Protein AF-0000000084516242 (afdb_homodimer)

Nearest PDB structures (foldseek):
  4nv7-assembly3_B  TM=9.053E-01  e=6.621E-19  Mesorhizobium japonicum MAFF 303099
  4nv7-assembly3_A  TM=8.981E-01  e=3.989E-19  Mesorhizobium japonicum MAFF 303099
  2bsz-assembly2_B  TM=8.989E-01  e=1.639E-17  Mesorhizobium loti
  2bsz-assembly1_A  TM=8.554E-01  e=1.169E-17  Mesorhizobium loti
  2ija-assembly1_A  TM=8.144E-01  e=2.088E-14  Homo sapiens

Structure (mmCIF, N/CA/C/O backbone):
data_AF-0000000084516242-model_v1
#
loop_
_entity.id
_entity.type
_entity.pdbx_description
1 polymer 'N-hydroxyarylamine O-acetyltransferase'
#
loop_
_atom_site.group_PDB
_atom_site.id
_atom_site.type_symbol
_atom_site.label_atom_id
_atom_site.label_alt_id
_atom_site.label_comp_id
_atom_site.label_asym_id
_atom_site.label_entity_id
_atom_site.label_seq_id
_atom_site.pdbx_PDB_ins_code
_atom_site.Cartn_x
_atom_site.Cartn_y
_atom_site.Cartn_z
_atom_site.occupancy
_atom_site.B_iso_or_equiv
_atom_site.auth_seq_id
_atom_site.auth_comp_id
_atom_site.auth_asym_id
_atom_site.auth_atom_id
_atom_site.pdbx_PDB_model_num
ATOM 1 N N . MET A 1 1 ? 7.836 1.099 -20.859 1 37.03 1 MET A N 1
ATOM 2 C CA . MET A 1 1 ? 8.555 -0.159 -20.672 1 37.03 1 MET A CA 1
ATOM 3 C C . MET A 1 1 ? 8.078 -1.208 -21.672 1 37.03 1 MET A C 1
ATOM 5 O O . MET A 1 1 ? 6.871 -1.39 -21.859 1 37.03 1 MET A O 1
ATOM 9 N N . THR A 1 2 ? 8.789 -1.473 -22.578 1 43.53 2 THR A N 1
ATOM 10 C CA . THR A 1 2 ? 8.477 -2.447 -23.625 1 43.53 2 THR A CA 1
ATOM 11 C C . THR A 1 2 ? 7.922 -3.73 -23 1 43.53 2 THR A C 1
ATOM 13 O O . THR A 1 2 ? 8.539 -4.316 -22.125 1 43.53 2 THR A O 1
ATOM 16 N N . SER A 1 3 ? 6.531 -3.898 -23.016 1 64.5 3 SER A N 1
ATOM 17 C CA . SER A 1 3 ? 5.82 -5.051 -22.469 1 64.5 3 SER A CA 1
ATOM 18 C C . SER A 1 3 ? 6.309 -6.352 -23.094 1 64.5 3 SER A C 1
ATOM 20 O O . SER A 1 3 ? 6.379 -6.465 -24.328 1 64.5 3 SER A O 1
ATOM 22 N N . VAL A 1 4 ? 7.297 -7.137 -22.547 1 79.31 4 VAL A N 1
ATOM 23 C CA . VAL A 1 4 ? 7.727 -8.453 -23 1 79.31 4 VAL A CA 1
ATOM 24 C C . VAL A 1 4 ? 6.516 -9.375 -23.141 1 79.31 4 VAL A C 1
ATOM 26 O O . VAL A 1 4 ? 5.676 -9.445 -22.25 1 79.31 4 VAL A O 1
ATOM 29 N N . PRO A 1 5 ? 6.465 -9.867 -24.375 1 89.5 5 PRO A N 1
ATOM 30 C CA . PRO A 1 5 ? 5.332 -10.773 -24.578 1 89.5 5 PRO A CA 1
ATOM 31 C C . PRO A 1 5 ? 5.352 -11.961 -23.609 1 89.5 5 PRO A C 1
ATOM 33 O O . PRO A 1 5 ? 6.426 -12.438 -23.234 1 89.5 5 PRO A O 1
ATOM 36 N N . PHE A 1 6 ? 4.211 -12.43 -23.297 1 94.06 6 PHE A N 1
ATOM 37 C CA . PHE A 1 6 ? 4.09 -13.609 -22.453 1 94.06 6 PHE A CA 1
ATOM 38 C C . PHE A 1 6 ? 4.605 -14.844 -23.172 1 94.06 6 PHE A C 1
ATOM 40 O O . PHE A 1 6 ? 4.215 -15.117 -24.312 1 94.06 6 PHE A O 1
ATOM 47 N N . PRO A 1 7 ? 5.512 -15.57 -22.578 1 97.12 7 PRO A N 1
ATOM 48 C CA . PRO A 1 7 ? 6.035 -16.781 -23.219 1 97.12 7 PRO A CA 1
ATOM 49 C C . PRO A 1 7 ? 5.102 -17.984 -23.062 1 97.12 7 PRO A C 1
ATOM 51 O O . PRO A 1 7 ? 5.426 -18.938 -22.344 1 97.12 7 PRO A O 1
ATOM 54 N N . ARG A 1 8 ? 4.102 -18.062 -23.891 1 97.31 8 ARG A N 1
ATOM 55 C CA . ARG A 1 8 ? 2.979 -18.984 -23.75 1 97.31 8 ARG A CA 1
ATOM 56 C C . ARG A 1 8 ? 3.453 -20.438 -23.766 1 97.31 8 ARG A C 1
ATOM 58 O O . ARG A 1 8 ? 3.201 -21.188 -22.828 1 97.31 8 ARG A O 1
ATOM 65 N N . GLU A 1 9 ? 4.176 -20.844 -24.781 1 97.56 9 GLU A N 1
ATOM 66 C CA . GLU A 1 9 ? 4.602 -22.234 -24.922 1 97.56 9 GLU A CA 1
ATOM 67 C C . GLU A 1 9 ? 5.504 -22.656 -23.766 1 97.56 9 GLU A C 1
ATOM 69 O O . GLU A 1 9 ? 5.336 -23.75 -23.203 1 97.56 9 GLU A O 1
ATOM 74 N N . ALA A 1 10 ? 6.406 -21.844 -23.391 1 97.5 10 ALA A N 1
ATOM 75 C CA . ALA A 1 10 ? 7.344 -22.141 -22.312 1 97.5 10 ALA A CA 1
ATOM 76 C C . ALA A 1 10 ? 6.617 -22.266 -20.969 1 97.5 10 ALA A C 1
ATOM 78 O O . ALA A 1 10 ? 6.977 -23.109 -20.141 1 97.5 10 ALA A O 1
ATOM 79 N N . TYR A 1 11 ? 5.656 -21.438 -20.734 1 97.69 11 TYR A N 1
ATOM 80 C CA . TYR A 1 11 ? 4.906 -21.484 -19.484 1 97.69 11 TYR A CA 1
ATOM 81 C C . TYR A 1 11 ? 4.133 -22.781 -19.359 1 97.69 11 TYR A C 1
ATOM 83 O O . TYR A 1 11 ? 4.188 -23.438 -18.312 1 97.69 11 TYR A O 1
ATOM 91 N N . TYR A 1 12 ? 3.424 -23.109 -20.406 1 91.25 12 TYR A N 1
ATOM 92 C CA . TYR A 1 12 ? 2.602 -24.312 -20.312 1 91.25 12 TYR A CA 1
ATOM 93 C C . TYR A 1 12 ? 3.467 -25.578 -20.297 1 91.25 12 TYR A C 1
ATOM 95 O O . TYR A 1 12 ? 3.082 -26.578 -19.703 1 91.25 12 TYR A O 1
ATOM 103 N N . GLU A 1 13 ? 4.629 -25.484 -20.891 1 93.31 13 GLU A N 1
ATOM 104 C CA . GLU A 1 13 ? 5.605 -26.562 -20.688 1 93.31 13 GLU A CA 1
ATOM 105 C C . GLU A 1 13 ? 6.07 -26.625 -19.234 1 93.31 13 GLU A C 1
ATOM 107 O O . GLU A 1 13 ? 6.152 -27.703 -18.656 1 93.31 13 GLU A O 1
ATOM 112 N N . ARG A 1 14 ? 6.328 -25.484 -18.641 1 94.06 14 ARG A N 1
ATOM 113 C CA . ARG A 1 14 ? 6.793 -25.375 -17.25 1 94.06 14 ARG A CA 1
ATOM 114 C C . ARG A 1 14 ? 5.785 -25.984 -16.281 1 94.06 14 ARG A C 1
ATOM 116 O O . ARG A 1 14 ? 6.168 -26.688 -15.352 1 94.06 14 ARG A O 1
ATOM 123 N N . ILE A 1 15 ? 4.555 -25.797 -16.594 1 88.62 15 ILE A N 1
ATOM 124 C CA . ILE A 1 15 ? 3.561 -26.25 -15.633 1 88.62 15 ILE A CA 1
ATOM 125 C C . ILE A 1 15 ? 2.992 -27.594 -16.062 1 88.62 15 ILE A C 1
ATOM 127 O O . ILE A 1 15 ? 1.979 -28.047 -15.531 1 88.62 15 ILE A O 1
ATOM 131 N N . GLY A 1 16 ? 3.588 -28.172 -17.062 1 81.81 16 GLY A N 1
ATOM 132 C CA . GLY A 1 16 ? 3.213 -29.516 -17.484 1 81.81 16 GLY A CA 1
ATOM 133 C C . GLY A 1 16 ? 1.843 -29.562 -18.141 1 81.81 16 GLY A C 1
ATOM 134 O O . GLY A 1 16 ? 1.117 -30.547 -17.984 1 81.81 16 GLY A O 1
ATOM 135 N N . ALA A 1 17 ? 1.436 -28.516 -18.828 1 83.19 17 ALA A N 1
ATOM 136 C CA . ALA A 1 17 ? 0.078 -28.438 -19.375 1 83.19 17 ALA A CA 1
ATOM 137 C C . ALA A 1 17 ? 0.093 -28.188 -20.875 1 83.19 17 ALA A C 1
ATOM 139 O O . ALA A 1 17 ? -0.842 -27.594 -21.422 1 83.19 17 ALA A O 1
ATOM 140 N N . THR A 1 18 ? 1.091 -28.609 -21.594 1 87.5 18 THR A N 1
ATOM 141 C CA . THR A 1 18 ? 1.248 -28.391 -23.031 1 87.5 18 THR A CA 1
ATOM 142 C C . THR A 1 18 ? 0.144 -29.094 -23.812 1 87.5 18 THR A C 1
ATOM 144 O O . THR A 1 18 ? -0.376 -28.562 -24.797 1 87.5 18 THR A O 1
ATOM 147 N N . THR A 1 19 ? -0.246 -30.234 -23.391 1 80.88 19 THR A N 1
ATOM 148 C CA . THR A 1 19 ? -1.192 -31.031 -24.172 1 80.88 19 THR A CA 1
ATOM 149 C C . THR A 1 19 ? -2.613 -30.828 -23.641 1 80.88 19 THR A C 1
ATOM 151 O O . THR A 1 19 ? -3.58 -31.203 -24.312 1 80.88 19 THR A O 1
ATOM 154 N N . THR A 1 20 ? -2.789 -30.297 -22.469 1 80.19 20 THR A N 1
ATOM 155 C CA . THR A 1 20 ? -4.105 -30.234 -21.859 1 80.19 20 THR A CA 1
ATOM 156 C C . THR A 1 20 ? -4.684 -28.828 -21.938 1 80.19 20 THR A C 1
ATOM 158 O O . THR A 1 20 ? -5.762 -28.625 -22.5 1 80.19 20 THR A O 1
ATOM 161 N N . LEU A 1 21 ? -3.896 -27.875 -21.422 1 86.31 21 LEU A N 1
ATOM 162 C CA . LEU A 1 21 ? -4.449 -26.516 -21.312 1 86.31 21 LEU A CA 1
ATOM 163 C C . LEU A 1 21 ? -4.035 -25.656 -22.5 1 86.31 21 LEU A C 1
ATOM 165 O O . LEU A 1 21 ? -4.832 -24.875 -23 1 86.31 21 LEU A O 1
ATOM 169 N N . LEU A 1 22 ? -2.834 -25.828 -23.031 1 89.94 22 LEU A N 1
ATOM 170 C CA . LEU A 1 22 ? -2.316 -24.984 -24.094 1 89.94 22 LEU A CA 1
ATOM 171 C C . LEU A 1 22 ? -3.217 -25.031 -25.328 1 89.94 22 LEU A C 1
ATOM 173 O O . LEU A 1 22 ? -3.521 -24 -25.922 1 89.94 22 LEU A O 1
ATOM 177 N N . PRO A 1 23 ? -3.689 -26.172 -25.75 1 87.5 23 PRO A N 1
ATOM 178 C CA . PRO A 1 23 ? -4.559 -26.219 -26.922 1 87.5 23 PRO A CA 1
ATOM 179 C C . PRO A 1 23 ? -5.844 -25.406 -26.734 1 87.5 23 PRO A C 1
ATOM 181 O O . PRO A 1 23 ? -6.359 -24.828 -27.703 1 87.5 23 PRO A O 1
ATOM 184 N N . LEU A 1 24 ? -6.391 -25.438 -25.5 1 88.31 24 LEU A N 1
ATOM 185 C CA . LEU A 1 24 ? -7.598 -24.672 -25.219 1 88.31 24 LEU A CA 1
ATOM 186 C C . LEU A 1 24 ? -7.332 -23.172 -25.359 1 88.31 24 LEU A C 1
ATOM 188 O O . LEU A 1 24 ? -8.156 -22.453 -25.938 1 88.31 24 LEU A O 1
ATOM 192 N N . VAL A 1 25 ? -6.203 -22.734 -24.906 1 92.19 25 VAL A N 1
ATOM 193 C CA . VAL A 1 25 ? -5.824 -21.312 -24.969 1 92.19 25 VAL A CA 1
ATOM 194 C C . VAL A 1 25 ? -5.609 -20.922 -26.438 1 92.19 25 VAL A C 1
ATOM 196 O O . VAL A 1 25 ? -6.078 -19.859 -26.875 1 92.19 25 VAL A O 1
ATOM 199 N N . THR A 1 26 ? -4.914 -21.719 -27.188 1 94.25 26 THR A N 1
ATOM 200 C CA . THR A 1 26 ? -4.594 -21.438 -28.578 1 94.25 26 THR A CA 1
ATOM 201 C C . THR A 1 26 ? -5.863 -21.375 -29.422 1 94.25 26 THR A C 1
ATOM 203 O O . THR A 1 26 ? -5.957 -20.578 -30.359 1 94.25 26 THR A O 1
ATOM 206 N N . ALA A 1 27 ? -6.789 -22.141 -29.062 1 92.12 27 ALA A N 1
ATOM 207 C CA . ALA A 1 27 ? -8.023 -22.234 -29.844 1 92.12 27 ALA A CA 1
ATOM 208 C C . ALA A 1 27 ? -9.008 -21.141 -29.453 1 92.12 27 ALA A C 1
ATOM 210 O O . ALA A 1 27 ? -9.984 -20.891 -30.156 1 92.12 27 ALA A O 1
ATOM 211 N N . ASN A 1 28 ? -8.805 -20.594 -28.297 1 92.19 28 ASN A N 1
ATOM 212 C CA . ASN A 1 28 ? -9.758 -19.625 -27.781 1 92.19 28 ASN A CA 1
ATOM 213 C C . ASN A 1 28 ? -9.75 -18.328 -28.594 1 92.19 28 ASN A C 1
ATOM 215 O O . ASN A 1 28 ? -8.742 -17.625 -28.625 1 92.19 28 ASN A O 1
ATOM 219 N N . THR A 1 29 ? -10.82 -17.953 -29.188 1 90.56 29 THR A N 1
ATOM 220 C CA . THR A 1 29 ? -10.953 -16.719 -29.969 1 90.56 29 THR A CA 1
ATOM 221 C C . THR A 1 29 ? -12.07 -15.844 -29.406 1 90.56 29 THR A C 1
ATOM 223 O O . THR A 1 29 ? -12.43 -14.828 -30.016 1 90.56 29 THR A O 1
ATOM 226 N N . SER A 1 30 ? -12.633 -16.312 -28.344 1 86.62 30 SER A N 1
ATOM 227 C CA . SER A 1 30 ? -13.773 -15.586 -27.797 1 86.62 30 SER A CA 1
ATOM 228 C C . SER A 1 30 ? -13.359 -14.234 -27.234 1 86.62 30 SER A C 1
ATOM 230 O O . SER A 1 30 ? -12.281 -14.102 -26.641 1 86.62 30 SER A O 1
ATOM 232 N N . THR A 1 31 ? -14.195 -13.32 -27.328 1 80.75 31 THR A N 1
ATOM 233 C CA . THR A 1 31 ? -13.992 -12 -26.734 1 80.75 31 THR A CA 1
ATOM 234 C C . THR A 1 31 ? -14.727 -11.883 -25.406 1 80.75 31 THR A C 1
ATOM 236 O O . THR A 1 31 ? -14.609 -10.867 -24.719 1 80.75 31 THR A O 1
ATOM 239 N N . THR A 1 32 ? -15.492 -12.93 -25.094 1 79.38 32 THR A N 1
ATOM 240 C CA . THR A 1 32 ? -16.172 -12.977 -23.797 1 79.38 32 THR A CA 1
ATOM 241 C C . THR A 1 32 ? -15.172 -13.125 -22.656 1 79.38 32 THR A C 1
ATOM 243 O O . THR A 1 32 ? -14.32 -14.016 -22.688 1 79.38 32 THR A O 1
ATOM 246 N N . PRO A 1 33 ? -15.266 -12.188 -21.656 1 77.5 33 PRO A N 1
ATOM 247 C CA . PRO A 1 33 ? -14.336 -12.305 -20.531 1 77.5 33 PRO A CA 1
ATOM 248 C C . PRO A 1 33 ? -14.438 -13.648 -19.812 1 77.5 33 PRO A C 1
ATOM 250 O O . PRO A 1 33 ? -15.508 -14.008 -19.312 1 77.5 33 PRO A O 1
ATOM 253 N N . GLY A 1 34 ? -13.344 -14.328 -19.766 1 81.19 34 GLY A N 1
ATOM 254 C CA . GLY A 1 34 ? -13.305 -15.602 -19.078 1 81.19 34 GLY A CA 1
ATOM 255 C C . GLY A 1 34 ? -14.016 -16.719 -19.844 1 81.19 34 GLY A C 1
ATOM 256 O O . GLY A 1 34 ? -14.641 -17.578 -19.234 1 81.19 34 GLY A O 1
ATOM 257 N N . ALA A 1 35 ? -13.938 -16.656 -21.078 1 82.06 35 ALA A N 1
ATOM 258 C CA . ALA A 1 35 ? -14.672 -17.594 -21.906 1 82.06 35 ALA A CA 1
ATOM 259 C C . ALA A 1 35 ? -14.219 -19.031 -21.641 1 82.06 35 ALA A C 1
ATOM 261 O O . ALA A 1 35 ? -15.008 -19.969 -21.766 1 82.06 35 ALA A O 1
ATOM 262 N N . LEU A 1 36 ? -12.977 -19.234 -21.297 1 87.75 36 LEU A N 1
ATOM 263 C CA . LEU A 1 36 ? -12.469 -20.578 -21.016 1 87.75 36 LEU A CA 1
ATOM 264 C C . LEU A 1 36 ? -13.109 -21.141 -19.75 1 87.75 36 LEU A C 1
ATOM 266 O O . LEU A 1 36 ? -13.062 -22.359 -19.516 1 87.75 36 LEU A O 1
ATOM 270 N N . GLY A 1 37 ? -13.656 -20.203 -18.891 1 84.31 37 GLY A N 1
ATOM 271 C CA . GLY A 1 37 ? -14.523 -20.625 -17.797 1 84.31 37 GLY A CA 1
ATOM 272 C C . GLY A 1 37 ? -13.75 -20.984 -16.547 1 84.31 37 GLY A C 1
ATOM 273 O O . GLY A 1 37 ? -12.523 -20.953 -16.531 1 84.31 37 GLY A O 1
ATOM 274 N N . VAL A 1 38 ? -14.5 -21.391 -15.531 1 85.81 38 VAL A N 1
ATOM 275 C CA . VAL A 1 38 ? -13.945 -21.609 -14.195 1 85.81 38 VAL A CA 1
ATOM 276 C C . VAL A 1 38 ? -13.195 -22.953 -14.172 1 85.81 38 VAL A C 1
ATOM 278 O O . VAL A 1 38 ? -12.203 -23.094 -13.453 1 85.81 38 VAL A O 1
ATOM 281 N N . ASN A 1 39 ? -13.656 -23.875 -14.984 1 80.25 39 ASN A N 1
ATOM 282 C CA . ASN A 1 39 ? -12.969 -25.172 -15.023 1 80.25 39 ASN A CA 1
ATOM 283 C C . ASN A 1 39 ? -11.547 -25.031 -15.562 1 80.25 39 ASN A C 1
ATOM 285 O O . ASN A 1 39 ? -10.617 -25.656 -15.062 1 80.25 39 ASN A O 1
ATOM 289 N N . PHE A 1 40 ? -11.383 -24.266 -16.594 1 82.88 40 PHE A N 1
ATOM 290 C CA . PHE A 1 40 ? -10.039 -23.969 -17.078 1 82.88 40 PHE A CA 1
ATOM 291 C C . PHE A 1 40 ? -9.195 -23.328 -15.992 1 82.88 40 PHE A C 1
ATOM 293 O O . PHE A 1 40 ? -8.047 -23.703 -15.781 1 82.88 40 PHE A O 1
ATOM 300 N N . LEU A 1 41 ? -9.797 -22.391 -15.281 1 87.81 41 LEU A N 1
ATOM 301 C CA . LEU A 1 41 ? -9.094 -21.672 -14.227 1 87.81 41 LEU A CA 1
ATOM 302 C C . LEU A 1 41 ? -8.68 -22.625 -13.102 1 87.81 41 LEU A C 1
ATOM 304 O O . LEU A 1 41 ? -7.566 -22.516 -12.586 1 87.81 41 LEU A O 1
ATOM 308 N N . ARG A 1 42 ? -9.523 -23.484 -12.742 1 83 42 ARG A N 1
ATOM 309 C CA . ARG A 1 42 ? -9.219 -24.484 -11.719 1 83 42 ARG A CA 1
ATOM 310 C C . ARG A 1 42 ? -8.008 -25.312 -12.109 1 83 42 ARG A C 1
ATOM 312 O O . ARG A 1 42 ? -7.09 -25.5 -11.312 1 83 42 ARG A O 1
ATOM 319 N N . ASN A 1 43 ? -8 -25.766 -13.289 1 80.38 43 ASN A N 1
ATOM 320 C CA . ASN A 1 43 ? -6.91 -26.609 -13.773 1 80.38 43 ASN A CA 1
ATOM 321 C C . ASN A 1 43 ? -5.613 -25.812 -13.906 1 80.38 43 ASN A C 1
ATOM 323 O O . ASN A 1 43 ? -4.527 -26.328 -13.641 1 80.38 43 ASN A O 1
ATOM 327 N N . LEU A 1 44 ? -5.75 -24.625 -14.352 1 87.38 44 LEU A N 1
ATOM 328 C CA . LEU A 1 44 ? -4.578 -23.75 -14.469 1 87.38 44 LEU A CA 1
ATOM 329 C C . LEU A 1 44 ? -3.928 -23.531 -13.109 1 87.38 44 LEU A C 1
ATOM 331 O O . LEU A 1 44 ? -2.707 -23.641 -12.977 1 87.38 44 LEU A O 1
ATOM 335 N N . VAL A 1 45 ? -4.77 -23.281 -12.109 1 88 45 VAL A N 1
ATOM 336 C CA . VAL A 1 45 ? -4.293 -23.047 -10.75 1 88 45 VAL A CA 1
ATOM 337 C C . VAL A 1 45 ? -3.578 -24.297 -10.234 1 88 45 VAL A C 1
ATOM 339 O O . VAL A 1 45 ? -2.471 -24.203 -9.703 1 88 45 VAL A O 1
ATOM 342 N N . LEU A 1 46 ? -4.117 -25.391 -10.445 1 79.69 46 LEU A N 1
ATOM 343 C CA . LEU A 1 46 ? -3.541 -26.641 -9.953 1 79.69 46 LEU A CA 1
ATOM 344 C C . LEU A 1 46 ? -2.225 -26.938 -10.656 1 79.69 46 LEU A C 1
ATOM 346 O O . LEU A 1 46 ? -1.248 -27.344 -10.016 1 79.69 46 LEU A O 1
ATOM 350 N N . ALA A 1 47 ? -2.207 -26.812 -11.945 1 81.44 47 ALA A N 1
ATOM 351 C CA . ALA A 1 47 ? -0.981 -27.047 -12.703 1 81.44 47 ALA A CA 1
ATOM 352 C C . ALA A 1 47 ? 0.136 -26.109 -12.258 1 81.44 47 ALA A C 1
ATOM 354 O O . ALA A 1 47 ? 1.282 -26.547 -12.094 1 81.44 47 ALA A O 1
ATOM 355 N N . HIS A 1 48 ? -0.227 -24.859 -12.039 1 90.06 48 HIS A N 1
ATOM 356 C CA . HIS A 1 48 ? 0.728 -23.859 -11.594 1 90.06 48 HIS A CA 1
ATOM 357 C C . HIS A 1 48 ? 1.311 -24.219 -10.234 1 90.06 48 HIS A C 1
ATOM 359 O O . HIS A 1 48 ? 2.531 -24.281 -10.07 1 90.06 48 HIS A O 1
ATOM 365 N N . LEU A 1 49 ? 0.474 -24.547 -9.312 1 85.62 49 LEU A N 1
ATOM 366 C CA . LEU A 1 49 ? 0.867 -24.828 -7.93 1 85.62 49 LEU A CA 1
ATOM 367 C C . LEU A 1 49 ? 1.651 -26.125 -7.836 1 85.62 49 LEU A C 1
ATOM 369 O O . LEU A 1 49 ? 2.492 -26.281 -6.945 1 85.62 49 LEU A O 1
ATOM 373 N N . SER A 1 50 ? 1.438 -26.969 -8.75 1 77.5 50 SER A N 1
ATOM 374 C CA . SER A 1 50 ? 2.059 -28.281 -8.688 1 77.5 50 SER A CA 1
ATOM 375 C C . SER A 1 50 ? 3.492 -28.25 -9.211 1 77.5 50 SER A C 1
ATOM 377 O O . SER A 1 50 ? 4.262 -29.188 -9 1 77.5 50 SER A O 1
ATOM 379 N N . THR A 1 51 ? 3.848 -27.203 -9.805 1 84.38 51 THR A N 1
ATOM 380 C CA . THR A 1 51 ? 5.156 -27.219 -10.453 1 84.38 51 THR A CA 1
ATOM 381 C C . THR A 1 51 ? 6 -26.031 -9.992 1 84.38 51 THR A C 1
ATOM 383 O O . THR A 1 51 ? 7.223 -26.141 -9.875 1 84.38 51 THR A O 1
ATOM 386 N N . ILE A 1 52 ? 5.398 -24.906 -9.852 1 91.69 52 ILE A N 1
ATOM 387 C CA . ILE A 1 52 ? 6.148 -23.719 -9.461 1 91.69 52 ILE A CA 1
ATOM 388 C C . ILE A 1 52 ? 6.043 -23.516 -7.945 1 91.69 52 ILE A C 1
ATOM 390 O O . ILE A 1 52 ? 5 -23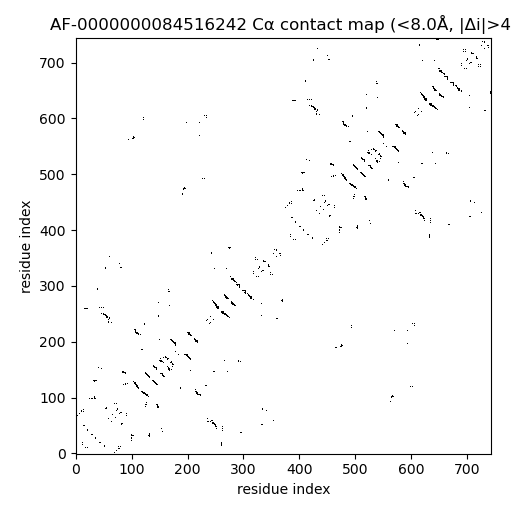.109 -7.438 1 91.69 52 ILE A O 1
ATOM 394 N N . PRO A 1 53 ? 7.086 -23.719 -7.234 1 88.06 53 PRO A N 1
ATOM 395 C CA . PRO A 1 53 ? 7.004 -23.703 -5.77 1 88.06 53 PRO A CA 1
ATOM 396 C C . PRO A 1 53 ? 6.988 -22.281 -5.199 1 88.06 53 PRO A C 1
ATOM 398 O O . PRO A 1 53 ? 7.562 -21.375 -5.797 1 88.06 53 PRO A O 1
ATOM 401 N N . PHE A 1 54 ? 6.277 -22.188 -4.102 1 88.12 54 PHE A N 1
ATOM 402 C CA . PHE A 1 54 ? 6.488 -21.016 -3.244 1 88.12 54 PHE A CA 1
ATOM 403 C C . PHE A 1 54 ? 7.859 -21.078 -2.58 1 88.12 54 PHE A C 1
ATOM 405 O O . PHE A 1 54 ? 8.211 -22.094 -1.968 1 88.12 54 PHE A O 1
ATOM 412 N N . GLU A 1 55 ? 8.664 -20.047 -2.719 1 86.38 55 GLU A N 1
ATOM 413 C CA . GLU A 1 55 ? 9.945 -19.984 -2.033 1 86.38 55 GLU A CA 1
ATOM 414 C C . GLU A 1 55 ? 10.445 -18.547 -1.936 1 86.38 55 GLU A C 1
ATOM 416 O O . GLU A 1 55 ? 10.031 -17.688 -2.719 1 86.38 55 GLU A O 1
ATOM 421 N N . ASN A 1 56 ? 11.266 -18.281 -0.932 1 84 56 ASN A N 1
ATOM 422 C CA . ASN A 1 56 ? 11.797 -16.938 -0.738 1 84 56 ASN A CA 1
ATOM 423 C C . ASN A 1 56 ? 13.312 -16.969 -0.568 1 84 56 ASN A C 1
ATOM 425 O O . ASN A 1 56 ? 13.867 -16.172 0.187 1 84 56 ASN A O 1
ATOM 429 N N . VAL A 1 57 ? 13.977 -17.859 -1.224 1 85.75 57 VAL A N 1
ATOM 430 C CA . VAL A 1 57 ? 15.414 -18.062 -1.054 1 85.75 57 VAL A CA 1
ATOM 431 C C . VAL A 1 57 ? 16.172 -16.797 -1.444 1 85.75 57 VAL A C 1
ATOM 433 O O . VAL A 1 57 ? 17.109 -16.391 -0.75 1 85.75 57 VAL A O 1
ATOM 436 N N . ASP A 1 58 ? 15.805 -16.172 -2.535 1 89.31 58 ASP A N 1
ATOM 437 C CA . ASP A 1 58 ? 16.5 -14.953 -2.967 1 89.31 58 ASP A CA 1
ATOM 438 C C . ASP A 1 58 ? 16.391 -13.859 -1.905 1 89.31 58 ASP A C 1
ATOM 440 O O . ASP A 1 58 ? 17.328 -13.055 -1.744 1 89.31 58 ASP A O 1
ATOM 444 N N . VAL A 1 59 ? 15.312 -13.789 -1.229 1 83.75 59 VAL A N 1
ATOM 445 C CA . VAL A 1 59 ? 15.156 -12.82 -0.151 1 83.75 59 VAL A CA 1
ATOM 446 C C . VAL A 1 59 ? 16.188 -13.086 0.939 1 83.75 59 VAL A C 1
ATOM 448 O O . VAL A 1 59 ? 16.828 -12.156 1.434 1 83.75 59 VAL A O 1
ATOM 451 N N . LEU A 1 60 ? 16.359 -14.336 1.253 1 76.69 60 LEU A N 1
ATOM 452 C CA . LEU A 1 60 ? 17.312 -14.719 2.285 1 76.69 60 LEU A CA 1
ATOM 453 C C . LEU A 1 60 ? 18.734 -14.398 1.849 1 76.69 60 LEU A C 1
ATOM 455 O O . LEU A 1 60 ? 19.594 -14.078 2.682 1 76.69 60 LEU A O 1
ATOM 459 N N . LEU A 1 61 ? 18.969 -14.484 0.572 1 84.56 61 LEU A N 1
ATOM 460 C CA . LEU A 1 61 ? 20.281 -14.211 0.022 1 84.56 61 LEU A CA 1
ATOM 461 C C . LEU A 1 61 ? 20.516 -12.711 -0.114 1 84.56 61 LEU A C 1
ATOM 463 O O . LEU A 1 61 ? 21.609 -12.281 -0.501 1 84.56 61 LEU A O 1
ATOM 467 N N . GLY A 1 62 ? 19.5 -11.898 0.138 1 80.38 62 GLY A N 1
ATOM 468 C CA . GLY A 1 62 ? 19.609 -10.453 0.027 1 80.38 62 GLY A CA 1
ATOM 469 C C . GLY A 1 62 ? 19.5 -9.953 -1.401 1 80.38 62 GLY A C 1
ATOM 470 O O . GLY A 1 62 ? 19.953 -8.852 -1.716 1 80.38 62 GLY A O 1
ATOM 471 N N . ARG A 1 63 ? 18.984 -10.781 -2.23 1 86.69 63 ARG A N 1
ATOM 472 C CA . ARG A 1 63 ? 18.766 -10.383 -3.617 1 86.69 63 ARG A CA 1
ATOM 473 C C . ARG A 1 63 ? 17.438 -9.648 -3.77 1 86.69 63 ARG A C 1
ATOM 475 O O . ARG A 1 63 ? 16.438 -10.016 -3.139 1 86.69 63 ARG A O 1
ATOM 482 N N . PRO A 1 64 ? 17.422 -8.586 -4.551 1 87.25 64 PRO A N 1
ATOM 483 C CA . PRO A 1 64 ? 16.125 -7.918 -4.777 1 87.25 64 PRO A CA 1
ATOM 484 C C . PRO A 1 64 ? 15.141 -8.789 -5.543 1 87.25 64 PRO A C 1
ATOM 486 O O . PRO A 1 64 ? 15.547 -9.617 -6.363 1 87.25 64 PRO A O 1
ATOM 489 N N . ILE A 1 65 ? 13.969 -8.609 -5.258 1 91.62 65 ILE A N 1
ATOM 490 C CA . ILE A 1 65 ? 12.906 -9.305 -5.969 1 91.62 65 ILE A CA 1
ATOM 491 C C . ILE A 1 65 ? 12.219 -8.352 -6.941 1 91.62 65 ILE A C 1
ATOM 493 O O . ILE A 1 65 ? 11.688 -7.316 -6.535 1 91.62 65 ILE A O 1
ATOM 497 N N . SER A 1 66 ? 12.203 -8.711 -8.18 1 90.56 66 SER A N 1
ATOM 498 C CA . SER A 1 66 ? 11.648 -7.859 -9.227 1 90.56 66 SER A CA 1
ATOM 499 C C . SER A 1 66 ? 10.188 -8.211 -9.508 1 90.56 66 SER A C 1
ATOM 501 O O . SER A 1 66 ? 9.812 -9.383 -9.492 1 90.56 66 SER A O 1
ATOM 503 N N . THR A 1 67 ? 9.352 -7.184 -9.828 1 88.19 67 THR A N 1
ATOM 504 C CA . THR A 1 67 ? 7.977 -7.41 -10.25 1 88.19 67 THR A CA 1
ATOM 505 C C . THR A 1 67 ? 7.828 -7.203 -11.758 1 88.19 67 THR A C 1
ATOM 507 O O . THR A 1 67 ? 6.723 -7.27 -12.297 1 88.19 67 THR A O 1
ATOM 510 N N . ASN A 1 68 ? 8.93 -6.871 -12.406 1 87.44 68 ASN A N 1
ATOM 511 C CA . ASN A 1 68 ? 8.906 -6.797 -13.859 1 87.44 68 ASN A CA 1
ATOM 512 C C . ASN A 1 68 ? 8.594 -8.156 -14.484 1 87.44 68 ASN A C 1
ATOM 514 O O . ASN A 1 68 ? 9.211 -9.164 -14.133 1 87.44 68 ASN A O 1
ATOM 518 N N . LEU A 1 69 ? 7.711 -8.117 -15.453 1 90.56 69 LEU A N 1
ATOM 519 C CA . LEU A 1 69 ? 7.238 -9.375 -16.016 1 90.56 69 LEU A CA 1
ATOM 520 C C . LEU A 1 69 ? 8.375 -10.133 -16.672 1 90.56 69 LEU A C 1
ATOM 522 O O . LEU A 1 69 ? 8.445 -11.359 -16.594 1 90.56 69 LEU A O 1
ATOM 526 N N . ALA A 1 70 ? 9.242 -9.445 -17.344 1 91.19 70 ALA A N 1
ATOM 527 C CA . ALA A 1 70 ? 10.375 -10.117 -17.984 1 91.19 70 ALA A CA 1
ATOM 528 C C . ALA A 1 70 ? 11.211 -10.875 -16.969 1 91.19 70 ALA A C 1
ATOM 530 O O . ALA A 1 70 ? 11.656 -12 -17.234 1 91.19 70 ALA A O 1
ATOM 531 N N . ASP A 1 71 ? 11.453 -10.266 -15.859 1 93.31 71 ASP A N 1
ATOM 532 C CA . ASP A 1 71 ? 12.227 -10.898 -14.797 1 93.31 71 ASP A CA 1
ATOM 533 C C . ASP A 1 71 ? 11.477 -12.086 -14.195 1 93.31 71 ASP A C 1
ATOM 535 O O . ASP A 1 71 ? 12.078 -13.109 -13.867 1 93.31 71 ASP A O 1
ATOM 539 N N . LEU A 1 72 ? 10.188 -11.906 -14.07 1 95.38 72 LEU A N 1
ATOM 540 C CA . LEU A 1 72 ? 9.367 -12.992 -13.539 1 95.38 72 LEU A CA 1
ATOM 541 C C . LEU A 1 72 ? 9.398 -14.203 -14.469 1 95.38 72 LEU A C 1
ATOM 543 O O . LEU A 1 72 ? 9.516 -15.336 -14.008 1 95.38 72 LEU A O 1
ATOM 547 N N . TYR A 1 73 ? 9.266 -13.938 -15.766 1 96.38 73 TYR A N 1
ATOM 548 C CA . TYR A 1 73 ? 9.336 -15.023 -16.734 1 96.38 73 TYR A CA 1
ATOM 549 C C . TYR A 1 73 ? 10.688 -15.734 -16.656 1 96.38 73 TYR A C 1
ATOM 551 O O . TYR A 1 73 ? 10.742 -16.969 -16.656 1 96.38 73 TYR A O 1
ATOM 559 N N . ASN A 1 74 ? 11.68 -14.953 -16.578 1 96.19 74 ASN A N 1
ATOM 560 C CA . ASN A 1 74 ? 13.023 -15.523 -16.484 1 96.19 74 ASN A CA 1
ATOM 561 C C . ASN A 1 74 ? 13.188 -16.391 -15.25 1 96.19 74 ASN A C 1
ATOM 563 O O . ASN A 1 74 ? 13.648 -17.531 -15.344 1 96.19 74 ASN A O 1
ATOM 567 N N . LYS A 1 75 ? 12.797 -15.914 -14.148 1 96.5 75 LYS A N 1
ATOM 568 C CA . LYS A 1 75 ? 13.023 -16.609 -12.891 1 96.5 75 LYS A CA 1
ATOM 569 C C . LYS A 1 75 ? 12.117 -17.844 -12.766 1 96.5 75 LYS A C 1
ATOM 571 O O . LYS A 1 75 ? 12.602 -18.953 -12.531 1 96.5 75 LYS A O 1
ATOM 576 N N . LEU A 1 76 ? 10.867 -17.703 -12.977 1 96.69 76 LEU A N 1
ATOM 577 C CA . LEU A 1 76 ? 9.898 -18.719 -12.617 1 96.69 76 LEU A CA 1
ATOM 578 C C . LEU A 1 76 ? 9.703 -19.719 -13.758 1 96.69 76 LEU A C 1
ATOM 580 O O . LEU A 1 76 ? 9.398 -20.891 -13.516 1 96.69 76 LEU A O 1
ATOM 584 N N . ILE A 1 77 ? 9.82 -19.25 -14.984 1 96.5 77 ILE A N 1
ATOM 585 C CA . ILE A 1 77 ? 9.57 -20.125 -16.125 1 96.5 77 ILE A CA 1
ATOM 586 C C . ILE A 1 77 ? 10.891 -20.703 -16.625 1 96.5 77 ILE A C 1
ATOM 588 O O . ILE A 1 77 ? 11.102 -21.922 -16.594 1 96.5 77 ILE A O 1
ATOM 592 N N . HIS A 1 78 ? 11.812 -19.859 -16.953 1 96 78 HIS A N 1
ATOM 593 C CA . HIS A 1 78 ? 13 -20.297 -17.688 1 96 78 HIS A CA 1
ATOM 594 C C . HIS A 1 78 ? 14.047 -20.859 -16.734 1 96 78 HIS A C 1
ATOM 596 O O . HIS A 1 78 ? 14.688 -21.875 -17.031 1 96 78 HIS A O 1
ATOM 602 N N . ALA A 1 79 ? 14.234 -20.203 -15.609 1 95.75 79 ALA A N 1
ATOM 603 C CA . ALA A 1 79 ? 15.227 -20.688 -14.648 1 95.75 79 ALA A CA 1
ATOM 604 C C . ALA A 1 79 ? 14.641 -21.766 -13.75 1 95.75 79 ALA A C 1
ATOM 606 O O . ALA A 1 79 ? 15.359 -22.391 -12.961 1 95.75 79 ALA A O 1
ATOM 607 N N . ARG A 1 80 ? 13.32 -21.938 -13.789 1 94.12 80 ARG A N 1
ATOM 608 C CA . ARG A 1 80 ? 12.602 -22.984 -13.07 1 94.12 80 ARG A CA 1
ATOM 609 C C . ARG A 1 80 ? 12.766 -22.828 -11.562 1 94.12 80 ARG A C 1
ATOM 611 O O . ARG A 1 80 ? 12.969 -23.812 -10.852 1 94.12 80 ARG A O 1
ATOM 618 N N . ARG A 1 81 ? 12.906 -21.609 -11.156 1 95.19 81 ARG A N 1
ATOM 619 C CA . ARG A 1 81 ? 12.82 -21.25 -9.742 1 95.19 81 ARG A CA 1
ATOM 620 C C . ARG A 1 81 ? 11.375 -21.047 -9.312 1 95.19 81 ARG A C 1
ATOM 622 O O . ARG A 1 81 ? 10.453 -21.203 -10.125 1 95.19 81 ARG A O 1
ATOM 629 N N . GLY A 1 82 ? 11.18 -20.859 -8.07 1 94.12 82 GLY A N 1
ATOM 630 C CA . GLY A 1 82 ? 9.891 -20.438 -7.539 1 94.12 82 GLY A CA 1
ATOM 631 C C . GLY A 1 82 ? 9.859 -18.969 -7.152 1 94.12 82 GLY A C 1
ATOM 632 O O . GLY A 1 82 ? 10.625 -18.156 -7.691 1 94.12 82 GLY A O 1
ATOM 633 N N . GLY A 1 83 ? 8.93 -18.672 -6.359 1 93.31 83 GLY A N 1
ATOM 634 C CA . GLY A 1 83 ? 8.75 -17.312 -5.844 1 93.31 83 GLY A CA 1
ATOM 635 C C . GLY A 1 83 ? 7.684 -17.234 -4.766 1 93.31 83 GLY A C 1
ATOM 636 O O . GLY A 1 83 ? 7.027 -18.219 -4.457 1 93.31 83 GLY A O 1
ATOM 637 N N . TYR A 1 84 ? 7.633 -16.062 -4.164 1 90.19 84 TYR A N 1
ATOM 638 C CA . TYR A 1 84 ? 6.625 -15.906 -3.121 1 90.19 84 TYR A CA 1
ATOM 639 C C . TYR A 1 84 ? 5.367 -15.242 -3.672 1 90.19 84 TYR A C 1
ATOM 641 O O . TYR A 1 84 ? 5.176 -15.18 -4.891 1 90.19 84 TYR A O 1
ATOM 649 N N . CYS A 1 85 ? 4.402 -14.797 -2.889 1 93 85 CYS A N 1
ATOM 650 C CA . CYS A 1 85 ? 3.018 -14.5 -3.24 1 93 85 CYS A CA 1
ATOM 651 C C . CYS A 1 85 ? 2.951 -13.492 -4.387 1 93 85 CYS A C 1
ATOM 653 O O . CYS A 1 85 ? 2.164 -13.664 -5.32 1 93 85 CYS A O 1
ATOM 655 N N . ILE A 1 86 ? 3.803 -12.5 -4.359 1 94.19 86 ILE A N 1
ATOM 656 C CA . ILE A 1 86 ? 3.73 -11.438 -5.359 1 94.19 86 ILE A CA 1
ATOM 657 C C . ILE A 1 86 ? 4.191 -11.969 -6.715 1 94.19 86 ILE A C 1
ATOM 659 O O . ILE A 1 86 ? 3.547 -11.727 -7.738 1 94.19 86 ILE A O 1
ATOM 663 N N . GLU A 1 87 ? 5.258 -12.727 -6.727 1 95.75 87 GLU A N 1
ATOM 664 C CA . GLU A 1 87 ? 5.777 -13.297 -7.965 1 95.75 87 GLU A CA 1
ATOM 665 C C . GLU A 1 87 ? 4.797 -14.305 -8.555 1 95.75 87 GLU A C 1
ATOM 667 O O . GLU A 1 87 ? 4.48 -14.25 -9.75 1 95.75 87 GLU A O 1
ATOM 672 N N . GLN A 1 88 ? 4.297 -15.133 -7.699 1 95.69 88 GLN A N 1
ATOM 673 C CA . GLN A 1 88 ? 3.4 -16.203 -8.125 1 95.69 88 GLN A CA 1
ATOM 674 C C . GLN A 1 88 ? 2.119 -15.641 -8.734 1 95.69 88 GLN A C 1
ATOM 676 O O . GLN A 1 88 ? 1.731 -16.016 -9.844 1 95.69 88 GLN A O 1
ATOM 681 N N . ASN A 1 89 ? 1.498 -14.789 -8.031 1 96 89 ASN A N 1
ATOM 682 C CA . ASN A 1 89 ? 0.204 -14.273 -8.469 1 96 89 ASN A CA 1
ATOM 683 C C . ASN A 1 89 ? 0.35 -13.328 -9.656 1 96 89 ASN A C 1
ATOM 685 O O . ASN A 1 89 ? -0.55 -13.227 -10.492 1 96 89 ASN A O 1
ATOM 689 N N . SER A 1 90 ? 1.479 -12.625 -9.758 1 93.69 90 SER A N 1
ATOM 690 C CA . SER A 1 90 ? 1.729 -11.805 -10.938 1 93.69 90 SER A CA 1
ATOM 691 C C . SER A 1 90 ? 1.916 -12.664 -12.18 1 93.69 90 SER A C 1
ATOM 693 O O . SER A 1 90 ? 1.415 -12.32 -13.258 1 93.69 90 SER A O 1
ATOM 695 N N . LEU A 1 91 ? 2.654 -13.719 -12.039 1 96 91 LEU A N 1
ATOM 696 C CA . LEU A 1 91 ? 2.828 -14.625 -13.172 1 96 91 LEU A CA 1
ATOM 697 C C . LEU A 1 91 ? 1.496 -15.25 -13.586 1 96 91 LEU A C 1
ATOM 699 O O . LEU A 1 91 ? 1.184 -15.32 -14.773 1 96 91 LEU A O 1
ATOM 703 N N . LEU A 1 92 ? 0.732 -15.68 -12.625 1 95.94 92 LEU A N 1
ATOM 704 C CA . LEU A 1 92 ? -0.566 -16.266 -12.945 1 95.94 92 LEU A CA 1
ATOM 705 C C . LEU A 1 92 ? -1.455 -15.258 -13.664 1 95.94 92 LEU A C 1
ATOM 707 O O . LEU A 1 92 ? -2.195 -15.625 -14.578 1 95.94 92 LEU A O 1
ATOM 711 N N . ARG A 1 93 ? -1.46 -14.039 -13.18 1 93.31 93 ARG A N 1
ATOM 712 C CA . ARG A 1 93 ? -2.229 -13 -13.859 1 93.31 93 ARG A CA 1
ATOM 713 C C . ARG A 1 93 ? -1.832 -12.891 -15.328 1 93.31 93 ARG A C 1
ATOM 715 O O . ARG A 1 93 ? -2.695 -12.812 -16.203 1 93.31 93 ARG A O 1
ATOM 722 N N . ALA A 1 94 ? -0.571 -12.859 -15.594 1 92.31 94 ALA A N 1
ATOM 723 C CA . ALA A 1 94 ? -0.093 -12.781 -16.969 1 92.31 94 ALA A CA 1
ATOM 724 C C . ALA A 1 94 ? -0.591 -13.961 -17.797 1 92.31 94 ALA A C 1
ATOM 726 O O . ALA A 1 94 ? -0.981 -13.797 -18.953 1 92.31 94 ALA A O 1
ATOM 727 N N . ALA A 1 95 ? -0.554 -15.109 -17.203 1 94.69 95 ALA A N 1
ATOM 728 C CA . ALA A 1 95 ? -1.042 -16.312 -17.875 1 94.69 95 ALA A CA 1
ATOM 729 C C . ALA A 1 95 ? -2.533 -16.188 -18.188 1 94.69 95 ALA A C 1
ATOM 731 O O . ALA A 1 95 ? -2.977 -16.547 -19.281 1 94.69 95 ALA A O 1
ATOM 732 N N . MET A 1 96 ? -3.291 -15.719 -17.219 1 92.94 96 MET A N 1
ATOM 733 C CA . MET A 1 96 ? -4.73 -15.562 -17.406 1 92.94 96 MET A CA 1
ATOM 734 C C . MET A 1 96 ? -5.027 -14.555 -18.516 1 92.94 96 MET A C 1
ATOM 736 O O . MET A 1 96 ? -5.914 -14.773 -19.344 1 92.94 96 MET A O 1
ATOM 740 N N . VAL A 1 97 ? -4.293 -13.484 -18.516 1 89.5 97 VAL A N 1
ATOM 741 C CA . VAL A 1 97 ? -4.465 -12.477 -19.547 1 89.5 97 VAL A CA 1
ATOM 742 C C . VAL A 1 97 ? -4.18 -13.078 -20.922 1 89.5 97 VAL A C 1
ATOM 744 O O . VAL A 1 97 ? -4.949 -12.883 -21.875 1 89.5 97 VAL A O 1
ATOM 747 N N . ASP A 1 98 ? -3.127 -13.781 -21.016 1 91.25 98 ASP A N 1
ATOM 748 C CA . ASP A 1 98 ? -2.768 -14.422 -22.281 1 91.25 98 ASP A CA 1
ATOM 749 C C . ASP A 1 98 ? -3.846 -15.414 -22.719 1 91.25 98 ASP A C 1
ATOM 751 O O . ASP A 1 98 ? -4.09 -15.578 -23.922 1 91.25 98 ASP A O 1
ATOM 755 N N . ALA A 1 99 ? -4.488 -16.031 -21.766 1 92.31 99 ALA A N 1
ATOM 756 C CA . ALA A 1 99 ? -5.52 -17.031 -22.047 1 92.31 99 ALA A CA 1
ATOM 757 C C . ALA A 1 99 ? -6.836 -16.359 -22.438 1 92.31 99 ALA A C 1
ATOM 759 O O . ALA A 1 99 ? -7.801 -17.047 -22.797 1 92.31 99 ALA A O 1
ATOM 760 N N . GLY A 1 100 ? -6.918 -15.055 -22.297 1 88.12 100 GLY A N 1
ATOM 761 C CA . GLY A 1 100 ? -8.078 -14.336 -22.781 1 88.12 100 GLY A CA 1
ATOM 762 C C . GLY A 1 100 ? -8.969 -13.812 -21.672 1 88.12 100 GLY A C 1
ATOM 763 O O . GLY A 1 100 ? -10.055 -13.281 -21.922 1 88.12 100 GLY A O 1
ATOM 764 N N . PHE A 1 101 ? -8.617 -13.992 -20.438 1 88.56 101 PHE A N 1
ATOM 765 C CA . PHE A 1 101 ? -9.352 -13.359 -19.344 1 88.56 101 PHE A CA 1
ATOM 766 C C . PHE A 1 101 ? -9.133 -11.852 -19.359 1 88.56 101 PHE A C 1
ATOM 768 O O . PHE A 1 101 ? -7.992 -11.383 -19.328 1 88.56 101 PHE A O 1
ATOM 775 N N . THR A 1 102 ? -10.203 -11.062 -19.297 1 82.88 102 THR A N 1
ATOM 776 C CA . THR A 1 102 ? -10.047 -9.633 -19.5 1 82.88 102 THR A CA 1
ATOM 777 C C . THR A 1 102 ? -10.508 -8.859 -18.266 1 82.88 102 THR A C 1
ATOM 779 O O . THR A 1 102 ? -10.258 -7.656 -18.156 1 82.88 102 THR A O 1
ATOM 782 N N . HIS A 1 103 ? -11.203 -9.445 -17.375 1 85.5 103 HIS A N 1
ATOM 783 C CA . HIS A 1 103 ? -11.664 -8.805 -16.156 1 85.5 103 HIS A CA 1
ATOM 784 C C . HIS A 1 103 ? -10.961 -9.391 -14.93 1 85.5 103 HIS A C 1
ATOM 786 O O . HIS A 1 103 ? -11.547 -10.188 -14.195 1 85.5 103 HIS A O 1
ATOM 792 N N . ILE A 1 104 ? -9.711 -8.945 -14.844 1 89.25 104 ILE A N 1
ATOM 793 C CA . ILE A 1 104 ? -8.883 -9.375 -13.719 1 89.25 104 ILE A CA 1
ATOM 794 C C . ILE A 1 104 ? -8.492 -8.172 -12.867 1 89.25 104 ILE A C 1
ATOM 796 O O . ILE A 1 104 ? -7.961 -7.184 -13.391 1 89.25 104 ILE A O 1
ATOM 800 N N . ARG A 1 105 ? -8.828 -8.227 -11.609 1 89.31 105 ARG A N 1
ATOM 801 C CA . ARG A 1 105 ? -8.43 -7.203 -10.648 1 89.31 105 ARG A CA 1
ATOM 802 C C . ARG A 1 105 ? -7.41 -7.75 -9.656 1 89.31 105 ARG A C 1
ATOM 804 O O . ARG A 1 105 ? -7.652 -8.766 -9.008 1 89.31 105 ARG A O 1
ATOM 811 N N . THR A 1 106 ? -6.246 -7.113 -9.641 1 90.69 106 THR A N 1
ATOM 812 C CA . THR A 1 106 ? -5.297 -7.465 -8.594 1 90.69 106 THR A CA 1
ATOM 813 C C . THR A 1 106 ? -5.723 -6.871 -7.258 1 90.69 106 THR A C 1
ATOM 815 O O . THR A 1 106 ? -6.039 -5.684 -7.172 1 90.69 106 THR A O 1
ATOM 818 N N . LEU A 1 107 ? -5.805 -7.707 -6.301 1 92.12 107 LEU A N 1
ATOM 819 C CA . LEU A 1 107 ? -6.195 -7.289 -4.957 1 92.12 107 LEU A CA 1
ATOM 820 C C . LEU A 1 107 ? -5.008 -7.355 -4 1 92.12 107 LEU A C 1
ATOM 822 O O . LEU A 1 107 ? -4.078 -8.141 -4.215 1 92.12 107 LEU A O 1
ATOM 826 N N . GLY A 1 108 ? -5.047 -6.465 -3.039 1 92 108 GLY A N 1
ATOM 827 C CA . GLY A 1 108 ? -4.137 -6.559 -1.91 1 92 108 GLY A CA 1
ATOM 828 C C . GLY A 1 108 ? -4.754 -7.238 -0.701 1 92 108 GLY A C 1
ATOM 829 O O . GLY A 1 108 ? -5.93 -7.027 -0.396 1 92 108 GLY A O 1
ATOM 830 N N . GLY A 1 109 ? -3.928 -8.141 -0.065 1 90.62 109 GLY A N 1
ATOM 831 C CA . GLY A 1 109 ? -4.41 -8.852 1.112 1 90.62 109 GLY A CA 1
ATOM 832 C C . GLY A 1 109 ? -3.502 -8.688 2.316 1 90.62 109 GLY A C 1
ATOM 833 O O . GLY A 1 109 ? -2.299 -8.461 2.168 1 90.62 109 GLY A O 1
ATOM 834 N N . ARG A 1 110 ? -4.141 -8.773 3.484 1 85.94 110 ARG A N 1
ATOM 835 C CA . ARG A 1 110 ? -3.441 -8.828 4.766 1 85.94 110 ARG A CA 1
ATOM 836 C C . ARG A 1 110 ? -3.42 -10.25 5.316 1 85.94 110 ARG A C 1
ATOM 838 O O . ARG A 1 110 ? -4.473 -10.844 5.555 1 85.94 110 ARG A O 1
ATOM 845 N N . SER A 1 111 ? -2.238 -10.734 5.426 1 78.25 111 SER A N 1
ATOM 846 C CA . SER A 1 111 ? -2.121 -12.078 5.992 1 78.25 111 SER A CA 1
ATOM 847 C C . SER A 1 111 ? -2.439 -12.078 7.484 1 78.25 111 SER A C 1
ATOM 849 O O . SER A 1 111 ? -1.825 -11.336 8.258 1 78.25 111 SER A O 1
ATOM 851 N N . VAL A 1 112 ? -3.387 -12.82 7.902 1 68.38 112 VAL A N 1
ATOM 852 C CA . VAL A 1 112 ? -3.775 -12.859 9.312 1 68.38 112 VAL A CA 1
ATOM 853 C C . VAL A 1 112 ? -3.643 -14.281 9.844 1 68.38 112 VAL A C 1
ATOM 855 O O . VAL A 1 112 ? -4.09 -14.578 10.961 1 68.38 112 VAL A O 1
ATOM 858 N N . ILE A 1 113 ? -2.996 -15.062 9.102 1 59.56 113 ILE A N 1
ATOM 859 C CA . ILE A 1 113 ? -2.859 -16.484 9.422 1 59.56 113 ILE A CA 1
ATOM 860 C C . ILE A 1 113 ? -2.096 -16.641 10.734 1 59.56 113 ILE A C 1
ATOM 862 O O . ILE A 1 113 ? -2.479 -17.438 11.586 1 59.56 113 ILE A O 1
ATOM 866 N N . PRO A 1 114 ? -1.066 -15.852 10.953 1 51.31 114 PRO A N 1
ATOM 867 C CA . PRO A 1 114 ? -0.331 -16.078 12.195 1 51.31 114 PRO A CA 1
ATOM 868 C C . PRO A 1 114 ? -1.095 -15.578 13.43 1 51.31 114 PRO A C 1
ATOM 870 O O . PRO A 1 114 ? -1.08 -16.234 14.469 1 51.31 114 PRO A O 1
ATOM 873 N N . ASP A 1 115 ? -1.625 -14.484 13.312 1 56.53 115 ASP A N 1
ATOM 874 C CA . ASP A 1 115 ? -2.363 -13.844 14.398 1 56.53 115 ASP A CA 1
ATOM 875 C C . ASP A 1 115 ? -3.455 -12.93 13.852 1 56.53 115 ASP A C 1
ATOM 877 O O . ASP A 1 115 ? -3.16 -11.852 13.328 1 56.53 115 ASP A O 1
ATOM 881 N N . GLU A 1 116 ? -4.609 -13.484 14.008 1 59.34 116 GLU A N 1
ATOM 882 C CA . GLU A 1 116 ? -5.754 -12.773 13.453 1 59.34 116 GLU A CA 1
ATOM 883 C C . GLU A 1 116 ? -5.93 -11.414 14.125 1 59.34 116 GLU A C 1
ATOM 885 O O . GLU A 1 116 ? -6.598 -10.531 13.578 1 59.34 116 GLU A O 1
ATOM 890 N N . ALA A 1 117 ? -5.262 -11.328 15.234 1 57.12 117 ALA A N 1
ATOM 891 C CA . ALA A 1 117 ? -5.426 -10.102 16.016 1 57.12 117 ALA A CA 1
ATOM 892 C C . ALA A 1 117 ? -4.414 -9.047 15.594 1 57.12 117 ALA A C 1
ATOM 894 O O . ALA A 1 117 ? -4.547 -7.871 15.953 1 57.12 117 ALA A O 1
ATOM 895 N N . VAL A 1 118 ? -3.412 -9.555 14.852 1 56.34 118 VAL A N 1
ATOM 896 C CA . VAL A 1 118 ? -2.355 -8.617 14.492 1 56.34 118 VAL A CA 1
ATOM 897 C C . VAL A 1 118 ? -2.717 -7.91 13.188 1 56.34 118 VAL A C 1
ATOM 899 O O . VAL A 1 118 ? -3.119 -8.555 12.211 1 56.34 118 VAL A O 1
ATOM 902 N N . ALA A 1 119 ? -2.754 -6.609 13.297 1 59.38 119 ALA A N 1
ATOM 903 C CA . ALA A 1 119 ? -2.967 -5.82 12.086 1 59.38 119 ALA A CA 1
ATOM 904 C C . ALA A 1 119 ? -1.739 -5.863 11.18 1 59.38 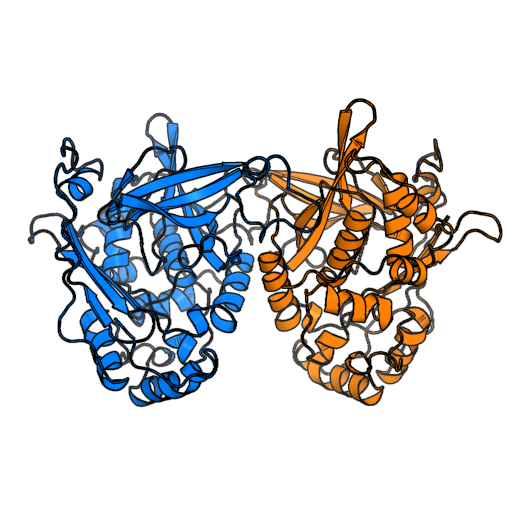119 ALA A C 1
ATOM 906 O O . ALA A 1 119 ? -0.764 -5.145 11.414 1 59.38 119 ALA A O 1
ATOM 907 N N . THR A 1 120 ? -1.787 -6.797 10.234 1 67.06 120 THR A N 1
ATOM 908 C CA . THR A 1 120 ? -0.695 -6.875 9.266 1 67.06 120 THR A CA 1
ATOM 909 C C . THR A 1 120 ? -0.933 -5.914 8.102 1 67.06 120 THR A C 1
ATOM 911 O O . THR A 1 120 ? -2.043 -5.41 7.926 1 67.06 120 THR A O 1
ATOM 914 N N . GLY A 1 121 ? 0.076 -5.488 7.516 1 76.62 121 GLY A N 1
ATOM 915 C CA . GLY A 1 121 ? -0.052 -4.645 6.336 1 76.62 121 GLY A CA 1
ATOM 916 C C . GLY A 1 121 ? -0.454 -5.41 5.094 1 76.62 121 GLY A C 1
ATOM 917 O O . GLY A 1 121 ? -0.47 -6.645 5.094 1 76.62 121 GLY A O 1
ATOM 918 N N . ARG A 1 122 ? -0.987 -4.676 4.168 1 88.19 122 ARG A N 1
ATOM 919 C CA . ARG A 1 122 ? -1.335 -5.242 2.869 1 88.19 122 ARG A CA 1
ATOM 920 C C . ARG A 1 122 ? -0.084 -5.648 2.096 1 88.19 122 ARG A C 1
ATOM 922 O O . ARG A 1 122 ? 0.447 -4.863 1.307 1 88.19 122 ARG A O 1
ATOM 929 N N . LEU A 1 123 ? 0.367 -6.887 2.34 1 88 123 LEU A N 1
ATOM 930 C CA . LEU A 1 123 ? 1.642 -7.316 1.775 1 88 123 LEU A CA 1
ATOM 931 C C . LEU A 1 123 ? 1.473 -8.594 0.961 1 88 123 LEU A C 1
ATOM 933 O O . LEU A 1 123 ? 2.457 -9.266 0.638 1 88 123 LEU A O 1
ATOM 937 N N . HIS A 1 124 ? 0.269 -9.016 0.696 1 91.38 124 HIS A N 1
ATOM 938 C CA . HIS A 1 124 ? -0.091 -10.141 -0.157 1 91.38 124 HIS A CA 1
ATOM 939 C C . HIS A 1 124 ? -0.895 -9.68 -1.368 1 91.38 124 HIS A C 1
ATOM 941 O O . HIS A 1 124 ? -1.629 -8.695 -1.292 1 91.38 124 HIS A O 1
ATOM 947 N N . VAL A 1 125 ? -0.687 -10.359 -2.48 1 93.19 125 VAL A N 1
ATOM 948 C CA . VAL A 1 125 ? -1.482 -10.047 -3.664 1 93.19 125 VAL A CA 1
ATOM 949 C C . VAL A 1 125 ? -2.244 -11.281 -4.121 1 93.19 125 VAL A C 1
ATOM 951 O O . VAL A 1 125 ? -1.768 -12.414 -3.955 1 93.19 125 VAL A O 1
ATOM 954 N N . MET A 1 126 ? -3.438 -11.062 -4.594 1 94.38 126 MET A N 1
ATOM 955 C CA . MET A 1 126 ? -4.277 -12.07 -5.234 1 94.38 126 MET A CA 1
ATOM 956 C C . MET A 1 126 ? -5.027 -11.477 -6.422 1 94.38 126 MET A C 1
ATOM 958 O O . MET A 1 126 ? -4.914 -10.289 -6.703 1 94.38 126 MET A O 1
ATOM 962 N N . ASN A 1 127 ? -5.719 -12.32 -7.145 1 93.06 127 ASN A N 1
ATOM 963 C CA . ASN A 1 127 ? -6.461 -11.852 -8.312 1 93.06 127 ASN A CA 1
ATOM 964 C C . ASN A 1 127 ? -7.957 -12.117 -8.172 1 93.06 127 ASN A C 1
ATOM 966 O O . ASN A 1 127 ? -8.359 -13.172 -7.688 1 93.06 127 ASN A O 1
ATOM 970 N N . LEU A 1 128 ? -8.75 -11.125 -8.477 1 93.5 128 LEU A N 1
ATOM 971 C CA . LEU A 1 128 ? -10.188 -11.273 -8.656 1 93.5 128 LEU A CA 1
ATOM 972 C C . LEU A 1 128 ? -10.547 -11.352 -10.133 1 93.5 128 LEU A C 1
ATOM 974 O O . LEU A 1 128 ? -10.273 -10.414 -10.891 1 93.5 128 LEU A O 1
ATOM 978 N N . VAL A 1 129 ? -11.141 -12.484 -10.523 1 91.56 129 VAL A N 1
ATOM 979 C CA . VAL A 1 129 ? -11.461 -12.734 -11.922 1 91.56 129 VAL A CA 1
ATOM 980 C C . VAL A 1 129 ? -12.977 -12.781 -12.117 1 91.56 129 VAL A C 1
ATOM 982 O O . VAL A 1 129 ? -13.68 -13.477 -11.375 1 91.56 129 VAL A O 1
ATOM 985 N N . THR A 1 130 ? -13.445 -12.039 -13.047 1 89.25 130 THR A N 1
ATOM 986 C CA . THR A 1 130 ? -14.859 -12.109 -13.414 1 89.25 130 THR A CA 1
ATOM 987 C C . THR A 1 130 ? -15.055 -13 -14.633 1 89.25 130 THR A C 1
ATOM 989 O O . THR A 1 130 ? -14.438 -12.781 -15.68 1 89.25 130 THR A O 1
ATOM 992 N N . ILE A 1 131 ? -15.867 -14.008 -14.484 1 88.81 131 ILE A N 1
ATOM 993 C CA . ILE A 1 131 ? -16.219 -14.906 -15.578 1 88.81 131 ILE A CA 1
ATOM 994 C C . ILE A 1 131 ? -17.672 -14.68 -16 1 88.81 131 ILE A C 1
ATOM 996 O O . ILE A 1 131 ? -18.578 -14.711 -15.164 1 88.81 131 ILE A O 1
ATOM 1000 N N . HIS A 1 132 ? -17.797 -14.438 -17.219 1 85.06 132 HIS A N 1
ATOM 1001 C CA . HIS A 1 132 ? -19.141 -14.195 -17.766 1 85.06 132 HIS A CA 1
ATOM 1002 C C . HIS A 1 132 ? -19.719 -15.469 -18.359 1 85.06 132 HIS A C 1
ATOM 1004 O O . HIS A 1 132 ? -19.031 -16.234 -19.031 1 85.06 132 HIS A O 1
ATOM 1010 N N . GLY A 1 133 ? -20.938 -15.828 -17.891 1 74.81 133 GLY A N 1
ATOM 1011 C CA . GLY A 1 133 ? -21.641 -16.969 -18.469 1 74.81 133 GLY A CA 1
ATOM 1012 C C . GLY A 1 133 ? -22.312 -16.641 -19.797 1 74.81 133 GLY A C 1
ATOM 1013 O O . GLY A 1 133 ? -22.25 -15.5 -20.266 1 74.81 133 GLY A O 1
ATOM 1014 N N . GLU A 1 134 ? -22.812 -17.719 -20.406 1 66 134 GLU A N 1
ATOM 1015 C CA . GLU A 1 134 ? -23.484 -17.609 -21.703 1 66 134 GLU A CA 1
ATOM 1016 C C . GLU A 1 134 ? -24.688 -16.688 -21.609 1 66 134 GLU A C 1
ATOM 1018 O O . GLU A 1 134 ? -25 -15.953 -22.562 1 66 134 GLU A O 1
ATOM 1023 N N . GLU A 1 135 ? -25.375 -16.656 -20.562 1 69.94 135 GLU A N 1
ATOM 1024 C CA . GLU A 1 135 ? -26.578 -15.836 -20.438 1 69.94 135 GLU A CA 1
ATOM 1025 C C . GLU A 1 135 ? -26.25 -14.492 -19.797 1 69.94 135 GLU A C 1
ATOM 1027 O O . GLU A 1 135 ? -27.156 -13.781 -19.344 1 69.94 135 GLU A O 1
ATOM 1032 N N . GLY A 1 136 ? -25.047 -14.188 -19.703 1 71.12 136 GLY A N 1
ATOM 1033 C CA . GLY A 1 136 ? -24.656 -12.875 -19.219 1 71.12 136 GLY A CA 1
ATOM 1034 C C . GLY A 1 136 ? -24.422 -12.844 -17.719 1 71.12 136 GLY A C 1
ATOM 1035 O O . GLY A 1 136 ? -24.203 -11.773 -17.141 1 71.12 136 GLY A O 1
ATOM 1036 N N . GLU A 1 137 ? -24.672 -13.977 -17.141 1 81.06 137 GLU A N 1
ATOM 1037 C CA . GLU A 1 137 ? -24.391 -14.016 -15.703 1 81.06 137 GLU A CA 1
ATOM 1038 C C . GLU A 1 137 ? -22.906 -13.812 -15.414 1 81.06 137 GLU A C 1
ATOM 1040 O O . GLU A 1 137 ? -22.062 -14.234 -16.203 1 81.06 137 GLU A O 1
ATOM 1045 N N . GLU A 1 138 ? -22.641 -12.984 -14.43 1 86.94 138 GLU A N 1
ATOM 1046 C CA . GLU A 1 138 ? -21.266 -12.727 -14.039 1 86.94 138 GLU A CA 1
ATOM 1047 C C . GLU A 1 138 ? -20.953 -13.328 -12.672 1 86.94 138 GLU A C 1
ATOM 1049 O O . GLU A 1 138 ? -21.781 -13.258 -11.758 1 86.94 138 GLU A O 1
ATOM 1054 N N . GLU A 1 139 ? -19.953 -14.117 -12.625 1 89.69 139 GLU A N 1
ATOM 1055 C CA . GLU A 1 139 ? -19.438 -14.625 -11.359 1 89.69 139 GLU A CA 1
ATOM 1056 C C . GLU A 1 139 ? -18.016 -14.117 -11.094 1 89.69 139 GLU A C 1
ATOM 1058 O O . GLU A 1 139 ? -17.188 -14.078 -12 1 89.69 139 GLU A O 1
ATOM 1063 N N . ARG A 1 140 ? -17.812 -13.703 -9.852 1 94.5 140 ARG A N 1
ATOM 1064 C CA . ARG A 1 140 ? -16.484 -13.234 -9.453 1 94.5 140 ARG A CA 1
ATOM 1065 C C . ARG A 1 140 ? -15.773 -14.289 -8.609 1 94.5 140 ARG A C 1
ATOM 1067 O O . ARG A 1 140 ? -16.344 -14.828 -7.664 1 94.5 140 ARG A O 1
ATOM 1074 N N . TRP A 1 141 ? -14.5 -14.523 -9.023 1 93.44 141 TRP A N 1
ATOM 1075 C CA . TRP A 1 141 ? -13.703 -15.57 -8.398 1 93.44 141 TRP A CA 1
ATOM 1076 C C . TRP A 1 141 ? -12.391 -15.016 -7.859 1 93.44 141 TRP A C 1
ATOM 1078 O O . TRP A 1 141 ? -11.656 -14.328 -8.57 1 93.44 141 TRP A O 1
ATOM 1088 N N . VAL A 1 142 ? -12.125 -15.305 -6.562 1 95.12 142 VAL A N 1
ATOM 1089 C CA . VAL A 1 142 ? -10.812 -15.016 -5.992 1 95.12 142 VAL A CA 1
ATOM 1090 C C . VAL A 1 142 ? -9.844 -16.156 -6.328 1 95.12 142 VAL A C 1
ATOM 1092 O O . VAL A 1 142 ? -10.133 -17.328 -6.074 1 95.12 142 VAL A O 1
ATOM 1095 N N . VAL A 1 143 ? -8.734 -15.789 -6.957 1 94.94 143 VAL A N 1
ATOM 1096 C CA . VAL A 1 143 ? -7.715 -16.75 -7.371 1 94.94 143 VAL A CA 1
ATOM 1097 C C . VAL A 1 143 ? -6.387 -16.406 -6.703 1 94.94 143 VAL A C 1
ATOM 1099 O O . VAL A 1 143 ? -5.863 -15.305 -6.875 1 94.94 143 VAL A O 1
ATOM 1102 N N . ASP A 1 144 ? -5.875 -17.328 -5.945 1 93.56 144 ASP A N 1
ATOM 1103 C CA . ASP A 1 144 ? -4.633 -17.125 -5.203 1 93.56 144 ASP A CA 1
ATOM 1104 C C . ASP A 1 144 ? -3.73 -18.359 -5.301 1 93.56 144 ASP A C 1
ATOM 1106 O O . ASP A 1 144 ? -4.109 -19.453 -4.867 1 93.56 144 ASP A O 1
ATOM 1110 N N . VAL A 1 145 ? -2.514 -18.141 -5.824 1 93 145 VAL A N 1
ATOM 1111 C CA . VAL A 1 145 ? -1.545 -19.219 -5.934 1 93 145 VAL A CA 1
ATOM 1112 C C . VAL A 1 145 ? -0.287 -18.875 -5.141 1 93 145 VAL A C 1
ATOM 1114 O O . VAL A 1 145 ? 0.779 -19.453 -5.371 1 93 145 VAL A O 1
ATOM 1117 N N . GLY A 1 146 ? -0.43 -17.844 -4.293 1 90.25 146 GLY A N 1
ATOM 1118 C CA . GLY A 1 146 ? 0.766 -17.328 -3.641 1 90.25 146 GLY A CA 1
ATOM 1119 C C . GLY A 1 146 ? 0.719 -17.453 -2.129 1 90.25 146 GLY A C 1
ATOM 1120 O O . GLY A 1 146 ? 1.519 -16.828 -1.426 1 90.25 146 GLY A O 1
ATOM 1121 N N . THR A 1 147 ? -0.187 -18.172 -1.55 1 80.56 147 THR A N 1
ATOM 1122 C CA . THR A 1 147 ? -0.251 -18.391 -0.109 1 80.56 147 THR A CA 1
ATOM 1123 C C . THR A 1 147 ? 0.568 -19.609 0.294 1 80.56 147 THR A C 1
ATOM 1125 O O . THR A 1 147 ? 0.431 -20.688 -0.304 1 80.56 147 THR A O 1
ATOM 1128 N N . SER A 1 148 ? 1.494 -19.359 1.212 1 64.81 148 SER A N 1
ATOM 1129 C CA . SER A 1 148 ? 2.422 -20.406 1.603 1 64.81 148 SER A CA 1
ATOM 1130 C C . SER A 1 148 ? 1.715 -21.5 2.4 1 64.81 148 SER A C 1
ATOM 1132 O O . SER A 1 148 ? 2.037 -22.688 2.266 1 64.81 148 SER A O 1
ATOM 1134 N N . ALA A 1 149 ? 0.851 -21.047 3.332 1 62.72 149 ALA A N 1
ATOM 1135 C CA . ALA A 1 149 ? 0.109 -22 4.145 1 62.72 149 ALA A CA 1
ATOM 1136 C C . ALA A 1 149 ? -1.396 -21.812 3.982 1 62.72 149 ALA A C 1
ATOM 1138 O O . ALA A 1 149 ? -1.913 -20.703 4.18 1 62.72 149 ALA A O 1
ATOM 1139 N N . GLY A 1 150 ? -2.064 -22.875 3.492 1 64.38 150 GLY A N 1
ATOM 1140 C CA . GLY A 1 150 ? -3.508 -22.781 3.334 1 64.38 150 GLY A CA 1
ATOM 1141 C C . GLY A 1 150 ? -3.93 -22.312 1.956 1 64.38 150 GLY A C 1
ATOM 1142 O O . GLY A 1 150 ? -4.922 -21.594 1.818 1 64.38 150 GLY A O 1
ATOM 1143 N N . VAL A 1 151 ? -3.121 -22.562 1.037 1 74.5 151 VAL A N 1
ATOM 1144 C CA . VAL A 1 151 ? -3.475 -22.188 -0.328 1 74.5 151 VAL A CA 1
ATOM 1145 C C . VAL A 1 151 ? -4.699 -22.984 -0.78 1 74.5 151 VAL A C 1
ATOM 1147 O O . VAL A 1 151 ? -4.758 -24.203 -0.591 1 74.5 151 VAL A O 1
ATOM 1150 N N . PRO A 1 152 ? -5.688 -22.375 -1.322 1 76.19 152 PRO A N 1
ATOM 1151 C CA . PRO A 1 152 ? -6.934 -23.062 -1.675 1 76.19 152 PRO A CA 1
ATOM 1152 C C . PRO A 1 152 ? -6.766 -24.031 -2.85 1 76.19 152 PRO A C 1
ATOM 1154 O O . PRO A 1 152 ? -7.574 -24.938 -3.023 1 76.19 152 PRO A O 1
ATOM 1157 N N . MET A 1 153 ? -5.801 -23.922 -3.684 1 78 153 MET A N 1
ATOM 1158 C CA . MET A 1 153 ? -5.543 -24.75 -4.852 1 78 153 MET A CA 1
ATOM 1159 C C . MET A 1 153 ? -6.703 -24.688 -5.836 1 78 153 MET A C 1
ATOM 1161 O O . MET A 1 153 ? -7 -25.672 -6.516 1 78 153 MET A O 1
ATOM 1165 N N . GLY A 1 154 ? -7.449 -23.719 -5.812 1 83.31 154 GLY A N 1
ATOM 1166 C CA . GLY A 1 154 ? -8.547 -23.422 -6.719 1 83.31 154 GLY A CA 1
ATOM 1167 C C . GLY A 1 154 ? -9.172 -22.062 -6.477 1 83.31 154 GLY A C 1
ATOM 1168 O O . GLY A 1 154 ? -8.953 -21.453 -5.43 1 83.31 154 GLY A O 1
ATOM 1169 N N . PRO A 1 155 ? -9.953 -21.641 -7.523 1 91 155 PRO A N 1
ATOM 1170 C CA . PRO A 1 155 ? -10.656 -20.375 -7.348 1 91 155 PRO A CA 1
ATOM 1171 C C . PRO A 1 155 ? -11.82 -20.469 -6.367 1 91 155 PRO A C 1
ATOM 1173 O O . PRO A 1 155 ? -12.43 -21.531 -6.227 1 91 155 PRO A O 1
ATOM 1176 N N . LEU A 1 156 ? -12.102 -19.422 -5.672 1 92.25 156 LEU A N 1
ATOM 1177 C CA . LEU A 1 156 ? -13.227 -19.328 -4.75 1 92.25 156 LEU A CA 1
ATOM 1178 C C . LEU A 1 156 ? -14.195 -18.234 -5.188 1 92.25 156 LEU A C 1
ATOM 1180 O O . LEU A 1 156 ? -13.766 -17.141 -5.562 1 92.25 156 LEU A O 1
ATOM 1184 N N . ARG A 1 157 ? -15.484 -18.562 -5.125 1 93.62 157 ARG A N 1
ATOM 1185 C CA . ARG A 1 157 ? -16.484 -17.547 -5.441 1 93.62 157 ARG A CA 1
ATOM 1186 C C . ARG A 1 157 ? -16.5 -16.438 -4.391 1 93.62 157 ARG A C 1
ATOM 1188 O O . ARG A 1 157 ? -16.531 -16.719 -3.191 1 93.62 157 ARG A O 1
ATOM 1195 N N . LEU A 1 158 ? -16.5 -15.219 -4.844 1 94.25 158 LEU A N 1
ATOM 1196 C CA . LEU A 1 158 ? -16.469 -14.07 -3.939 1 94.25 158 LEU A CA 1
ATOM 1197 C C . LEU A 1 158 ? -17.859 -13.805 -3.361 1 94.25 158 LEU A C 1
ATOM 1199 O O . LEU A 1 158 ? -17.984 -13.461 -2.184 1 94.25 158 LEU A O 1
ATOM 1203 N N . ASP A 1 159 ? -18.875 -13.969 -4.148 1 92.38 159 ASP A N 1
ATOM 1204 C CA . ASP A 1 159 ? -20.188 -13.398 -3.836 1 92.38 159 ASP A CA 1
ATOM 1205 C C . ASP A 1 159 ? -21.062 -14.414 -3.107 1 92.38 159 ASP A C 1
ATOM 1207 O O . ASP A 1 159 ? -22.266 -14.484 -3.357 1 92.38 159 ASP A O 1
ATOM 1211 N N . THR A 1 160 ? -20.516 -15.273 -2.352 1 92.19 160 THR A N 1
ATOM 1212 C CA . THR A 1 160 ? -21.234 -16.188 -1.469 1 92.19 160 THR A CA 1
ATOM 1213 C C . THR A 1 160 ? -20.453 -16.406 -0.173 1 92.19 160 THR A C 1
ATOM 1215 O O . THR A 1 160 ? -19.219 -16.438 -0.178 1 92.19 160 THR A O 1
ATOM 1218 N N . THR A 1 161 ? -21.188 -16.594 0.892 1 92.44 161 THR A N 1
ATOM 1219 C CA . THR A 1 161 ? -20.562 -16.891 2.178 1 92.44 161 THR A CA 1
ATOM 1220 C C . THR A 1 161 ? -20.656 -18.375 2.486 1 92.44 161 THR A C 1
ATOM 1222 O O . THR A 1 161 ? -20.203 -18.828 3.537 1 92.44 161 THR A O 1
ATOM 1225 N N . ALA A 1 162 ? -21.219 -19.078 1.562 1 90.94 162 ALA A N 1
ATOM 1226 C CA . ALA A 1 162 ? -21.312 -20.531 1.738 1 90.94 162 ALA A CA 1
ATOM 1227 C C . ALA A 1 162 ? -19.953 -21.188 1.664 1 90.94 162 ALA A C 1
ATOM 1229 O O . ALA A 1 162 ? -19.031 -20.672 1.016 1 90.94 162 ALA A O 1
ATOM 1230 N N . SER A 1 163 ? -19.828 -22.297 2.322 1 88 163 SER A N 1
ATOM 1231 C CA . SER A 1 163 ? -18.594 -23.078 2.232 1 88 163 SER A CA 1
ATOM 1232 C C . SER A 1 163 ? -18.391 -23.609 0.82 1 88 163 SER A C 1
ATOM 1234 O O . SER A 1 163 ? -19.344 -23.984 0.138 1 88 163 SER A O 1
ATOM 1236 N N . GLN A 1 164 ? -17.141 -23.531 0.448 1 84 164 GLN A N 1
ATOM 1237 C CA . GLN A 1 164 ? -16.703 -24.016 -0.856 1 84 164 GLN A CA 1
ATOM 1238 C C . GLN A 1 164 ? -15.586 -25.047 -0.716 1 84 164 GLN A C 1
ATOM 1240 O O . GLN A 1 164 ? -14.695 -24.906 0.128 1 84 164 GLN A O 1
ATOM 1245 N N . PHE A 1 165 ? -15.625 -26 -1.557 1 73.88 165 PHE A N 1
ATOM 1246 C CA . PHE A 1 165 ? -14.641 -27.062 -1.468 1 73.88 165 PHE A CA 1
ATOM 1247 C C . PHE A 1 165 ? -13.656 -27 -2.631 1 73.88 165 PHE A C 1
ATOM 1249 O O . PHE A 1 165 ? -14.055 -26.75 -3.771 1 73.88 165 PHE A O 1
ATOM 1256 N N . THR A 1 166 ? -12.375 -27.094 -2.311 1 74.38 166 THR A N 1
ATOM 1257 C CA . THR A 1 166 ? -11.266 -27.203 -3.254 1 74.38 166 THR A CA 1
ATOM 1258 C C . THR A 1 166 ? -10.422 -28.438 -2.957 1 74.38 166 THR A C 1
ATOM 1260 O O . THR A 1 166 ? -10.641 -29.109 -1.952 1 74.38 166 THR A O 1
ATOM 1263 N N . PRO A 1 167 ? -9.461 -28.719 -3.854 1 66.75 167 PRO A N 1
ATOM 1264 C CA . PRO A 1 167 ? -8.586 -29.859 -3.551 1 66.75 167 PRO A CA 1
ATOM 1265 C C . PRO A 1 167 ? -7.84 -29.703 -2.227 1 66.75 167 PRO A C 1
ATOM 1267 O O . PRO A 1 167 ? -7.426 -30.688 -1.623 1 66.75 167 PRO A O 1
ATOM 1270 N N . ALA A 1 168 ? -7.742 -28.531 -1.711 1 70.06 168 ALA A N 1
ATOM 1271 C CA . ALA A 1 168 ? -7 -28.266 -0.481 1 70.06 168 ALA A CA 1
ATOM 1272 C C . ALA A 1 168 ? -7.91 -28.375 0.74 1 70.06 168 ALA A C 1
ATOM 1274 O O . ALA A 1 168 ? -7.434 -28.406 1.877 1 70.06 168 ALA A O 1
ATOM 1275 N N . GLY A 1 169 ? -9.172 -28.422 0.5 1 71.31 169 GLY A N 1
ATOM 1276 C CA . GLY A 1 169 ? -10.094 -28.484 1.627 1 71.31 169 GLY A CA 1
ATOM 1277 C C . GLY A 1 169 ? -11.281 -27.547 1.48 1 71.31 169 GLY A C 1
ATOM 1278 O O . GLY A 1 169 ? -11.742 -27.297 0.367 1 71.31 169 GLY A O 1
ATOM 1279 N N . GLU A 1 170 ? -11.789 -27.25 2.721 1 77.44 170 GLU A N 1
ATOM 1280 C CA . GLU A 1 170 ? -12.984 -26.422 2.795 1 77.44 170 GLU A CA 1
ATOM 1281 C C . GLU A 1 170 ? -12.617 -24.969 3.09 1 77.44 170 GLU A C 1
ATOM 1283 O O . GLU A 1 170 ? -11.844 -24.688 4.008 1 77.44 170 GLU A O 1
ATOM 1288 N N . PHE A 1 171 ? -13.18 -24.141 2.201 1 84.31 171 PHE A N 1
ATOM 1289 C CA . PHE A 1 171 ? -12.891 -22.719 2.322 1 84.31 171 PHE A CA 1
ATOM 1290 C C . PHE A 1 171 ? -14.172 -21.891 2.248 1 84.31 171 PHE A C 1
ATOM 1292 O O . PHE A 1 171 ? -15.211 -22.391 1.821 1 84.31 171 PHE A O 1
ATOM 1299 N N . ARG A 1 172 ? -14.086 -20.672 2.73 1 91.12 172 ARG A N 1
ATOM 1300 C CA . ARG A 1 172 ? -15.188 -19.734 2.535 1 91.12 172 ARG A CA 1
ATOM 1301 C C . ARG A 1 172 ? -14.68 -18.297 2.488 1 91.12 172 ARG A C 1
ATOM 1303 O O . ARG A 1 172 ? -13.547 -18.031 2.893 1 91.12 172 ARG A O 1
ATOM 1310 N N . ILE A 1 173 ? -15.484 -17.453 1.879 1 94.12 173 ILE A N 1
ATOM 1311 C CA . ILE A 1 173 ? -15.281 -16.016 1.916 1 94.12 173 ILE A CA 1
ATOM 1312 C C . ILE A 1 173 ? -16.328 -15.367 2.816 1 94.12 173 ILE A C 1
ATOM 1314 O O . ILE A 1 173 ? -17.531 -15.523 2.586 1 94.12 173 ILE A O 1
ATOM 1318 N N . SER A 1 174 ? -15.844 -14.766 3.834 1 91.25 174 SER A N 1
ATOM 1319 C CA . SER A 1 174 ? -16.75 -14.031 4.719 1 91.25 174 SER A CA 1
ATOM 1320 C C . SER A 1 174 ? -16.703 -12.531 4.434 1 91.25 174 SER A C 1
ATOM 1322 O O . SER A 1 174 ? -15.719 -12.031 3.873 1 91.25 174 SER A O 1
ATOM 1324 N N . LYS A 1 175 ? -17.828 -11.93 4.793 1 87 175 LYS A N 1
ATOM 1325 C CA . LYS A 1 175 ? -17.953 -10.484 4.617 1 87 175 LYS A CA 1
ATOM 1326 C C . LYS A 1 175 ? -18.188 -9.789 5.953 1 87 175 LYS A C 1
ATOM 1328 O O . LYS A 1 175 ? -19.016 -10.234 6.754 1 87 175 LYS A O 1
ATOM 1333 N N . TYR A 1 176 ? -17.297 -8.773 6.137 1 77.56 176 TYR A N 1
ATOM 1334 C CA . TYR A 1 176 ? -17.422 -8.023 7.379 1 77.56 176 TYR A CA 1
ATOM 1335 C C . TYR A 1 176 ? -17.562 -6.531 7.102 1 77.56 176 TYR A C 1
ATOM 1337 O O . TYR A 1 176 ? -16.906 -5.996 6.211 1 77.56 176 TYR A O 1
ATOM 1345 N N . ASP A 1 177 ? -18.531 -5.965 7.812 1 69.81 177 ASP A N 1
ATOM 1346 C CA . ASP A 1 177 ? -18.609 -4.508 7.832 1 69.81 177 ASP A CA 1
ATOM 1347 C C . ASP A 1 177 ? -17.703 -3.924 8.914 1 69.81 177 ASP A C 1
ATOM 1349 O O . ASP A 1 177 ? -17.828 -4.262 10.086 1 69.81 177 ASP A O 1
ATOM 1353 N N . LEU A 1 178 ? -16.75 -3.211 8.516 1 63.78 178 LEU A N 1
ATOM 1354 C CA . LEU A 1 178 ? -15.75 -2.693 9.445 1 63.78 178 LEU A CA 1
ATOM 1355 C C . LEU A 1 178 ? -16.391 -1.792 10.492 1 63.78 178 LEU A C 1
ATOM 1357 O O . LEU A 1 178 ? -15.867 -1.638 11.594 1 63.78 178 LEU A O 1
ATOM 1361 N N . CYS A 1 179 ? -17.453 -1.149 10.203 1 56.81 179 CYS A N 1
ATOM 1362 C CA . CYS A 1 179 ? -18.109 -0.279 11.172 1 56.81 179 CYS A CA 1
ATOM 1363 C C . CYS A 1 179 ? -18.734 -1.093 12.297 1 56.81 179 CYS A C 1
ATOM 1365 O O . CYS A 1 179 ? -18.781 -0.651 13.445 1 56.81 179 CYS A O 1
ATOM 1367 N N . THR A 1 180 ? -19.219 -2.211 12 1 53.91 180 THR A N 1
ATOM 1368 C CA . THR A 1 180 ? -20.016 -2.945 12.969 1 53.91 180 THR A CA 1
ATOM 1369 C C . THR A 1 180 ? -19.188 -4.02 13.664 1 53.91 180 THR A C 1
ATOM 1371 O O . THR A 1 180 ? -19.547 -4.508 14.734 1 53.91 180 THR A O 1
ATOM 1374 N N . ASN A 1 181 ? -18.328 -4.449 12.945 1 52.31 181 ASN A N 1
ATOM 1375 C CA . ASN A 1 181 ? -17.562 -5.527 13.57 1 52.31 181 ASN A CA 1
ATOM 1376 C C . ASN A 1 181 ? -16.469 -4.98 14.484 1 52.31 181 ASN A C 1
ATOM 1378 O O . ASN A 1 181 ? -15.344 -4.758 14.047 1 52.31 181 ASN A O 1
ATOM 1382 N N . LYS A 1 182 ? -16.938 -4.609 15.625 1 49.22 182 LYS A N 1
ATOM 1383 C CA . LYS A 1 182 ? -16.125 -4.078 16.719 1 49.22 182 LYS A CA 1
ATOM 1384 C C . LYS A 1 182 ? -14.945 -4.996 17.016 1 49.22 182 LYS A C 1
ATOM 1386 O O . LYS A 1 182 ? -13.977 -4.59 17.672 1 49.22 182 LYS A O 1
ATOM 1391 N N . GLU A 1 183 ? -15.336 -6.293 16.891 1 45.19 183 GLU A N 1
ATOM 1392 C CA . GLU A 1 183 ? -14.266 -7.234 17.219 1 45.19 183 GLU A CA 1
ATOM 1393 C C . GLU A 1 183 ? -13.055 -7.027 16.312 1 45.19 183 GLU A C 1
ATOM 1395 O O . GLU A 1 183 ? -11.977 -7.57 16.562 1 45.19 183 GLU A O 1
ATOM 1400 N N . MET A 1 184 ? -13.57 -6.598 15.328 1 44.94 184 MET A N 1
ATOM 1401 C CA . MET A 1 184 ? -12.43 -6.445 14.43 1 44.94 184 MET A CA 1
ATOM 1402 C C . MET A 1 184 ? -11.367 -5.551 15.055 1 44.94 184 MET A C 1
ATOM 1404 O O . MET A 1 184 ? -11.672 -4.688 15.875 1 44.94 184 MET A O 1
ATOM 1408 N N . MET A 1 185 ? -10.164 -5.613 14.617 1 45.94 185 MET A N 1
ATOM 1409 C CA . MET A 1 185 ? -8.836 -5.508 15.219 1 45.94 185 MET A CA 1
ATOM 1410 C C . MET A 1 185 ? -8.578 -4.094 15.719 1 45.94 185 MET A C 1
ATOM 1412 O O . MET A 1 185 ? -8.859 -3.119 15.023 1 45.94 185 MET A O 1
ATOM 1416 N N . HIS A 1 186 ? -8.711 -4.008 16.938 1 44.41 186 HIS A N 1
ATOM 1417 C CA . HIS A 1 186 ? -8.062 -2.949 17.703 1 44.41 186 HIS A CA 1
ATOM 1418 C C . HIS A 1 186 ? -6.922 -2.322 16.906 1 44.41 186 HIS A C 1
ATOM 1420 O O . HIS A 1 186 ? -6.664 -1.122 17.016 1 44.41 186 HIS A O 1
ATOM 1426 N N . TYR A 1 187 ? -6.289 -3.336 16.312 1 42.03 187 TYR A N 1
ATOM 1427 C CA . TYR A 1 187 ? -5.035 -2.838 15.758 1 42.03 187 TYR A CA 1
ATOM 1428 C C . TYR A 1 187 ? -5.293 -1.909 14.578 1 42.03 187 TYR A C 1
ATOM 1430 O O . TYR A 1 187 ? -4.434 -1.096 14.227 1 42.03 187 TYR A O 1
ATOM 1438 N N . ALA A 1 188 ? -6.488 -2.24 13.969 1 46.81 188 ALA A N 1
ATOM 1439 C CA . ALA A 1 188 ? -6.77 -1.498 12.742 1 46.81 188 ALA A CA 1
ATOM 1440 C C . ALA A 1 188 ? -7.453 -0.17 13.055 1 46.81 188 ALA A C 1
ATOM 1442 O O . ALA A 1 188 ? -7.605 0.677 12.172 1 46.81 188 ALA A O 1
ATOM 1443 N N . ARG A 1 189 ? -7.887 -0.113 14.258 1 48.81 189 ARG A N 1
ATOM 1444 C CA . ARG A 1 189 ? -8.703 1.078 14.484 1 48.81 189 ARG A CA 1
ATOM 1445 C C . ARG A 1 189 ? -7.824 2.316 14.648 1 48.81 189 ARG A C 1
ATOM 1447 O O . ARG A 1 189 ? -7.02 2.398 15.578 1 48.81 189 ARG A O 1
ATOM 1454 N N . PRO A 1 190 ? -7.719 2.904 13.461 1 49.91 190 PRO A N 1
ATOM 1455 C CA . PRO A 1 190 ? -7.031 4.176 13.688 1 49.91 190 PRO A CA 1
ATOM 1456 C C . PRO A 1 190 ? -7.57 4.93 14.906 1 49.91 190 PRO A C 1
ATOM 1458 O O . PRO A 1 190 ? -8.703 4.684 15.336 1 49.91 190 PRO A O 1
ATOM 1461 N N . VAL A 1 191 ? -6.641 5.523 15.531 1 48.19 191 VAL A N 1
ATOM 1462 C CA . VAL A 1 191 ? -7.074 6.449 16.578 1 48.19 191 VAL A CA 1
ATOM 1463 C C . VAL A 1 191 ? -8.281 7.25 16.094 1 48.19 191 VAL A C 1
ATOM 1465 O O . VAL A 1 191 ? -8.258 7.824 15 1 48.19 191 VAL A O 1
ATOM 1468 N N . GLY A 1 192 ? -9.469 7.246 16.812 1 49.66 192 GLY A N 1
ATOM 1469 C CA . GLY A 1 192 ? -10.641 8.094 16.625 1 49.66 192 GLY A CA 1
ATOM 1470 C C . GLY A 1 192 ? -11.781 7.379 15.914 1 49.66 192 GLY A C 1
ATOM 1471 O O . GLY A 1 192 ? -12.82 7.98 15.648 1 49.66 192 GLY A O 1
ATOM 1472 N N . GLY A 1 193 ? -11.742 6.152 15.719 1 50.28 193 GLY A N 1
ATOM 1473 C CA . GLY A 1 193 ? -12.914 5.371 15.359 1 50.28 193 GLY A CA 1
ATOM 1474 C C . GLY A 1 193 ? -12.961 5.004 13.891 1 50.28 193 GLY A C 1
ATOM 1475 O O . GLY A 1 193 ? -12.062 5.375 13.125 1 50.28 193 GLY A O 1
ATOM 1476 N N . PHE A 1 194 ? -14.008 4.043 13.555 1 52 194 PHE A N 1
ATOM 1477 C CA . PHE A 1 194 ? -14.141 3.225 12.352 1 52 194 PHE A CA 1
ATOM 1478 C C . PHE A 1 194 ? -14.719 4.039 11.203 1 52 194 PHE A C 1
ATOM 1480 O O . PHE A 1 194 ? -15.492 4.98 11.43 1 52 194 PHE A O 1
ATOM 1487 N N . ASP A 1 195 ? -14.047 3.75 10.07 1 54.62 195 ASP A N 1
ATOM 1488 C CA . ASP A 1 195 ? -14.523 4.062 8.727 1 54.62 195 ASP A CA 1
ATOM 1489 C C . ASP A 1 195 ? -15.93 3.527 8.5 1 54.62 195 ASP A C 1
ATOM 1491 O O . ASP A 1 195 ? -16.188 2.342 8.719 1 54.62 195 ASP A O 1
ATOM 1495 N N . GLU A 1 196 ? -17.031 4.309 8.641 1 59.16 196 GLU A N 1
ATOM 1496 C CA . GLU A 1 196 ? -18.391 3.824 8.391 1 59.16 196 GLU A CA 1
ATOM 1497 C C . GLU A 1 196 ? -18.531 3.305 6.965 1 59.16 196 GLU A C 1
ATOM 1499 O O . GLU A 1 196 ? -18.109 3.961 6.012 1 59.16 196 GLU A O 1
ATOM 1504 N N . GLY A 1 197 ? -18.984 2.037 6.891 1 65.62 197 GLY A N 1
ATOM 1505 C CA . GLY A 1 197 ? -19.562 1.525 5.66 1 65.62 197 GLY A CA 1
ATOM 1506 C C . GLY A 1 197 ? -18.547 0.893 4.738 1 65.62 197 GLY A C 1
ATOM 1507 O O . GLY A 1 197 ? -18.703 0.917 3.516 1 65.62 197 GLY A O 1
ATOM 1508 N N . TRP A 1 198 ? -17.375 0.436 5.285 1 75.19 198 TRP A N 1
ATOM 1509 C CA . TRP A 1 198 ? -16.438 -0.244 4.402 1 75.19 198 TRP A CA 1
ATOM 1510 C C . TRP A 1 198 ? -16.484 -1.754 4.609 1 75.19 198 TRP A C 1
ATOM 1512 O O . TRP A 1 198 ? -16.484 -2.229 5.75 1 75.19 198 TRP A O 1
ATOM 1522 N N . THR A 1 199 ? -16.625 -2.451 3.512 1 81.25 199 THR A N 1
ATOM 1523 C CA . THR A 1 199 ? -16.703 -3.908 3.566 1 81.25 199 THR A CA 1
ATOM 1524 C C . THR A 1 199 ? -15.32 -4.531 3.414 1 81.25 199 THR A C 1
ATOM 1526 O O . THR A 1 199 ? -14.57 -4.176 2.502 1 81.25 199 THR A O 1
ATOM 1529 N N . GLU A 1 200 ? -15.031 -5.367 4.316 1 84.62 200 GLU A N 1
ATOM 1530 C CA . GLU A 1 200 ? -13.836 -6.203 4.215 1 84.62 200 GLU A CA 1
ATOM 1531 C C . GLU A 1 200 ? -14.203 -7.676 4.07 1 84.62 200 GLU A C 1
ATOM 1533 O O . GLU A 1 200 ? -15.195 -8.133 4.633 1 84.62 200 GLU A O 1
ATOM 1538 N N . TYR A 1 201 ? -13.414 -8.359 3.312 1 91 201 TYR A N 1
ATOM 1539 C CA . TYR A 1 201 ? -13.586 -9.797 3.094 1 91 201 TYR A CA 1
ATOM 1540 C C . TYR A 1 201 ? -12.531 -10.594 3.854 1 91 201 TYR A C 1
ATOM 1542 O O . TYR A 1 201 ? -11.445 -10.086 4.141 1 91 201 TYR A O 1
ATOM 1550 N N . ALA A 1 202 ? -12.953 -11.773 4.27 1 88.75 202 ALA A N 1
ATOM 1551 C CA . ALA A 1 202 ? -12.008 -12.719 4.855 1 88.75 202 ALA A CA 1
ATOM 1552 C C . ALA A 1 202 ? -12.047 -14.055 4.117 1 88.75 202 ALA A C 1
ATOM 1554 O O . ALA A 1 202 ? -13.109 -14.664 3.965 1 88.75 202 ALA A O 1
ATOM 1555 N N . PHE A 1 203 ? -10.898 -14.383 3.631 1 87.69 203 PHE A N 1
ATOM 1556 C CA . PHE A 1 203 ? -10.648 -15.727 3.109 1 87.69 203 PHE A CA 1
ATOM 1557 C C . PHE A 1 203 ? -10.305 -16.688 4.238 1 87.69 203 PHE A C 1
ATOM 1559 O O . PHE A 1 203 ? -9.305 -16.516 4.93 1 87.69 203 PHE A O 1
ATOM 1566 N N . GLU A 1 204 ? -11.234 -17.734 4.418 1 86.44 204 GLU A N 1
ATOM 1567 C CA . GLU A 1 204 ? -11.094 -18.578 5.59 1 86.44 204 GLU A CA 1
ATOM 1568 C C . GLU A 1 204 ? -10.992 -20.062 5.195 1 86.44 204 GLU A C 1
ATOM 1570 O O . GLU A 1 204 ? -11.617 -20.484 4.223 1 86.44 204 GLU A O 1
ATOM 1575 N N . MET A 1 205 ? -10.18 -20.734 5.977 1 82.12 205 MET A N 1
ATOM 1576 C CA . MET A 1 205 ? -10.047 -22.172 5.824 1 82.12 205 MET A CA 1
ATOM 1577 C C . MET A 1 205 ? -10.641 -22.906 7.023 1 82.12 205 MET A C 1
ATOM 1579 O O . MET A 1 205 ? -10.484 -22.469 8.164 1 82.12 205 MET A O 1
ATOM 1583 N N . HIS A 1 206 ? -11.375 -23.938 6.688 1 79.88 206 HIS A N 1
ATOM 1584 C CA . HIS A 1 206 ? -11.828 -24.828 7.754 1 79.88 206 HIS A CA 1
ATOM 1585 C C . HIS A 1 206 ? -10.711 -25.734 8.242 1 79.88 206 HIS A C 1
ATOM 1587 O O . HIS A 1 206 ? -10.336 -26.688 7.551 1 79.88 206 HIS A O 1
ATOM 1593 N N . ALA A 1 207 ? -10.219 -25.375 9.406 1 66.5 207 ALA A N 1
ATOM 1594 C CA . ALA A 1 207 ? -9.078 -26.109 9.938 1 66.5 207 ALA A CA 1
ATOM 1595 C C . ALA A 1 207 ? -9.484 -27.516 10.391 1 66.5 207 ALA A C 1
ATOM 1597 O O . ALA A 1 207 ? -10.672 -27.781 10.602 1 66.5 207 ALA A O 1
ATOM 1598 N N . HIS A 1 208 ? -8.508 -28.297 10.523 1 60.5 208 HIS A N 1
ATOM 1599 C CA . HIS A 1 208 ? -8.742 -29.672 10.969 1 60.5 208 HIS A CA 1
ATOM 1600 C C . HIS A 1 208 ? -9.32 -29.703 12.375 1 60.5 208 HIS A C 1
ATOM 1602 O O . HIS A 1 208 ? -10.008 -30.656 12.742 1 60.5 208 HIS A O 1
ATOM 1608 N N . SER A 1 209 ? -9.062 -28.672 13.07 1 59.84 209 SER A N 1
ATOM 1609 C CA . SER A 1 209 ? -9.578 -28.562 14.43 1 59.84 209 SER A CA 1
ATOM 1610 C C . SER A 1 209 ? -11.086 -28.312 14.43 1 59.84 209 SER A C 1
ATOM 1612 O O . SER A 1 209 ? -11.727 -28.375 15.477 1 59.84 209 SER A O 1
ATOM 1614 N N . GLY A 1 210 ? -11.648 -28.125 13.273 1 67.69 210 GLY A N 1
ATOM 1615 C CA . GLY A 1 210 ? -13.078 -27.844 13.172 1 67.69 210 GLY A CA 1
ATOM 1616 C C . GLY A 1 210 ? -13.406 -26.375 13.211 1 67.69 210 GLY A C 1
ATOM 1617 O O . GLY A 1 210 ? -14.57 -25.984 13.07 1 67.69 210 GLY A O 1
ATOM 1618 N N . THR A 1 211 ? -12.461 -25.672 13.359 1 76.81 211 THR A N 1
ATOM 1619 C CA . THR A 1 211 ? -12.68 -24.234 13.461 1 76.81 211 THR A CA 1
ATOM 1620 C C . THR A 1 211 ? -12.336 -23.531 12.141 1 76.81 211 THR A C 1
ATOM 1622 O O . THR A 1 211 ? -11.547 -24.062 11.352 1 76.81 211 THR A O 1
ATOM 1625 N N . TRP A 1 212 ? -13.016 -22.453 11.891 1 82.75 212 TRP A N 1
ATOM 1626 C CA . TRP A 1 212 ? -12.672 -21.609 10.742 1 82.75 212 TRP A CA 1
ATOM 1627 C C . TRP A 1 212 ? -11.547 -20.656 11.094 1 82.75 212 TRP A C 1
ATOM 1629 O O . TRP A 1 212 ? -11.57 -20.031 12.156 1 82.75 212 TRP A O 1
ATOM 1639 N N . ARG A 1 213 ? -10.57 -20.656 10.203 1 78.62 213 ARG A N 1
ATOM 1640 C CA . ARG A 1 213 ? -9.43 -19.766 10.383 1 78.62 213 ARG A CA 1
ATOM 1641 C C . ARG A 1 213 ? -9.273 -18.812 9.195 1 78.62 213 ARG A C 1
ATOM 1643 O O . ARG A 1 213 ? -9.242 -19.266 8.047 1 78.62 213 ARG A O 1
ATOM 1650 N N . ALA A 1 214 ? -9.156 -17.516 9.547 1 84.06 214 ALA A N 1
ATOM 1651 C CA . ALA A 1 214 ? -8.898 -16.531 8.492 1 84.06 214 ALA A CA 1
ATOM 1652 C C . ALA A 1 214 ? -7.457 -16.625 8.008 1 84.06 214 ALA A C 1
ATOM 1654 O O . ALA A 1 214 ? -6.527 -16.703 8.812 1 84.06 214 ALA A O 1
ATOM 1655 N N . ILE A 1 215 ? -7.273 -16.656 6.715 1 82.88 215 ILE A N 1
ATOM 1656 C CA . ILE A 1 215 ? -5.941 -16.703 6.113 1 82.88 215 ILE A CA 1
ATOM 1657 C C . ILE A 1 215 ? -5.527 -15.297 5.684 1 82.88 215 ILE A C 1
ATOM 1659 O O . ILE A 1 215 ? -4.484 -14.789 6.105 1 82.88 215 ILE A O 1
ATOM 1663 N N . HIS A 1 216 ? -6.375 -14.68 4.91 1 87.62 216 HIS A N 1
ATOM 1664 C CA . HIS A 1 216 ? -6.156 -13.305 4.457 1 87.62 216 HIS A CA 1
ATOM 1665 C C . HIS A 1 216 ? -7.422 -12.469 4.609 1 87.62 216 HIS A C 1
ATOM 1667 O O . HIS A 1 216 ? -8.531 -12.984 4.469 1 87.62 216 HIS A O 1
ATOM 1673 N N . ARG A 1 217 ? -7.227 -11.258 4.898 1 88.38 217 ARG A N 1
ATOM 1674 C CA . ARG A 1 217 ? -8.281 -10.25 4.801 1 88.38 217 ARG A CA 1
ATOM 1675 C C . ARG A 1 217 ? -7.996 -9.266 3.668 1 88.38 217 ARG A C 1
ATOM 1677 O O . ARG A 1 217 ? -6.844 -8.922 3.416 1 88.38 217 ARG A O 1
ATOM 1684 N N . PHE A 1 218 ? -9.07 -8.914 3.02 1 90.31 218 PHE A N 1
ATOM 1685 C CA . PHE A 1 218 ? -8.875 -8.047 1.858 1 90.31 218 PHE A CA 1
ATOM 1686 C C . PHE A 1 218 ? -10.148 -7.277 1.538 1 90.31 218 PHE A C 1
ATOM 1688 O O . PHE A 1 218 ? -11.211 -7.562 2.096 1 90.31 218 PHE A O 1
ATOM 1695 N N . ASP A 1 219 ? -10.016 -6.234 0.821 1 89.62 219 ASP A N 1
ATOM 1696 C CA . ASP A 1 219 ? -11.133 -5.555 0.172 1 89.62 219 ASP A CA 1
ATOM 1697 C C . ASP A 1 219 ? -10.969 -5.559 -1.347 1 89.62 219 ASP A C 1
ATOM 1699 O O . ASP A 1 219 ? -10.141 -6.293 -1.886 1 89.62 219 ASP A O 1
ATOM 1703 N N . LEU A 1 220 ? -11.781 -4.84 -2.053 1 88.5 220 LEU A N 1
ATOM 1704 C CA . LEU A 1 220 ? -11.82 -5.004 -3.502 1 88.5 220 LEU A CA 1
ATOM 1705 C C . LEU A 1 220 ? -11.094 -3.863 -4.199 1 88.5 220 LEU A C 1
ATOM 1707 O O . LEU A 1 220 ? -11.25 -3.662 -5.406 1 88.5 220 LEU A O 1
ATOM 1711 N N . GLN A 1 221 ? -10.289 -3.105 -3.451 1 86.88 221 GLN A N 1
ATOM 1712 C CA . GLN A 1 221 ? -9.516 -2.045 -4.094 1 86.88 221 GLN A CA 1
ATOM 1713 C C . GLN A 1 221 ? -8.539 -2.617 -5.117 1 86.88 221 GLN A C 1
ATOM 1715 O O . GLN A 1 221 ? -7.766 -3.523 -4.805 1 86.88 221 GLN A O 1
ATOM 1720 N N . PRO A 1 222 ? -8.594 -2.086 -6.32 1 86.75 222 PRO A N 1
ATOM 1721 C CA . PRO A 1 222 ? -7.59 -2.535 -7.285 1 86.75 222 PRO A CA 1
ATOM 1722 C C . PRO A 1 222 ? -6.18 -2.076 -6.926 1 86.75 222 PRO A C 1
ATOM 1724 O O . PRO A 1 222 ? -5.992 -0.946 -6.469 1 86.75 222 PRO A O 1
ATOM 1727 N N . GLN A 1 223 ? -5.293 -2.957 -7.066 1 87.44 223 GLN A N 1
ATOM 1728 C CA . GLN A 1 223 ? -3.877 -2.637 -6.918 1 87.44 223 GLN A CA 1
ATOM 1729 C C . GLN A 1 223 ? -3.205 -2.473 -8.281 1 87.44 223 GLN A C 1
ATOM 1731 O O . GLN A 1 223 ? -3.186 -3.406 -9.086 1 87.44 223 GLN A O 1
ATOM 1736 N N . TYR A 1 224 ? -2.627 -1.335 -8.469 1 80.38 224 TYR A N 1
ATOM 1737 C CA . TYR A 1 224 ? -1.903 -1.067 -9.703 1 80.38 224 TYR A CA 1
ATOM 1738 C C . TYR A 1 224 ? -0.473 -1.589 -9.625 1 80.38 224 TYR A C 1
ATOM 1740 O O . TYR A 1 224 ? 0.019 -1.903 -8.539 1 80.38 224 TYR A O 1
ATOM 1748 N N . PRO A 1 225 ? 0.199 -1.705 -10.789 1 80.75 225 PRO A N 1
ATOM 1749 C CA . PRO A 1 225 ? 1.549 -2.273 -10.797 1 80.75 225 PRO A CA 1
ATOM 1750 C C . PRO A 1 225 ? 2.488 -1.573 -9.812 1 80.75 225 PRO A C 1
ATOM 1752 O O . PRO A 1 225 ? 3.312 -2.227 -9.172 1 80.75 225 PRO A O 1
ATOM 1755 N N . ARG A 1 226 ? 2.377 -0.328 -9.641 1 82.12 226 ARG A N 1
ATOM 1756 C CA . ARG A 1 226 ? 3.26 0.396 -8.734 1 82.12 226 ARG A CA 1
ATOM 1757 C C . ARG A 1 226 ? 2.912 0.1 -7.277 1 82.12 226 ARG A C 1
ATOM 1759 O O . ARG A 1 226 ? 3.783 0.125 -6.406 1 82.12 226 ARG A O 1
ATOM 1766 N N . ASP A 1 227 ? 1.601 -0.076 -7.055 1 84.62 227 ASP A N 1
ATOM 1767 C CA . ASP A 1 227 ? 1.214 -0.525 -5.719 1 84.62 227 ASP A CA 1
ATOM 1768 C C . ASP A 1 227 ? 1.818 -1.892 -5.402 1 84.62 227 ASP A C 1
ATOM 1770 O O . ASP A 1 227 ? 2.309 -2.117 -4.297 1 84.62 227 ASP A O 1
ATOM 1774 N N . VAL A 1 228 ? 1.788 -2.74 -6.391 1 88.06 228 VAL A N 1
ATOM 1775 C CA . VAL A 1 228 ? 2.344 -4.082 -6.238 1 88.06 228 VAL A CA 1
ATOM 1776 C C . VAL A 1 228 ? 3.852 -3.994 -6.02 1 88.06 228 VAL A C 1
ATOM 1778 O O . VAL A 1 228 ? 4.406 -4.715 -5.188 1 88.06 228 VAL A O 1
ATOM 1781 N N . PHE A 1 229 ? 4.469 -3.15 -6.75 1 86.56 229 PHE A N 1
ATOM 1782 C CA . PHE A 1 229 ? 5.898 -2.92 -6.574 1 86.56 229 PHE A CA 1
ATOM 1783 C C . PHE A 1 229 ? 6.211 -2.498 -5.145 1 86.56 229 PHE A C 1
ATOM 1785 O O . PHE A 1 229 ? 7.148 -3.01 -4.531 1 86.56 229 PHE A O 1
ATOM 1792 N N . ALA A 1 230 ? 5.457 -1.539 -4.66 1 84.5 230 ALA A N 1
ATOM 1793 C CA . ALA A 1 230 ? 5.668 -1.044 -3.301 1 84.5 230 ALA A CA 1
ATOM 1794 C C . ALA A 1 230 ? 5.48 -2.158 -2.275 1 84.5 230 ALA A C 1
ATOM 1796 O O . ALA A 1 230 ? 6.285 -2.305 -1.353 1 84.5 230 ALA A O 1
ATOM 1797 N N . MET A 1 231 ? 4.414 -2.922 -2.422 1 88.44 231 MET A N 1
ATOM 1798 C CA . MET A 1 231 ? 4.176 -4.055 -1.534 1 88.44 231 MET A CA 1
ATOM 1799 C C . MET A 1 231 ? 5.348 -5.031 -1.566 1 88.44 231 MET A C 1
ATOM 1801 O O . MET A 1 231 ? 5.785 -5.516 -0.521 1 88.44 231 MET A O 1
ATOM 1805 N N . ASN A 1 232 ? 5.801 -5.285 -2.771 1 89.31 232 ASN A N 1
ATOM 1806 C CA . ASN A 1 232 ? 6.918 -6.203 -2.957 1 89.31 232 ASN A CA 1
ATOM 1807 C C . ASN A 1 232 ? 8.172 -5.715 -2.236 1 89.31 232 ASN A C 1
ATOM 1809 O O . ASN A 1 232 ? 8.836 -6.484 -1.54 1 89.31 232 ASN A O 1
ATOM 1813 N N . TYR A 1 233 ? 8.445 -4.473 -2.334 1 84.38 233 TYR A N 1
ATOM 1814 C CA . TYR A 1 233 ? 9.633 -3.889 -1.719 1 84.38 233 TYR A CA 1
ATOM 1815 C C . TYR A 1 233 ? 9.578 -4.027 -0.202 1 84.38 233 TYR A C 1
ATOM 1817 O O . TYR A 1 233 ? 10.562 -4.441 0.422 1 84.38 233 TYR A O 1
ATOM 1825 N N . VAL A 1 234 ? 8.492 -3.721 0.318 1 83.94 234 VAL A N 1
ATOM 1826 C CA . VAL A 1 234 ? 8.344 -3.811 1.767 1 83.94 234 VAL A CA 1
ATOM 1827 C C . VAL A 1 234 ? 8.43 -5.27 2.207 1 83.94 234 VAL A C 1
ATOM 1829 O O . VAL A 1 234 ? 9.031 -5.578 3.238 1 83.94 234 VAL A O 1
ATOM 1832 N N . THR A 1 235 ? 7.84 -6.121 1.448 1 84.12 235 THR A N 1
ATOM 1833 C CA . THR A 1 235 ? 7.773 -7.535 1.798 1 84.12 235 THR A CA 1
ATOM 1834 C C . THR A 1 235 ? 9.172 -8.133 1.886 1 84.12 235 THR A C 1
ATOM 1836 O O . THR A 1 235 ? 9.523 -8.758 2.891 1 84.12 235 THR A O 1
ATOM 1839 N N . TYR A 1 236 ? 9.984 -7.93 0.916 1 81.88 236 TYR A N 1
ATOM 1840 C CA . TYR A 1 236 ? 11.266 -8.633 0.938 1 81.88 236 TYR A CA 1
ATOM 1841 C C . TYR A 1 236 ? 12.305 -7.848 1.732 1 81.88 236 TYR A C 1
ATOM 1843 O O . TYR A 1 236 ? 13.359 -8.383 2.084 1 81.88 236 TYR A O 1
ATOM 1851 N N . GLN A 1 237 ? 11.961 -6.625 2.125 1 76.38 237 GLN A N 1
ATOM 1852 C CA . GLN A 1 237 ? 12.891 -5.848 2.936 1 76.38 237 GLN A CA 1
ATOM 1853 C C . GLN A 1 237 ? 12.578 -5.984 4.422 1 76.38 237 GLN A C 1
ATOM 1855 O O . GLN A 1 237 ? 13.484 -5.996 5.254 1 76.38 237 GLN A O 1
ATOM 1860 N N . LEU A 1 238 ? 11.25 -6.047 4.719 1 70.31 238 LEU A N 1
ATOM 1861 C CA . LEU A 1 238 ? 10.898 -5.863 6.125 1 70.31 238 LEU A CA 1
ATOM 1862 C C . LEU A 1 238 ? 10.039 -7.02 6.621 1 70.31 238 LEU A C 1
ATOM 1864 O O . LEU A 1 238 ? 9.945 -7.258 7.828 1 70.31 238 LEU A O 1
ATOM 1868 N N . ALA A 1 239 ? 9.305 -7.648 5.797 1 62.44 239 ALA A N 1
ATOM 1869 C CA . ALA A 1 239 ? 8.273 -8.586 6.238 1 62.44 239 ALA A CA 1
ATOM 1870 C C . ALA A 1 239 ? 8.883 -9.93 6.625 1 62.44 239 ALA A C 1
ATOM 1872 O O . ALA A 1 239 ? 10.078 -10.148 6.449 1 62.44 239 ALA A O 1
ATOM 1873 N N . VAL A 1 240 ? 8.016 -10.68 7.211 1 57.28 240 VAL A N 1
ATOM 1874 C CA . VAL A 1 240 ? 8.375 -11.984 7.75 1 57.28 240 VAL A CA 1
ATOM 1875 C C . VAL A 1 240 ? 8.992 -12.844 6.648 1 57.28 240 VAL A C 1
ATOM 1877 O O . VAL A 1 240 ? 9.898 -13.641 6.91 1 57.28 240 VAL A O 1
ATOM 1880 N N . ILE A 1 241 ? 8.602 -12.625 5.496 1 59.91 241 ILE A N 1
ATOM 1881 C CA . ILE A 1 241 ? 9.148 -13.336 4.348 1 59.91 241 ILE A CA 1
ATOM 1882 C C . ILE A 1 241 ? 10.648 -13.086 4.25 1 59.91 241 ILE A C 1
ATOM 1884 O O . ILE A 1 241 ? 11.398 -13.93 3.75 1 59.91 241 ILE A O 1
ATOM 1888 N N . GLY A 1 242 ? 10.953 -12 4.809 1 56.28 242 GLY A N 1
ATOM 1889 C CA . GLY A 1 242 ? 12.352 -11.617 4.699 1 56.28 242 GLY A CA 1
ATOM 1890 C C . GLY A 1 242 ? 13.227 -12.234 5.773 1 56.28 242 GLY A C 1
ATOM 1891 O O . GLY A 1 242 ? 14.453 -12.25 5.656 1 56.28 242 GLY A O 1
ATOM 1892 N N . TYR A 1 243 ? 12.539 -12.82 6.75 1 59.06 243 TYR A N 1
ATOM 1893 C CA . TYR A 1 243 ? 13.383 -13.266 7.852 1 59.06 243 TYR A CA 1
ATOM 1894 C C . TYR A 1 243 ? 13.164 -14.742 8.141 1 59.06 243 TYR A C 1
ATOM 1896 O O . TYR A 1 243 ? 13.695 -15.281 9.117 1 59.06 243 TYR A O 1
ATOM 1904 N N . SER A 1 244 ? 12.367 -15.305 7.344 1 64.31 244 SER A N 1
ATOM 1905 C CA . SER A 1 244 ? 12.125 -16.734 7.5 1 64.31 244 SER A CA 1
ATOM 1906 C C . SER A 1 244 ? 12.102 -17.438 6.148 1 64.31 244 SER A C 1
ATOM 1908 O O . SER A 1 244 ? 11.484 -16.953 5.199 1 64.31 244 SER A O 1
ATOM 1910 N N . LEU A 1 245 ? 12.844 -18.562 6.176 1 73.44 245 LEU A N 1
ATOM 1911 C CA . LEU A 1 245 ? 12.789 -19.359 4.953 1 73.44 245 LEU A CA 1
ATOM 1912 C C . LEU A 1 245 ? 11.445 -20.062 4.812 1 73.44 245 LEU A C 1
ATOM 1914 O O . LEU A 1 245 ? 10.945 -20.656 5.77 1 73.44 245 LEU A O 1
ATOM 1918 N N . ARG A 1 246 ? 10.914 -19.859 3.705 1 73.88 246 ARG A N 1
ATOM 1919 C CA . ARG A 1 246 ? 9.648 -20.516 3.367 1 73.88 246 ARG A CA 1
ATOM 1920 C C . ARG A 1 246 ? 9.734 -21.188 2.004 1 73.88 246 ARG A C 1
ATOM 1922 O O . ARG A 1 246 ? 10.391 -20.688 1.091 1 73.88 246 ARG A O 1
ATOM 1929 N N . GLY A 1 247 ? 9.086 -22.328 1.972 1 77.25 247 GLY A N 1
ATOM 1930 C CA . GLY A 1 247 ? 8.984 -23.094 0.738 1 77.25 247 GLY A CA 1
ATOM 1931 C C . GLY A 1 247 ? 7.859 -24.109 0.754 1 77.25 247 GLY A C 1
ATOM 1932 O O . GLY A 1 247 ? 7.641 -24.781 1.762 1 77.25 247 GLY A O 1
ATOM 1933 N N . SER A 1 248 ? 7.129 -24.078 -0.305 1 75.25 248 SER A N 1
ATOM 1934 C CA . SER A 1 248 ? 6.059 -25.062 -0.41 1 75.25 248 SER A CA 1
ATOM 1935 C C . SER A 1 248 ? 5.715 -25.344 -1.867 1 75.25 248 SER A C 1
ATOM 1937 O O . SER A 1 248 ? 5.98 -24.531 -2.748 1 75.25 248 SER A O 1
ATOM 1939 N N . ARG A 1 249 ? 5.305 -26.578 -2.088 1 75.25 249 ARG A N 1
ATOM 1940 C CA . ARG A 1 249 ? 4.777 -27 -3.383 1 75.25 249 ARG A CA 1
ATOM 1941 C C . ARG A 1 249 ? 3.643 -28 -3.215 1 75.25 249 ARG A C 1
ATOM 1943 O O . ARG A 1 249 ? 3.711 -28.891 -2.359 1 75.25 249 ARG A O 1
ATOM 1950 N N . THR A 1 250 ? 2.676 -27.75 -4.004 1 67.06 250 THR A N 1
ATOM 1951 C CA . THR A 1 250 ? 1.577 -28.719 -4.035 1 67.06 250 THR A CA 1
ATOM 1952 C C . THR A 1 250 ? 1.958 -29.953 -4.852 1 67.06 250 THR A C 1
ATOM 1954 O O . THR A 1 250 ? 2.557 -29.828 -5.926 1 67.06 250 THR A O 1
ATOM 1957 N N . VAL A 1 251 ? 1.805 -31.047 -4.18 1 61.69 251 VAL A N 1
ATOM 1958 C CA . VAL A 1 251 ? 2.053 -32.312 -4.891 1 61.69 251 VAL A CA 1
ATOM 1959 C C . VAL A 1 251 ? 0.733 -32.875 -5.398 1 61.69 251 VAL A C 1
ATOM 1961 O O . VAL A 1 251 ? -0.187 -33.125 -4.613 1 61.69 251 VAL A O 1
ATOM 1964 N N . THR A 1 252 ? 0.621 -32.781 -6.695 1 56.59 252 THR A N 1
ATOM 1965 C CA . THR A 1 252 ? -0.604 -33.281 -7.301 1 56.59 252 THR A CA 1
ATOM 1966 C C . THR A 1 252 ? -0.378 -34.688 -7.891 1 56.59 252 THR A C 1
ATOM 1968 O O . THR A 1 252 ? 0.755 -35.062 -8.195 1 56.59 252 THR A O 1
ATOM 1971 N N . THR A 1 253 ? -1.31 -35.625 -7.492 1 47.56 253 THR A N 1
ATOM 1972 C CA . THR A 1 253 ? -1.315 -36.906 -8.203 1 47.56 253 THR A CA 1
ATOM 1973 C C . THR A 1 253 ? -2.115 -36.781 -9.5 1 47.56 253 THR A C 1
ATOM 1975 O O . THR A 1 253 ? -3.168 -36.156 -9.531 1 47.56 253 THR A O 1
ATOM 1978 N N . TRP A 1 254 ? -1.249 -36.719 -10.547 1 44.12 254 TRP A N 1
ATOM 1979 C CA . TRP A 1 254 ? -1.895 -36.656 -11.852 1 44.12 254 TRP A CA 1
ATOM 1980 C C . TRP A 1 254 ? -2.59 -37.969 -12.172 1 44.12 254 TRP A C 1
ATOM 1982 O O . TRP A 1 254 ? -2.135 -39.031 -11.758 1 44.12 254 TRP A O 1
ATOM 1992 N N . ALA A 1 255 ? -3.898 -37.844 -12.5 1 38.44 255 ALA A N 1
ATOM 1993 C CA . ALA A 1 255 ? -4.582 -39.031 -12.984 1 38.44 255 ALA A CA 1
ATOM 1994 C C . ALA A 1 255 ? -3.734 -39.781 -14.008 1 38.44 255 ALA A C 1
ATOM 1996 O O . ALA A 1 255 ? -2.912 -39.188 -14.695 1 38.44 255 ALA A O 1
ATOM 1997 N N . PRO A 1 256 ? -3.709 -41.125 -13.953 1 33.88 256 PRO A N 1
ATOM 1998 C CA . PRO A 1 256 ? -3.092 -41.938 -15.016 1 33.88 256 PRO A CA 1
ATOM 1999 C C . PRO A 1 256 ? -3.238 -41.312 -16.391 1 33.88 256 PRO A C 1
ATOM 2001 O O . PRO A 1 256 ? -4.137 -40.5 -16.609 1 33.88 256 PRO A O 1
ATOM 2004 N N . GLU A 1 257 ? -2.271 -41.688 -17.406 1 36 257 GLU A N 1
ATOM 2005 C CA . GLU A 1 257 ? -2.033 -41.219 -18.766 1 36 257 GLU A CA 1
ATOM 2006 C C . GLU A 1 257 ? -3.322 -40.719 -19.406 1 36 257 GLU A C 1
ATOM 2008 O O . GLU A 1 257 ? -3.297 -39.812 -20.25 1 36 257 GLU A O 1
ATOM 2013 N N . GLY A 1 258 ? -4.328 -41.406 -19.359 1 31.89 258 GLY A N 1
ATOM 2014 C CA . GLY A 1 258 ? -5.547 -41.125 -20.094 1 31.89 258 GLY A CA 1
ATOM 2015 C C . GLY A 1 258 ? -6.289 -39.906 -19.625 1 31.89 258 GLY A C 1
ATOM 2016 O O . GLY A 1 258 ? -7.309 -39.531 -20.203 1 31.89 258 GLY A O 1
ATOM 2017 N N . THR A 1 259 ? -6.273 -39.75 -18.312 1 32.84 259 THR A N 1
ATOM 2018 C CA . THR A 1 259 ? -7.07 -38.625 -17.828 1 32.84 259 THR A CA 1
ATOM 2019 C C . THR A 1 259 ? -6.344 -37.312 -18.062 1 32.84 259 THR A C 1
ATOM 2021 O O . THR A 1 259 ? -5.113 -37.25 -18.109 1 32.84 259 THR A O 1
ATOM 2024 N N . GLN A 1 260 ? -6.988 -36.312 -18.531 1 33.25 260 GLN A N 1
ATOM 2025 C CA . GLN A 1 260 ? -6.5 -35 -18.953 1 33.25 260 GLN A CA 1
ATOM 2026 C C . GLN A 1 260 ? -5.598 -34.375 -17.875 1 33.25 260 GLN A C 1
ATOM 2028 O O . GLN A 1 260 ? -5.723 -34.719 -16.688 1 33.25 260 GLN A O 1
ATOM 2033 N N . GLY A 1 261 ? -4.336 -33.938 -18.156 1 36.06 261 GLY A N 1
ATOM 2034 C CA . GLY A 1 261 ? -3.219 -33.156 -17.656 1 36.06 261 GLY A CA 1
ATOM 2035 C C . GLY A 1 261 ? -3.545 -32.406 -16.375 1 36.06 261 GLY A C 1
ATOM 2036 O O . GLY A 1 261 ? -2.83 -31.5 -15.984 1 36.06 261 GLY A O 1
ATOM 2037 N N . ILE A 1 262 ? -4.742 -32.5 -16.047 1 37.72 262 ILE A N 1
ATOM 2038 C CA . ILE A 1 262 ? -5.113 -31.719 -14.875 1 37.72 262 ILE A CA 1
ATOM 2039 C C . ILE A 1 262 ? -4.809 -32.5 -13.609 1 37.72 262 ILE A C 1
ATOM 2041 O O . ILE A 1 262 ? -5.109 -33.719 -13.531 1 37.72 262 ILE A O 1
ATOM 2045 N N . PRO A 1 263 ? -3.902 -32.125 -12.992 1 41.94 263 PRO A N 1
ATOM 2046 C CA . PRO A 1 263 ? -3.697 -32.781 -11.703 1 41.94 263 PRO A CA 1
ATOM 2047 C C . PRO A 1 263 ? -5.008 -33.188 -11.023 1 41.94 263 PRO A C 1
ATOM 2049 O O . PRO A 1 263 ? -5.992 -32.438 -11.094 1 41.94 263 PRO A O 1
ATOM 2052 N N . ASN A 1 264 ? -5.508 -34.594 -11.078 1 39.91 264 ASN A N 1
ATOM 2053 C CA . ASN A 1 264 ? -6.738 -35.125 -10.508 1 39.91 264 ASN A CA 1
ATOM 2054 C C . ASN A 1 264 ? -6.66 -35.219 -8.992 1 39.91 264 ASN A C 1
ATOM 2056 O O . ASN A 1 264 ? -7.531 -35.812 -8.352 1 39.91 264 ASN A O 1
ATOM 2060 N N . GLY A 1 265 ? -5.543 -34.75 -8.461 1 39.94 265 GLY A N 1
ATOM 2061 C CA . GLY A 1 265 ? -5.547 -34.781 -7.004 1 39.94 265 GLY A CA 1
ATOM 2062 C C . GLY A 1 265 ? -4.332 -34.094 -6.387 1 39.94 265 GLY A C 1
ATOM 2063 O O . GLY A 1 265 ? -3.428 -33.656 -7.102 1 39.94 265 GLY A O 1
ATOM 2064 N N . VAL A 1 266 ? -4.527 -33.531 -5.199 1 41.16 266 VAL A N 1
ATOM 2065 C CA . VAL A 1 266 ? -3.439 -33 -4.406 1 41.16 266 VAL A CA 1
ATOM 2066 C C . VAL A 1 266 ? -2.865 -34.062 -3.486 1 41.16 266 VAL A C 1
ATOM 2068 O O . VAL A 1 266 ? -3.6 -34.688 -2.725 1 41.16 266 VAL A O 1
ATOM 2071 N N . GLY A 1 267 ? -1.755 -34.656 -3.912 1 40.34 267 GLY A N 1
ATOM 2072 C CA . GLY A 1 267 ? -1.092 -35.656 -3.09 1 40.34 267 GLY A CA 1
ATOM 2073 C C . GLY A 1 267 ? -0.504 -35.094 -1.813 1 40.34 267 GLY A C 1
ATOM 2074 O O . GLY A 1 267 ? -0.2 -35.844 -0.876 1 40.34 267 GLY A O 1
ATOM 2075 N N . GLY A 1 268 ? -0.294 -33.875 -1.703 1 43.06 268 GLY A N 1
ATOM 2076 C CA . GLY A 1 268 ? 0.287 -33.312 -0.493 1 43.06 268 GLY A CA 1
ATOM 2077 C C . GLY A 1 268 ? 0.962 -31.969 -0.723 1 43.06 268 GLY A C 1
ATOM 2078 O O . GLY A 1 268 ? 0.708 -31.297 -1.729 1 43.06 268 GLY A O 1
ATOM 2079 N N . TRP A 1 269 ? 1.373 -31.438 0.426 1 46.53 269 TRP A N 1
ATOM 2080 C CA . TRP A 1 269 ? 2.119 -30.188 0.391 1 46.53 269 TRP A CA 1
ATOM 2081 C C . TRP A 1 269 ? 3.48 -30.344 1.06 1 46.53 269 TRP A C 1
ATOM 2083 O O . TRP A 1 269 ? 3.615 -31.078 2.041 1 46.53 269 TRP A O 1
ATOM 2093 N N . VAL A 1 270 ? 4.438 -29.984 0.22 1 41.78 270 VAL A N 1
ATOM 2094 C CA . VAL A 1 270 ? 5.77 -29.906 0.815 1 41.78 270 VAL A CA 1
ATOM 2095 C C . VAL A 1 270 ? 6.062 -28.484 1.261 1 41.78 270 VAL A C 1
ATOM 2097 O O . VAL A 1 270 ? 5.801 -27.531 0.522 1 41.78 270 VAL A O 1
ATOM 2100 N N . CYS A 1 271 ? 6.152 -28.234 2.496 1 48.62 271 CYS A N 1
ATOM 2101 C CA . CYS A 1 271 ? 6.449 -26.891 2.945 1 48.62 271 CYS A CA 1
ATOM 2102 C C . CYS A 1 271 ? 7.695 -26.859 3.824 1 48.62 271 CYS A C 1
ATOM 2104 O O . CYS A 1 271 ? 8.039 -27.875 4.445 1 48.62 271 CYS A O 1
ATOM 2106 N N . VAL A 1 272 ? 8.477 -25.703 3.568 1 42.97 272 VAL A N 1
ATOM 2107 C CA . VAL A 1 272 ? 9.547 -25.438 4.527 1 42.97 272 VAL A CA 1
ATOM 2108 C C . VAL A 1 272 ? 8.945 -25.156 5.906 1 42.97 272 VAL A C 1
ATOM 2110 O O . VAL A 1 272 ? 8.047 -24.328 6.047 1 42.97 272 VAL A O 1
ATOM 2113 N N . PRO A 1 273 ? 8.945 -26 6.77 1 38.44 273 PRO A N 1
ATOM 2114 C CA . PRO A 1 273 ? 8.367 -25.766 8.094 1 38.44 273 PRO A CA 1
ATOM 2115 C C . PRO A 1 273 ? 8.758 -24.422 8.695 1 38.44 273 PRO A C 1
ATOM 2117 O O . PRO A 1 273 ? 9.828 -23.891 8.383 1 38.44 273 PRO A O 1
ATOM 2120 N N . ARG A 1 274 ? 7.785 -23.688 9.148 1 36.97 274 ARG A N 1
ATOM 2121 C CA . ARG A 1 274 ? 8.125 -22.516 9.969 1 36.97 274 ARG A CA 1
ATOM 2122 C C . ARG A 1 274 ? 9.227 -22.859 10.961 1 36.97 274 ARG A C 1
ATOM 2124 O O . ARG A 1 274 ? 9.164 -23.875 11.648 1 36.97 274 ARG A O 1
ATOM 2131 N N . GLY A 1 275 ? 10.406 -22.062 11.172 1 33.78 275 GLY A N 1
ATOM 2132 C CA . GLY A 1 275 ? 11.648 -22.422 11.82 1 33.78 275 GLY A CA 1
ATOM 2133 C C . GLY A 1 275 ? 12.484 -23.391 11 1 33.78 275 GLY A C 1
ATOM 2134 O O . GLY A 1 275 ? 13.609 -23.078 10.609 1 33.78 275 GLY A O 1
ATOM 2135 N N . VAL A 1 276 ? 12.602 -25.062 11.242 1 30.31 276 VAL A N 1
ATOM 2136 C CA . VAL A 1 276 ? 13.406 -26.125 10.633 1 30.31 276 VAL A CA 1
ATOM 2137 C C . VAL A 1 276 ? 12.875 -26.453 9.242 1 30.31 276 VAL A C 1
ATOM 2139 O O . VAL A 1 276 ? 11.922 -25.812 8.773 1 30.31 276 VAL A O 1
ATOM 2142 N N . HIS A 1 277 ? 12.531 -28.078 9.164 1 28.73 277 HIS A N 1
ATOM 2143 C CA . HIS A 1 277 ? 12.633 -29.219 8.258 1 28.73 277 HIS A CA 1
ATOM 2144 C C . HIS A 1 277 ? 11.516 -29.203 7.223 1 28.73 277 HIS A C 1
ATOM 2146 O O . HIS A 1 277 ? 10.422 -28.688 7.492 1 28.73 277 HIS A O 1
ATOM 2152 N N . GLY A 1 278 ? 11.922 -29.078 6.129 1 33.09 278 GLY A N 1
ATOM 2153 C CA . GLY A 1 278 ? 11.008 -29.391 5.039 1 33.09 278 GLY A CA 1
ATOM 2154 C C . GLY A 1 278 ? 10.055 -30.516 5.355 1 33.09 278 GLY A C 1
ATOM 2155 O O . GLY A 1 278 ? 10.453 -31.547 5.914 1 33.09 278 GLY A O 1
ATOM 2156 N N . LEU A 1 279 ? 8.953 -30.141 5.965 1 35 279 LEU A N 1
ATOM 2157 C CA . LEU A 1 279 ? 7.992 -31.219 6.141 1 35 279 LEU A CA 1
ATOM 2158 C C . LEU A 1 279 ? 7.352 -31.609 4.812 1 35 279 LEU A C 1
ATOM 2160 O O . LEU A 1 279 ? 6.906 -30.734 4.059 1 35 279 LEU A O 1
ATOM 2164 N N . ARG A 1 280 ? 7.977 -32.656 4.426 1 38.16 280 ARG A N 1
ATOM 2165 C CA . ARG A 1 280 ? 7.141 -33.25 3.389 1 38.16 280 ARG A CA 1
ATOM 2166 C C . ARG A 1 280 ? 5.852 -33.812 3.98 1 38.16 280 ARG A C 1
ATOM 2168 O O . ARG A 1 280 ? 5.883 -34.594 4.938 1 38.16 280 ARG A O 1
ATOM 2175 N N . VAL A 1 281 ? 5.027 -33.031 4.027 1 35.47 281 VAL A N 1
ATOM 2176 C CA . VAL A 1 281 ? 3.74 -33.594 4.395 1 35.47 281 VAL A CA 1
ATOM 2177 C C . VAL A 1 281 ? 3.154 -34.344 3.205 1 35.47 281 VAL A C 1
ATOM 2179 O O . VAL A 1 281 ? 2.955 -33.781 2.133 1 35.47 281 VAL A O 1
ATOM 2182 N N . GLU A 1 282 ? 3.684 -35.562 3.234 1 34.56 282 GLU A N 1
ATOM 2183 C CA . GLU A 1 282 ? 2.93 -36.375 2.283 1 34.56 282 GLU A CA 1
ATOM 2184 C C . GLU A 1 282 ? 1.439 -36.375 2.609 1 34.56 282 GLU A C 1
ATOM 2186 O O . GLU A 1 282 ? 1.042 -36.688 3.732 1 34.56 282 GLU A O 1
ATOM 2191 N N . THR A 1 283 ? 1.003 -35.375 2.324 1 32.12 283 THR A N 1
ATOM 2192 C CA . THR A 1 283 ? -0.437 -35.5 2.506 1 32.12 283 THR A CA 1
ATOM 2193 C C . THR A 1 283 ? -1.009 -36.5 1.498 1 32.12 283 THR A C 1
ATOM 2195 O O . THR A 1 283 ? -0.851 -36.344 0.288 1 32.12 283 THR A O 1
ATOM 2198 N N . GLU A 1 284 ? -0.559 -37.75 1.574 1 32.09 284 GLU A N 1
ATOM 2199 C CA . GLU A 1 284 ? -1.644 -38.469 0.927 1 32.09 284 GLU A CA 1
ATOM 2200 C C . GLU A 1 284 ? -2.986 -37.812 1.156 1 32.09 284 GLU A C 1
ATOM 2202 O O . GLU A 1 284 ? -3.678 -38.094 2.137 1 32.09 284 GLU A O 1
ATOM 2207 N N . SER A 1 285 ? -2.74 -36.688 1.371 1 32.59 285 SER A N 1
ATOM 2208 C CA . SER A 1 285 ? -4.016 -36 1.59 1 32.59 285 SER A CA 1
ATOM 2209 C C . SER A 1 285 ? -5.062 -36.469 0.578 1 32.59 285 SER A C 1
ATOM 2211 O O . SER A 1 285 ? -4.742 -36.688 -0.588 1 32.59 285 SER A O 1
ATOM 2213 N N . ARG A 1 286 ? -6.027 -36.938 1.112 1 31.97 286 ARG A N 1
ATOM 2214 C CA . ARG A 1 286 ? -7.441 -37.125 0.797 1 31.97 286 ARG A CA 1
ATOM 2215 C C . ARG A 1 286 ? -7.996 -35.938 0.02 1 31.97 286 ARG A C 1
ATOM 2217 O O . ARG A 1 286 ? -8.312 -34.906 0.604 1 31.97 286 ARG A O 1
ATOM 2224 N N . VAL A 1 287 ? -7.352 -35.344 -0.892 1 33.59 287 VAL A N 1
ATOM 2225 C CA . VAL A 1 287 ? -8.398 -34.75 -1.716 1 33.59 287 VAL A CA 1
ATOM 2226 C C . VAL A 1 287 ? -9.711 -35.5 -1.514 1 33.59 287 VAL A C 1
ATOM 2228 O O . VAL A 1 287 ? -9.797 -36.688 -1.796 1 33.59 287 VAL A O 1
ATOM 2231 N N . SER A 1 288 ? -10.203 -35.188 -0.468 1 31.17 288 SER A N 1
ATOM 2232 C CA . SER A 1 288 ? -11.461 -35.906 -0.266 1 31.17 288 SER A CA 1
ATOM 2233 C C . SER A 1 288 ? -12.156 -36.188 -1.593 1 31.17 288 SER A C 1
ATOM 2235 O O . SER A 1 288 ? -11.945 -35.469 -2.572 1 31.17 288 SER A O 1
ATOM 2237 N N . VAL A 1 289 ? -12.594 -37.281 -1.768 1 31.19 289 VAL A N 1
ATOM 2238 C CA . VAL A 1 289 ? -13.57 -37.5 -2.83 1 31.19 289 VAL A CA 1
ATOM 2239 C C . VAL A 1 289 ? -14.391 -36.219 -3.031 1 31.19 289 VAL A C 1
ATOM 2241 O O . VAL A 1 289 ? -14.945 -36 -4.109 1 31.19 289 VAL A O 1
ATOM 2244 N N . ARG A 1 290 ? -14.438 -35.406 -2.01 1 31.16 290 ARG A N 1
ATOM 2245 C CA . ARG A 1 290 ? -15.227 -34.188 -2.049 1 31.16 290 ARG A CA 1
ATOM 2246 C C . ARG A 1 290 ? -14.555 -33.125 -2.924 1 31.16 290 ARG A C 1
ATOM 2248 O O . ARG A 1 290 ? -15.234 -32.375 -3.645 1 31.16 290 ARG A O 1
ATOM 2255 N N . THR A 1 291 ? -13.383 -32.812 -2.672 1 33.97 291 THR A N 1
ATOM 2256 C CA . THR A 1 291 ? -12.703 -31.781 -3.447 1 33.97 291 THR A CA 1
ATOM 2257 C C . THR A 1 291 ? -12.688 -32.156 -4.93 1 33.97 291 THR A C 1
ATOM 2259 O O . THR A 1 291 ? -12.797 -31.266 -5.789 1 33.97 291 THR A O 1
ATOM 2262 N N . LEU A 1 292 ? -12.273 -33.344 -5.152 1 32.97 292 LEU A N 1
ATOM 2263 C CA . LEU A 1 292 ? -12.305 -33.75 -6.551 1 32.97 292 LEU A CA 1
ATOM 2264 C C . LEU A 1 292 ? -13.688 -33.5 -7.152 1 32.97 292 LEU A C 1
ATOM 2266 O O . LEU A 1 292 ? -13.805 -33.125 -8.32 1 32.97 292 LEU A O 1
ATOM 2270 N N . ASN A 1 293 ? -14.672 -33.75 -6.34 1 30.66 293 ASN A N 1
ATOM 2271 C CA . ASN A 1 293 ? -15.984 -33.656 -6.969 1 30.66 293 ASN A CA 1
ATOM 2272 C C . ASN A 1 293 ? -16.422 -32.188 -7.129 1 30.66 293 ASN A C 1
ATOM 2274 O O . ASN A 1 293 ? -17.453 -31.922 -7.758 1 30.66 293 ASN A O 1
ATOM 2278 N N . ALA A 1 294 ? -15.945 -31.25 -6.297 1 31.56 294 ALA A N 1
ATOM 2279 C CA . ALA A 1 294 ? -16.484 -29.906 -6.352 1 31.56 294 ALA A CA 1
ATOM 2280 C C . ALA A 1 294 ? -16.062 -29.188 -7.629 1 31.56 294 ALA A C 1
ATOM 2282 O O . ALA A 1 294 ? -16.438 -28.047 -7.871 1 31.56 294 ALA A O 1
ATOM 2283 N N . TYR A 1 295 ? -15.047 -29.453 -8.188 1 31.34 295 TYR A N 1
ATOM 2284 C CA . TYR A 1 295 ? -14.812 -28.875 -9.5 1 31.34 295 TYR A CA 1
ATOM 2285 C C . TYR A 1 295 ? -15.969 -29.188 -10.445 1 31.34 295 TYR A C 1
ATOM 2287 O O . TYR A 1 295 ? -16.188 -30.344 -10.805 1 31.34 295 TYR A O 1
ATOM 2295 N N . PRO A 1 296 ? -16.891 -28.422 -10.438 1 29.22 296 PRO A N 1
ATOM 2296 C CA . PRO A 1 296 ? -17.969 -28.406 -11.414 1 29.22 296 PRO A CA 1
ATOM 2297 C C . PRO A 1 296 ? -17.484 -28.312 -12.852 1 29.22 296 PRO A C 1
ATOM 2299 O O . PRO A 1 296 ? -16.625 -27.469 -13.164 1 29.22 296 PRO A O 1
ATOM 2302 N N . GLY A 1 297 ? -17.516 -29.625 -13.578 1 29.7 297 GLY A N 1
ATOM 2303 C CA . GLY A 1 297 ? -17.422 -30.516 -14.719 1 29.7 297 GLY A CA 1
ATOM 2304 C C . GLY A 1 297 ? -16.828 -31.859 -14.375 1 29.7 297 GLY A C 1
ATOM 2305 O O . GLY A 1 297 ? -16.516 -32.656 -15.266 1 29.7 297 GLY A O 1
ATOM 2306 N N . ALA A 1 298 ? -16.281 -32.156 -13.195 1 30.8 298 ALA A N 1
ATOM 2307 C CA . ALA A 1 298 ? -16.703 -33.469 -12.695 1 30.8 298 ALA A CA 1
ATOM 2308 C C . ALA A 1 298 ? -18.094 -33.406 -12.102 1 30.8 298 ALA A C 1
ATOM 2310 O O . ALA A 1 298 ? -18.344 -32.625 -11.172 1 30.8 298 ALA A O 1
ATOM 2311 N N . PRO A 1 299 ? -19.453 -33.625 -12.805 1 30.16 299 PRO A N 1
ATOM 2312 C CA . PRO A 1 299 ? -20.859 -33.469 -12.414 1 30.16 299 PRO A CA 1
ATOM 2313 C C . PRO A 1 299 ? -21.062 -33.562 -10.906 1 30.16 299 PRO A C 1
ATOM 2315 O O . PRO A 1 299 ? -21.672 -32.688 -10.305 1 30.16 299 PRO A O 1
ATOM 2318 N N . ASP A 1 300 ? -21.766 -34.75 -10.305 1 28.08 300 ASP A N 1
ATOM 2319 C CA . ASP A 1 300 ? -22.469 -35.438 -9.211 1 28.08 300 ASP A CA 1
ATOM 2320 C C . ASP A 1 300 ? -21.5 -35.75 -8.062 1 28.08 300 ASP A C 1
ATOM 2322 O O . ASP A 1 300 ? -21.719 -36.719 -7.32 1 28.08 300 ASP A O 1
ATOM 2326 N N . ALA A 1 301 ? -20.484 -35.125 -7.984 1 31.31 301 ALA A N 1
ATOM 2327 C CA . ALA A 1 301 ? -19.719 -35.812 -6.953 1 31.31 301 ALA A CA 1
ATOM 2328 C C . ALA A 1 301 ? -20.25 -35.5 -5.559 1 31.31 301 ALA A C 1
ATOM 2330 O O . ALA A 1 301 ? -20.578 -34.344 -5.262 1 31.31 301 ALA A O 1
ATOM 2331 N N . ALA A 1 302 ? -20.953 -36.312 -4.934 1 30.42 302 ALA A N 1
ATOM 2332 C CA . ALA A 1 302 ? -21.438 -36.312 -3.559 1 30.42 302 ALA A CA 1
ATOM 2333 C C . ALA A 1 302 ? -20.438 -35.688 -2.611 1 30.42 302 ALA A C 1
ATOM 2335 O O . ALA A 1 302 ? -19.219 -35.75 -2.852 1 30.42 302 ALA A O 1
ATOM 2336 N N . PRO A 1 303 ? -20.875 -34.594 -1.811 1 34.72 303 PRO A N 1
ATOM 2337 C CA . PRO A 1 303 ? -19.984 -34.062 -0.762 1 34.72 303 PRO A CA 1
ATOM 2338 C C . PRO A 1 303 ? -19.078 -35.156 -0.159 1 34.72 303 PRO A C 1
ATOM 2340 O O . PRO A 1 303 ? -19.469 -36.312 -0.071 1 34.72 303 PRO A O 1
ATOM 2343 N N . PRO A 1 304 ? -17.859 -34.875 -0.209 1 32.69 304 PRO A N 1
ATOM 2344 C CA . PRO A 1 304 ? -17.078 -35.938 0.453 1 32.69 304 PRO A CA 1
ATOM 2345 C C . PRO A 1 304 ? -17.547 -36.219 1.877 1 32.69 304 PRO A C 1
ATOM 2347 O O . PRO A 1 304 ? -17.938 -35.281 2.596 1 32.69 304 PRO A O 1
ATOM 2350 N N . THR A 1 305 ? -18.312 -37.094 2.053 1 34.22 305 THR A N 1
ATOM 2351 C CA . THR A 1 305 ? -18.766 -37.469 3.385 1 34.22 305 THR A CA 1
ATOM 2352 C C . THR A 1 305 ? -17.594 -37.812 4.285 1 34.22 305 THR A C 1
ATOM 2354 O O . THR A 1 305 ? -17.766 -38.062 5.48 1 34.22 305 THR A O 1
ATOM 2357 N N . GLY A 1 306 ? -16.25 -37.969 3.645 1 33.25 306 GLY A N 1
ATOM 2358 C CA . GLY A 1 306 ? -15.297 -38.562 4.586 1 33.25 306 GLY A CA 1
ATOM 2359 C C . GLY A 1 306 ? -14.406 -37.531 5.25 1 33.25 306 GLY A C 1
ATOM 2360 O O . GLY A 1 306 ? -14.383 -36.375 4.844 1 33.25 306 GLY A O 1
ATOM 2361 N N . GLU A 1 307 ? -13.883 -37.75 6.531 1 36.22 307 GLU A N 1
ATOM 2362 C CA . GLU A 1 307 ? -12.992 -36.938 7.383 1 36.22 307 GLU A CA 1
ATOM 2363 C C . GLU A 1 307 ? -11.648 -36.719 6.699 1 36.22 307 GLU A C 1
ATOM 2365 O O . GLU A 1 307 ? -11.18 -37.562 5.934 1 36.22 307 GLU A O 1
ATOM 2370 N N . LEU A 1 308 ? -11.172 -35.594 6.461 1 39.75 308 LEU A N 1
ATOM 2371 C CA . LEU A 1 308 ? -9.828 -35.25 6.008 1 39.75 308 LEU A CA 1
ATOM 2372 C C . LEU A 1 308 ? -8.781 -36.094 6.754 1 39.75 308 LEU A C 1
ATOM 2374 O O . LEU A 1 308 ? -8.844 -36.188 7.98 1 39.75 308 LEU A O 1
ATOM 2378 N N . ALA A 1 309 ? -8.102 -37 6.012 1 38.22 309 ALA A N 1
ATOM 2379 C CA . ALA A 1 309 ? -7.039 -37.719 6.703 1 38.22 309 ALA A CA 1
ATOM 2380 C C . ALA A 1 309 ? -5.996 -36.75 7.266 1 38.22 309 ALA A C 1
ATOM 2382 O O . ALA A 1 309 ? -5.75 -35.688 6.691 1 38.22 309 ALA A O 1
ATOM 2383 N N . PRO A 1 310 ? -5.5 -36.969 8.492 1 43.97 310 PRO A N 1
ATOM 2384 C CA . PRO A 1 310 ? -4.461 -36.125 9.102 1 43.97 310 PRO A CA 1
ATOM 2385 C C . PRO A 1 310 ? -3.176 -36.094 8.281 1 43.97 310 PRO A C 1
ATOM 2387 O O . PRO A 1 310 ? -2.848 -37.062 7.594 1 43.97 310 PRO A O 1
ATOM 2390 N N . PRO A 1 311 ? -2.541 -34.969 8.094 1 46.41 311 PRO A N 1
ATOM 2391 C CA . PRO A 1 311 ? -1.223 -34.906 7.457 1 46.41 311 PRO A CA 1
ATOM 2392 C C . PRO A 1 311 ? -0.24 -35.938 8.031 1 46.41 311 PRO A C 1
ATOM 2394 O O . PRO A 1 311 ? -0.254 -36.188 9.234 1 46.41 311 PRO A O 1
ATOM 2397 N N . VAL A 1 312 ? 0.367 -36.875 7.129 1 44.56 312 VAL A N 1
ATOM 2398 C CA . VAL A 1 312 ? 1.412 -37.781 7.594 1 44.56 312 VAL A CA 1
ATOM 2399 C C . VAL A 1 312 ? 2.777 -37.094 7.449 1 44.56 312 VAL A C 1
ATOM 2401 O O . VAL A 1 312 ? 3.219 -36.812 6.332 1 44.56 312 VAL A O 1
ATOM 2404 N N . PRO A 1 313 ? 3.318 -36.656 8.594 1 48.94 313 PRO A N 1
ATOM 2405 C CA . PRO A 1 313 ? 4.648 -36.031 8.523 1 48.94 313 PRO A CA 1
ATOM 2406 C C . PRO A 1 313 ? 5.707 -37 7.977 1 48.94 313 PRO A C 1
ATOM 2408 O O . PRO A 1 313 ? 5.645 -38.188 8.219 1 48.94 313 PRO A O 1
ATOM 2411 N N . HIS A 1 314 ? 6.387 -36.562 6.867 1 53.53 314 HIS A N 1
ATOM 2412 C CA . HIS A 1 314 ? 7.586 -37.312 6.504 1 53.53 314 HIS A CA 1
ATOM 2413 C C . HIS A 1 314 ? 8.562 -37.406 7.676 1 53.53 314 HIS A C 1
ATOM 2415 O O . HIS A 1 314 ? 8.797 -36.406 8.359 1 53.53 314 HIS A O 1
ATOM 2421 N N . GLU A 1 315 ? 8.867 -38.562 8.062 1 53.62 315 GLU A N 1
ATOM 2422 C CA . GLU A 1 315 ? 9.664 -38.875 9.25 1 53.62 315 GLU A CA 1
ATOM 2423 C C . GLU A 1 315 ? 11.039 -38.219 9.164 1 53.62 315 GLU A C 1
ATOM 2425 O O . GLU A 1 315 ? 11.586 -37.781 10.18 1 53.62 315 GLU A O 1
ATOM 2430 N N . GLU A 1 316 ? 11.648 -38.125 7.914 1 55.81 316 GLU A N 1
ATOM 2431 C CA . GLU A 1 316 ? 13.008 -37.594 7.852 1 55.81 316 GLU A CA 1
ATOM 2432 C C . GLU A 1 316 ? 13.023 -36.125 7.48 1 55.81 316 GLU A C 1
ATOM 2434 O O . GLU A 1 316 ? 12.492 -35.719 6.438 1 55.81 316 GLU A O 1
ATOM 2439 N N . HIS A 1 317 ? 13.344 -35.25 8.438 1 60.59 317 HIS A N 1
ATOM 2440 C CA . HIS A 1 317 ? 13.453 -33.812 8.211 1 60.59 317 HIS A CA 1
ATOM 2441 C C . HIS A 1 317 ? 14.914 -33.375 8.172 1 60.59 317 HIS A C 1
ATOM 2443 O O . HIS A 1 317 ? 15.75 -33.938 8.875 1 60.59 317 HIS A O 1
ATOM 2449 N N . PRO A 1 318 ? 15.164 -32.438 7.156 1 67.12 318 PRO A N 1
ATOM 2450 C CA . PRO A 1 318 ? 16.516 -31.891 7.133 1 67.12 318 PRO A CA 1
ATOM 2451 C C . PRO A 1 318 ? 16.938 -31.266 8.469 1 67.12 318 PRO A C 1
ATOM 2453 O O . PRO A 1 318 ? 16.125 -30.594 9.117 1 67.12 318 PRO A O 1
ATOM 2456 N N . THR A 1 319 ? 18.156 -31.578 8.883 1 65.06 319 THR A N 1
ATOM 2457 C CA . THR A 1 319 ? 18.641 -31.078 10.172 1 65.06 319 THR A CA 1
ATOM 2458 C C . THR A 1 319 ? 19.75 -30.062 9.977 1 65.06 319 THR A C 1
ATOM 2460 O O . THR A 1 319 ? 20.188 -29.422 10.938 1 65.06 319 THR A O 1
ATOM 2463 N N . THR A 1 320 ? 20.25 -29.938 8.781 1 71 320 THR A N 1
ATOM 2464 C CA . THR A 1 320 ? 21.281 -28.953 8.469 1 71 320 THR A CA 1
ATOM 2465 C C . THR A 1 320 ? 20.891 -28.109 7.262 1 71 320 THR A C 1
ATOM 2467 O O . THR A 1 320 ? 20.062 -28.531 6.449 1 71 320 THR A O 1
ATOM 2470 N N . PRO A 1 321 ? 21.531 -26.953 7.184 1 75.69 321 PRO A N 1
ATOM 2471 C CA . PRO A 1 321 ? 21.266 -26.141 6 1 75.69 321 PRO A CA 1
ATOM 2472 C C . PRO A 1 321 ? 21.562 -26.875 4.695 1 75.69 321 PRO A C 1
ATOM 2474 O O . PRO A 1 321 ? 20.844 -26.703 3.707 1 75.69 321 PRO A O 1
ATOM 2477 N N . GLY A 1 322 ? 22.609 -27.609 4.738 1 79.12 322 GLY A N 1
ATOM 2478 C CA . GLY A 1 322 ? 22.938 -28.391 3.555 1 79.12 322 GLY A CA 1
ATOM 2479 C C . GLY A 1 322 ? 21.891 -29.422 3.197 1 79.12 322 GLY A C 1
ATOM 2480 O O . GLY A 1 322 ? 21.531 -29.578 2.027 1 79.12 322 GLY A O 1
ATOM 2481 N N . GLU A 1 323 ? 21.391 -30.109 4.172 1 75.62 323 GLU A N 1
ATOM 2482 C CA . GLU A 1 323 ? 20.312 -31.062 3.955 1 75.62 323 GLU A CA 1
ATOM 2483 C C . GLU A 1 323 ? 19.047 -30.359 3.471 1 75.62 323 GLU A C 1
ATOM 2485 O O . GLU A 1 323 ? 18.312 -30.906 2.648 1 75.62 323 GLU A O 1
ATOM 2490 N N . LEU A 1 324 ? 18.812 -29.234 3.957 1 77.5 324 LEU A N 1
ATOM 2491 C CA . LEU A 1 324 ? 17.656 -28.469 3.535 1 77.5 324 LEU A CA 1
ATOM 2492 C C . LEU A 1 324 ? 17.781 -28.047 2.072 1 77.5 324 LEU A C 1
ATOM 2494 O O . LEU A 1 324 ? 16.797 -28.078 1.329 1 77.5 324 LEU A O 1
ATOM 2498 N N . TYR A 1 325 ? 18.953 -27.594 1.735 1 83.06 325 TYR A N 1
ATOM 2499 C CA . TYR A 1 325 ? 19.234 -27.281 0.34 1 83.06 325 TYR A CA 1
ATOM 2500 C C . TYR A 1 325 ? 18.859 -28.453 -0.569 1 83.06 325 TYR A C 1
ATOM 2502 O O . TYR A 1 325 ? 18.125 -28.281 -1.543 1 83.06 325 TYR A O 1
ATOM 2510 N N . ASP A 1 326 ? 19.312 -29.625 -0.208 1 83 326 ASP A N 1
ATOM 2511 C CA . ASP A 1 326 ? 19.031 -30.828 -0.99 1 83 326 ASP A CA 1
ATOM 2512 C C . ASP A 1 326 ? 17.547 -31.156 -0.993 1 83 326 ASP A C 1
ATOM 2514 O O . ASP A 1 326 ? 17 -31.578 -2.014 1 83 326 ASP A O 1
ATOM 2518 N N . TRP A 1 327 ? 16.984 -30.984 0.07 1 75.25 327 TRP A N 1
ATOM 2519 C CA . TRP A 1 327 ? 15.555 -31.266 0.209 1 75.25 327 TRP A CA 1
ATOM 2520 C C . TRP A 1 327 ? 14.734 -30.359 -0.712 1 75.25 327 TRP A C 1
ATOM 2522 O O . TRP A 1 327 ? 13.812 -30.828 -1.384 1 75.25 327 TRP A O 1
ATOM 2532 N N . MET A 1 328 ? 15.008 -29.094 -0.74 1 80.5 328 MET A N 1
ATOM 2533 C CA . MET A 1 328 ? 14.281 -28.141 -1.578 1 80.5 328 MET A CA 1
ATOM 2534 C C . MET A 1 328 ? 14.438 -28.5 -3.055 1 80.5 328 MET A C 1
ATOM 2536 O O . MET A 1 328 ? 13.469 -28.422 -3.82 1 80.5 328 MET A O 1
ATOM 2540 N N . VAL A 1 329 ? 15.633 -28.859 -3.414 1 84.31 329 VAL A N 1
ATOM 2541 C CA . VAL A 1 329 ? 15.883 -29.234 -4.801 1 84.31 329 VAL A CA 1
ATOM 2542 C C . VAL A 1 329 ? 15.062 -30.469 -5.148 1 84.31 329 VAL A C 1
ATOM 2544 O O . VAL A 1 329 ? 14.406 -30.516 -6.191 1 84.31 329 VAL A O 1
ATOM 2547 N N . GLU A 1 330 ? 15.031 -31.391 -4.277 1 78.75 330 GLU A N 1
ATOM 2548 C CA . GLU A 1 330 ? 14.398 -32.688 -4.539 1 78.75 330 GLU A CA 1
ATOM 2549 C C . GLU A 1 330 ? 12.875 -32.562 -4.469 1 78.75 330 GLU A C 1
ATOM 2551 O O . GLU A 1 330 ? 12.172 -33.031 -5.363 1 78.75 330 GLU A O 1
ATOM 2556 N N . TYR A 1 331 ? 12.383 -31.891 -3.414 1 74.88 331 TYR A N 1
ATOM 2557 C CA . TYR A 1 331 ? 10.953 -31.984 -3.125 1 74.88 331 TYR A CA 1
ATOM 2558 C C . TYR A 1 331 ? 10.203 -30.781 -3.672 1 74.88 331 TYR A C 1
ATOM 2560 O O . TYR A 1 331 ? 9.016 -30.859 -3.977 1 74.88 331 TYR A O 1
ATOM 2568 N N . LEU A 1 332 ? 10.875 -29.641 -3.777 1 80.12 332 LEU A N 1
ATOM 2569 C CA . LEU A 1 332 ? 10.211 -28.484 -4.348 1 80.12 332 LEU A CA 1
ATOM 2570 C C . LEU A 1 332 ? 10.477 -28.375 -5.844 1 80.12 332 LEU A C 1
ATOM 2572 O O . LEU A 1 332 ? 9.844 -27.578 -6.539 1 80.12 332 LEU A O 1
ATOM 2576 N N . GLY A 1 333 ? 11.383 -29.219 -6.352 1 82.06 333 GLY A N 1
ATOM 2577 C CA . GLY A 1 333 ? 11.672 -29.219 -7.773 1 82.06 333 GLY A CA 1
ATOM 2578 C C . GLY A 1 333 ? 12.383 -27.969 -8.242 1 82.06 333 GLY A C 1
ATOM 2579 O O . GLY A 1 333 ? 12.219 -27.547 -9.398 1 82.06 333 GLY A O 1
ATOM 2580 N N . ILE A 1 334 ? 13.062 -27.312 -7.352 1 86.5 334 ILE A N 1
ATOM 2581 C CA . ILE A 1 334 ? 13.789 -26.094 -7.68 1 86.5 334 ILE A CA 1
ATOM 2582 C C . ILE A 1 334 ? 15.117 -26.438 -8.344 1 86.5 334 ILE A C 1
ATOM 2584 O O . ILE A 1 334 ? 15.805 -27.375 -7.918 1 86.5 334 ILE A O 1
ATOM 2588 N N . ASP A 1 335 ? 15.453 -25.75 -9.359 1 88.31 335 ASP A N 1
ATOM 2589 C CA . ASP A 1 335 ? 16.75 -25.922 -10.016 1 88.31 335 ASP A CA 1
ATOM 2590 C C . ASP A 1 335 ? 17.703 -24.781 -9.656 1 88.31 335 ASP A C 1
ATOM 2592 O O . ASP A 1 335 ? 17.781 -23.781 -10.375 1 88.31 335 ASP A O 1
ATOM 2596 N N . PHE A 1 336 ? 18.531 -24.969 -8.672 1 91.75 336 PHE A N 1
ATOM 2597 C CA . PHE A 1 336 ? 19.453 -23.953 -8.18 1 91.75 336 PHE A CA 1
ATOM 2598 C C . PHE A 1 336 ? 20.703 -23.891 -9.047 1 91.75 336 PHE A C 1
ATOM 2600 O O . PHE A 1 336 ? 21.516 -22.984 -8.906 1 91.75 336 PHE A O 1
ATOM 2607 N N . THR A 1 337 ? 20.828 -24.828 -9.992 1 89 337 THR A N 1
ATOM 2608 C CA . THR A 1 337 ? 22.109 -24.953 -10.688 1 89 337 THR A CA 1
ATOM 2609 C C . THR A 1 337 ? 21.922 -24.859 -12.195 1 89 337 THR A C 1
ATOM 2611 O O . THR A 1 337 ? 22.844 -25.141 -12.961 1 89 337 THR A O 1
ATOM 2614 N N . GLN A 1 338 ? 20.781 -24.453 -12.578 1 84.44 338 GLN A N 1
ATOM 2615 C CA . GLN A 1 338 ? 20.531 -24.297 -14.008 1 84.44 338 GLN A CA 1
ATOM 2616 C C . GLN A 1 338 ? 21.516 -23.297 -14.617 1 84.44 338 GLN A C 1
ATOM 2618 O O . GLN A 1 338 ? 22 -22.391 -13.938 1 84.44 338 GLN A O 1
ATOM 2623 N N . THR A 1 339 ? 21.781 -23.5 -15.867 1 82.12 339 THR A N 1
ATOM 2624 C CA . THR A 1 339 ? 22.859 -22.734 -16.453 1 82.12 339 THR A CA 1
ATOM 2625 C C . THR A 1 339 ? 22.328 -21.688 -17.422 1 82.12 339 THR A C 1
ATOM 2627 O O . THR A 1 339 ? 23.062 -20.812 -17.859 1 82.12 339 THR A O 1
ATOM 2630 N N . ARG A 1 340 ? 21.188 -21.656 -17.812 1 84.94 340 ARG A N 1
ATOM 2631 C CA . ARG A 1 340 ? 20.625 -20.75 -18.797 1 84.94 340 ARG A CA 1
ATOM 2632 C C . ARG A 1 340 ? 20.609 -19.312 -18.266 1 84.94 340 ARG A C 1
ATOM 2634 O O . ARG A 1 340 ? 20.844 -18.359 -19.016 1 84.94 340 ARG A O 1
ATOM 2641 N N . LEU A 1 341 ? 20.312 -19.172 -16.938 1 92.31 341 LEU A N 1
ATOM 2642 C CA . LEU A 1 341 ? 20.219 -17.859 -16.281 1 92.31 341 LEU A CA 1
ATOM 2643 C C . LEU A 1 341 ? 20.938 -17.875 -14.93 1 92.31 341 LEU A C 1
ATOM 2645 O O . LEU A 1 341 ? 20.281 -17.938 -13.883 1 92.31 341 LEU A O 1
ATOM 2649 N N . PRO A 1 342 ? 22.203 -17.672 -14.969 1 90.75 342 PRO A N 1
ATOM 2650 C CA . PRO A 1 342 ? 23.047 -17.906 -13.789 1 90.75 342 PRO A CA 1
ATOM 2651 C C . PRO A 1 342 ? 22.703 -16.969 -12.633 1 90.75 342 PRO A C 1
ATOM 2653 O O . PRO A 1 342 ? 23.016 -17.281 -11.477 1 90.75 342 PRO A O 1
ATOM 2656 N N . GLN A 1 343 ? 22.125 -15.844 -12.914 1 90.88 343 GLN A N 1
ATOM 2657 C CA . GLN A 1 343 ? 21.797 -14.898 -11.852 1 90.88 343 GLN A CA 1
ATOM 2658 C C . GLN A 1 343 ? 20.781 -15.5 -10.883 1 90.88 343 GLN A C 1
ATOM 2660 O O . GLN A 1 343 ? 20.578 -14.977 -9.773 1 90.88 343 GLN A O 1
ATOM 2665 N N . TYR A 1 344 ? 20.141 -16.594 -11.305 1 93.12 344 TYR A N 1
ATOM 2666 C CA . TYR A 1 344 ? 19.141 -17.203 -10.445 1 93.12 344 TYR A CA 1
ATOM 2667 C C . TYR A 1 344 ? 19.672 -18.469 -9.781 1 93.12 344 TYR A C 1
ATOM 2669 O O . TYR A 1 344 ? 18.953 -19.156 -9.062 1 93.12 344 TYR A O 1
ATOM 2677 N N . ASN A 1 345 ? 20.938 -18.734 -10 1 93.75 345 ASN A N 1
ATOM 2678 C CA . ASN A 1 345 ? 21.562 -19.875 -9.336 1 93.75 345 ASN A CA 1
ATOM 2679 C C . ASN A 1 345 ? 21.828 -19.594 -7.863 1 93.75 345 ASN A C 1
ATOM 2681 O O . ASN A 1 345 ? 21.953 -18.438 -7.457 1 93.75 345 ASN A O 1
ATOM 2685 N N . VAL A 1 346 ? 21.828 -20.641 -7.086 1 93.56 346 VAL A N 1
ATOM 2686 C CA . VAL A 1 346 ? 22.172 -20.578 -5.668 1 93.56 346 VAL A CA 1
ATOM 2687 C C . VAL A 1 346 ? 23.125 -21.719 -5.312 1 93.56 346 VAL A C 1
ATOM 2689 O O . VAL A 1 346 ? 22.75 -22.891 -5.371 1 93.56 346 VAL A O 1
ATOM 2692 N N . SER A 1 347 ? 24.312 -21.328 -4.969 1 93.12 347 SER A N 1
ATOM 2693 C CA . SER A 1 347 ? 25.234 -22.375 -4.543 1 93.12 347 SER A CA 1
ATOM 2694 C C . SER A 1 347 ? 24.922 -22.859 -3.137 1 93.12 347 SER A C 1
ATOM 2696 O O . SER A 1 347 ? 24.312 -22.141 -2.346 1 93.12 347 SER A O 1
ATOM 2698 N N . ARG A 1 348 ? 25.328 -24.109 -2.943 1 91.12 348 ARG A N 1
ATOM 2699 C CA . ARG A 1 348 ? 25.156 -24.672 -1.607 1 91.12 348 ARG A CA 1
ATOM 2700 C C . ARG A 1 348 ? 25.812 -23.781 -0.551 1 91.12 348 ARG A C 1
ATOM 2702 O O . ARG A 1 348 ? 25.234 -23.531 0.509 1 91.12 348 ARG A O 1
ATOM 2709 N N . GLU A 1 349 ? 26.922 -23.297 -0.801 1 91.62 349 GLU A N 1
ATOM 2710 C CA . GLU A 1 349 ? 27.672 -22.453 0.129 1 91.62 349 GLU A CA 1
ATOM 2711 C C . GLU A 1 349 ? 26.938 -21.156 0.418 1 91.62 349 GLU A C 1
ATOM 2713 O O . GLU A 1 349 ? 26.844 -20.734 1.573 1 91.62 349 GLU A O 1
ATOM 2718 N N . GLU A 1 350 ? 26.484 -20.594 -0.612 1 89.19 350 GLU A N 1
ATOM 2719 C CA . GLU A 1 350 ? 25.766 -19.328 -0.451 1 89.19 350 GLU A CA 1
ATOM 2720 C C . GLU A 1 350 ? 24.484 -19.531 0.365 1 89.19 350 GLU A C 1
ATOM 2722 O O . GLU A 1 350 ? 24.125 -18.703 1.19 1 89.19 350 GLU A O 1
ATOM 2727 N N . PHE A 1 351 ? 23.812 -20.578 0.045 1 87.81 351 PHE A N 1
ATOM 2728 C CA . PHE A 1 351 ? 22.594 -20.906 0.751 1 87.81 351 PHE A CA 1
ATOM 272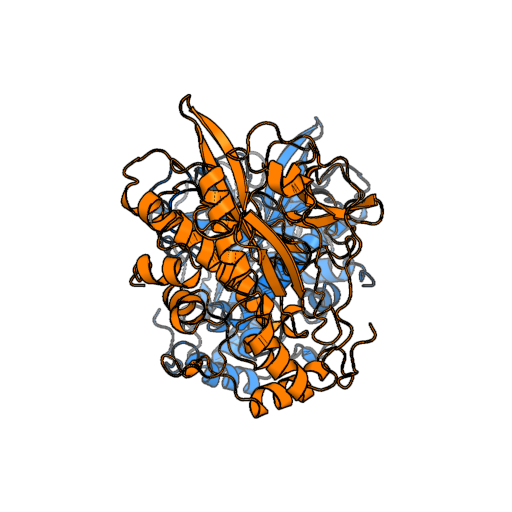9 C C . PHE A 1 351 ? 22.859 -21.125 2.236 1 87.81 351 PHE A C 1
ATOM 2731 O O . PHE A 1 351 ? 22.172 -20.547 3.084 1 87.81 351 PHE A O 1
ATOM 2738 N N . GLU A 1 352 ? 23.875 -21.844 2.566 1 81.25 352 GLU A N 1
ATOM 2739 C CA . GLU A 1 352 ? 24.219 -22.156 3.953 1 81.25 352 GLU A CA 1
ATOM 2740 C C . GLU A 1 352 ? 24.656 -20.891 4.699 1 81.25 352 GLU A C 1
ATOM 2742 O O . GLU A 1 352 ? 24.266 -20.688 5.852 1 81.25 352 GLU A O 1
ATOM 2747 N N . LYS A 1 353 ? 25.422 -20.109 4.082 1 82.25 353 LYS A N 1
ATOM 2748 C CA . LYS A 1 353 ? 25.891 -18.875 4.68 1 82.25 353 LYS A CA 1
ATOM 2749 C C . LYS A 1 353 ? 24.719 -17.938 4.996 1 82.25 353 LYS A C 1
ATOM 2751 O O . LYS A 1 353 ? 24.688 -17.312 6.059 1 82.25 353 LYS A O 1
ATOM 2756 N N . ALA A 1 354 ? 23.844 -17.812 4.051 1 76.81 354 ALA A N 1
ATOM 2757 C CA . ALA A 1 354 ? 22.688 -16.938 4.23 1 76.81 354 ALA A CA 1
ATOM 2758 C C . ALA A 1 354 ? 21.828 -17.406 5.398 1 76.81 354 ALA A C 1
ATOM 2760 O O . ALA A 1 354 ? 21.328 -16.594 6.184 1 76.81 354 ALA A O 1
ATOM 2761 N N . LEU A 1 355 ? 21.594 -18.672 5.445 1 72.75 355 LEU A N 1
ATOM 2762 C CA . LEU A 1 355 ? 20.766 -19.203 6.516 1 72.75 355 LEU A CA 1
ATOM 2763 C C . LEU A 1 355 ? 21.438 -19.016 7.875 1 72.75 355 LEU A C 1
ATOM 2765 O O . LEU A 1 355 ? 20.766 -18.766 8.875 1 72.75 355 LEU A O 1
ATOM 2769 N N . ARG A 1 356 ? 22.688 -19.109 7.836 1 67.44 356 ARG A N 1
ATOM 2770 C CA . ARG A 1 356 ? 23.422 -18.938 9.086 1 67.44 356 ARG A CA 1
ATOM 2771 C C . ARG A 1 356 ? 23.469 -17.469 9.492 1 67.44 356 ARG A C 1
ATOM 2773 O O . ARG A 1 356 ? 23.438 -17.156 10.688 1 67.44 356 ARG A O 1
ATOM 2780 N N . ALA A 1 357 ? 23.578 -16.547 8.594 1 62.84 357 ALA A N 1
ATOM 2781 C CA . ALA A 1 357 ? 23.672 -15.109 8.859 1 62.84 357 ALA A CA 1
ATOM 2782 C C . ALA A 1 357 ? 22.312 -14.547 9.273 1 62.84 357 ALA A C 1
ATOM 2784 O O . ALA A 1 357 ? 22.234 -13.766 10.227 1 62.84 357 ALA A O 1
ATOM 2785 N N . ARG A 1 358 ? 21.375 -14.5 8.422 1 53.47 358 ARG A N 1
ATOM 2786 C CA . ARG A 1 358 ? 20.125 -13.742 8.508 1 53.47 358 ARG A CA 1
ATOM 2787 C C . ARG A 1 358 ? 19.188 -14.344 9.555 1 53.47 358 ARG A C 1
ATOM 2789 O O . ARG A 1 358 ? 18.359 -13.633 10.125 1 53.47 358 ARG A O 1
ATOM 2796 N N . VAL A 1 359 ? 19.25 -15.594 9.812 1 44.75 359 VAL A N 1
ATOM 2797 C CA . VAL A 1 359 ? 18.438 -16.047 10.938 1 44.75 359 VAL A CA 1
ATOM 2798 C C . VAL A 1 359 ? 18.703 -15.18 12.156 1 44.75 359 VAL A C 1
ATOM 2800 O O . VAL A 1 359 ? 17.797 -14.906 12.945 1 44.75 359 VAL A O 1
ATOM 2803 N N . VAL A 1 360 ? 19.797 -14.555 12.172 1 39.31 360 VAL A N 1
ATOM 2804 C CA . VAL A 1 360 ? 20.094 -13.602 13.242 1 39.31 360 VAL A CA 1
ATOM 2805 C C . VAL A 1 360 ? 19.234 -12.352 13.07 1 39.31 360 VAL A C 1
ATOM 2807 O O . VAL A 1 360 ? 18.766 -11.766 14.055 1 39.31 360 VAL A O 1
ATOM 2810 N N . LEU A 1 361 ? 19.188 -11.891 11.977 1 36.84 361 LEU A N 1
ATOM 2811 C CA . LEU A 1 361 ? 18.344 -10.703 11.914 1 36.84 361 LEU A CA 1
ATOM 2812 C C . LEU A 1 361 ? 16.922 -11.016 12.375 1 36.84 361 LEU A C 1
ATOM 2814 O O . LEU A 1 361 ? 16.094 -10.117 12.508 1 36.84 361 LEU A O 1
ATOM 2818 N N . PHE A 1 362 ? 16.672 -12.258 12.352 1 35.38 362 PHE A N 1
ATOM 2819 C CA . PHE A 1 362 ? 15.438 -12.898 12.812 1 35.38 362 PHE A CA 1
ATOM 2820 C C . PHE A 1 362 ? 15.32 -12.805 14.328 1 35.38 362 PHE A C 1
ATOM 2822 O O . PHE A 1 362 ? 15.164 -13.82 15.008 1 35.38 362 PHE A O 1
ATOM 2829 N N . GLY A 1 363 ? 15.484 -11.703 14.734 1 39.28 363 GLY A N 1
ATOM 2830 C CA . GLY A 1 363 ? 15.398 -11.531 16.172 1 39.28 363 GLY A CA 1
ATOM 2831 C C . GLY A 1 363 ? 16.625 -12.062 16.906 1 39.28 363 GLY A C 1
ATOM 2832 O O . GLY A 1 363 ? 16.562 -12.336 18.109 1 39.28 363 GLY A O 1
ATOM 2833 N N . GLY A 1 364 ? 17.703 -12.008 16.141 1 40.69 364 GLY A N 1
ATOM 2834 C CA . GLY A 1 364 ? 19 -12.258 16.75 1 40.69 364 GLY A CA 1
ATOM 2835 C C . GLY A 1 364 ? 19.234 -13.719 17.062 1 40.69 364 GLY A C 1
ATOM 2836 O O . GLY A 1 364 ? 20.172 -14.062 17.781 1 40.69 364 GLY A O 1
ATOM 2837 N N . LYS A 1 365 ? 18.297 -14.539 17.062 1 41.19 365 LYS A N 1
ATOM 2838 C CA . LYS A 1 365 ? 18.609 -15.883 17.531 1 41.19 365 LYS A CA 1
ATOM 2839 C C . LYS A 1 365 ? 19.281 -16.703 16.453 1 41.19 365 LYS A C 1
ATOM 2841 O O . LYS A 1 365 ? 19.062 -16.469 15.258 1 41.19 365 LYS A O 1
ATOM 2846 N N . GLU A 1 366 ? 20.234 -17.422 16.828 1 43.41 366 GLU A N 1
ATOM 2847 C CA . GLU A 1 366 ? 20.953 -18.391 16 1 43.41 366 GLU A CA 1
ATOM 2848 C C . GLU A 1 366 ? 19.984 -19.422 15.414 1 43.41 366 GLU A C 1
ATOM 2850 O O . GLU A 1 366 ? 18.922 -19.672 15.977 1 43.41 366 GLU A O 1
ATOM 2855 N N . TRP A 1 367 ? 20.234 -19.797 14.273 1 43.25 367 TRP A N 1
ATOM 2856 C CA . TRP A 1 367 ? 19.453 -20.875 13.664 1 43.25 367 TRP A CA 1
ATOM 2857 C C . TRP A 1 367 ? 19.219 -22.016 14.656 1 43.25 367 TRP A C 1
ATOM 2859 O O . TRP A 1 367 ? 20.156 -22.453 15.336 1 43.25 367 TRP A O 1
ATOM 2869 N N . GLU A 1 368 ? 18.016 -22.109 15.148 1 44.78 368 GLU A N 1
ATOM 2870 C CA . GLU A 1 368 ? 17.656 -23.312 15.891 1 44.78 368 GLU A CA 1
ATOM 2871 C C . GLU A 1 368 ? 16.859 -24.281 15.023 1 44.78 368 GLU A C 1
ATOM 2873 O O . GLU A 1 368 ? 16.125 -23.859 14.133 1 44.78 368 GLU A O 1
ATOM 2878 N N . PRO A 1 369 ? 17.281 -25.453 15.25 1 37.28 369 PRO A N 1
ATOM 2879 C CA . PRO A 1 369 ? 16.469 -26.438 14.539 1 37.28 369 PRO A CA 1
ATOM 2880 C C . PRO A 1 369 ? 14.977 -26.234 14.734 1 37.28 369 PRO A C 1
ATOM 2882 O O . PRO A 1 369 ? 14.539 -25.859 15.828 1 37.28 369 PRO A O 1
ATOM 2885 N N . PRO A 1 370 ? 14.305 -26.141 13.766 1 35.09 370 PRO A N 1
ATOM 2886 C CA . PRO A 1 370 ? 12.859 -25.938 13.922 1 35.09 370 PRO A CA 1
ATOM 2887 C C . PRO A 1 370 ? 12.227 -26.938 14.891 1 35.09 370 PRO A C 1
ATOM 2889 O O . PRO A 1 370 ? 12.672 -28.078 14.984 1 35.09 370 PRO A O 1
ATOM 2892 N N . VAL A 1 371 ? 11.492 -26.453 16.062 1 32.5 371 VAL A N 1
ATOM 2893 C CA . VAL A 1 371 ? 10.68 -27.328 16.906 1 32.5 371 VAL A CA 1
ATOM 2894 C C . VAL A 1 371 ? 9.398 -27.719 16.172 1 32.5 371 VAL A C 1
ATOM 2896 O O . VAL A 1 371 ? 8.672 -26.844 15.68 1 32.5 371 VAL A O 1
ATOM 2899 N N . TYR A 1 372 ? 9.242 -28.922 15.859 1 27.42 372 TYR A N 1
ATOM 2900 C CA . TYR A 1 372 ? 8.094 -29.5 15.18 1 27.42 372 TYR A CA 1
ATOM 2901 C C . TYR A 1 372 ? 6.953 -29.766 16.156 1 27.42 372 TYR A C 1
ATOM 2903 O O . TYR A 1 372 ? 7.176 -30.266 17.266 1 27.42 372 TYR A O 1
ATOM 2911 N N . MET B 1 1 ? 1.656 -1.601 22 1 37.34 1 MET B N 1
ATOM 2912 C CA . MET B 1 1 ? 2.465 -0.385 22.047 1 37.34 1 MET B CA 1
ATOM 2913 C C . MET B 1 1 ? 1.766 0.705 22.844 1 37.34 1 MET B C 1
ATOM 2915 O O . MET B 1 1 ? 0.573 0.952 22.656 1 37.34 1 MET B O 1
ATOM 2919 N N . THR B 1 2 ? 2.195 0.938 23.938 1 43.53 2 THR B N 1
ATOM 2920 C CA . THR B 1 2 ? 1.633 1.935 24.844 1 43.53 2 THR B CA 1
ATOM 2921 C C . THR B 1 2 ? 1.343 3.236 24.094 1 43.53 2 THR B C 1
ATOM 2923 O O . THR B 1 2 ? 2.223 3.789 23.438 1 43.53 2 THR B O 1
ATOM 2926 N N . SER B 1 3 ? 0.022 3.49 23.734 1 63.97 3 SER B N 1
ATOM 2927 C CA . SER B 1 3 ? -0.45 4.676 23.016 1 63.97 3 SER B CA 1
ATOM 2928 C C . SER B 1 3 ? -0.068 5.953 23.766 1 63.97 3 SER B C 1
ATOM 2930 O O . SER B 1 3 ? -0.321 6.074 24.969 1 63.97 3 SER B O 1
ATOM 2932 N N . VAL B 1 4 ? 1.076 6.688 23.516 1 79.12 4 VAL B N 1
ATOM 2933 C CA . VAL B 1 4 ? 1.444 7.98 24.078 1 79.12 4 VAL B CA 1
ATOM 2934 C C . VAL B 1 4 ? 0.303 8.977 23.875 1 79.12 4 VAL B C 1
ATOM 2936 O O . VAL B 1 4 ? -0.24 9.094 22.766 1 79.12 4 VAL B O 1
ATOM 2939 N N . PRO B 1 5 ? -0.075 9.477 25.031 1 89.25 5 PRO B N 1
ATOM 2940 C CA . PRO B 1 5 ? -1.159 10.461 24.906 1 89.25 5 PRO B CA 1
ATOM 2941 C C . PRO B 1 5 ? -0.793 11.633 24 1 89.25 5 PRO B C 1
ATOM 2943 O O . PRO B 1 5 ? 0.372 12.039 23.953 1 89.25 5 PRO B O 1
ATOM 2946 N N . PHE B 1 6 ? -1.748 12.172 23.391 1 94 6 PHE B N 1
ATOM 2947 C CA . PHE B 1 6 ? -1.554 13.352 22.562 1 94 6 PHE B CA 1
ATOM 2948 C C . PHE B 1 6 ? -1.182 14.555 23.406 1 94 6 PHE B C 1
ATOM 2950 O O . PHE B 1 6 ? -1.858 14.867 24.391 1 94 6 PHE B O 1
ATOM 2957 N N . PRO B 1 7 ? -0.11 15.219 23.094 1 97.12 7 PRO B N 1
ATOM 2958 C CA . PRO B 1 7 ? 0.292 16.406 23.859 1 97.12 7 PRO B CA 1
ATOM 2959 C C . PRO B 1 7 ? -0.481 17.656 23.453 1 97.12 7 PRO B C 1
ATOM 2961 O O . PRO B 1 7 ? 0.089 18.578 22.859 1 97.12 7 PRO B O 1
ATOM 2964 N N . ARG B 1 8 ? -1.664 17.812 23.969 1 97.38 8 ARG B N 1
ATOM 2965 C CA . ARG B 1 8 ? -2.641 18.797 23.531 1 97.38 8 ARG B CA 1
ATOM 2966 C C . ARG B 1 8 ? -2.098 20.219 23.688 1 97.38 8 ARG B C 1
ATOM 2968 O O . ARG B 1 8 ? -2.021 20.969 22.719 1 97.38 8 ARG B O 1
ATOM 2975 N N . GLU B 1 9 ? -1.672 20.594 24.875 1 97.56 9 GLU B N 1
ATOM 2976 C CA . GLU B 1 9 ? -1.218 21.969 25.141 1 97.56 9 GLU B CA 1
ATOM 2977 C C . GLU B 1 9 ? -0.001 22.312 24.281 1 97.56 9 GLU B C 1
ATOM 2979 O O . GLU B 1 9 ? 0.071 23.406 23.719 1 97.56 9 GLU B O 1
ATOM 2984 N N . ALA B 1 10 ? 0.919 21.438 24.172 1 97.5 10 ALA B N 1
ATOM 2985 C CA . ALA B 1 10 ? 2.139 21.672 23.406 1 97.5 10 ALA B CA 1
ATOM 2986 C C . ALA B 1 10 ? 1.828 21.828 21.922 1 97.5 10 ALA B C 1
ATOM 2988 O O . ALA B 1 10 ? 2.457 22.641 21.234 1 97.5 10 ALA B O 1
ATOM 2989 N N . TYR B 1 11 ? 0.92 21.062 21.422 1 97.69 11 TYR B N 1
ATOM 2990 C CA . TYR B 1 11 ? 0.556 21.125 20.016 1 97.69 11 TYR B CA 1
ATOM 2991 C C . TYR B 1 11 ? -0.063 22.484 19.672 1 97.69 11 TYR B C 1
ATOM 2993 O O . TYR B 1 11 ? 0.323 23.125 18.688 1 97.69 11 TYR B O 1
ATOM 3001 N N . TYR B 1 12 ? -1.02 22.875 20.484 1 91.5 12 TYR B N 1
ATOM 3002 C CA . TYR B 1 12 ? -1.707 24.125 20.188 1 91.5 12 TYR B CA 1
ATOM 3003 C C . TYR B 1 12 ? -0.791 25.328 20.406 1 91.5 12 TYR B C 1
ATOM 3005 O O . TYR B 1 12 ? -0.931 26.359 19.75 1 91.5 12 TYR B O 1
ATOM 3013 N N . GLU B 1 13 ? 0.156 25.172 21.297 1 92.75 13 GLU B N 1
ATOM 3014 C CA . GLU B 1 13 ? 1.212 26.172 21.391 1 92.75 13 GLU B CA 1
ATOM 3015 C C . GLU B 1 13 ? 2.074 26.203 20.141 1 92.75 13 GLU B C 1
ATOM 3017 O O . GLU B 1 13 ? 2.391 27.266 19.609 1 92.75 13 GLU B O 1
ATOM 3022 N N . ARG B 1 14 ? 2.418 25.031 19.625 1 94 14 ARG B N 1
ATOM 3023 C CA . ARG B 1 14 ? 3.244 24.875 18.422 1 94 14 ARG B CA 1
ATOM 3024 C C . ARG B 1 14 ? 2.596 25.547 17.219 1 94 14 ARG B C 1
ATOM 3026 O O . ARG B 1 14 ? 3.271 26.219 16.438 1 94 14 ARG B O 1
ATOM 3033 N N . ILE B 1 15 ? 1.309 25.438 17.172 1 89 15 ILE B N 1
ATOM 3034 C CA . ILE B 1 15 ? 0.664 25.953 15.961 1 89 15 ILE B CA 1
ATOM 3035 C C . ILE B 1 15 ? 0.084 27.328 16.234 1 89 15 ILE B C 1
ATOM 3037 O O . ILE B 1 15 ? -0.705 27.844 15.43 1 89 15 ILE B O 1
ATOM 3041 N N . GLY B 1 16 ? 0.404 27.875 17.359 1 82 16 GLY B N 1
ATOM 3042 C CA . GLY B 1 16 ? 0.008 29.25 17.672 1 82 16 GLY B CA 1
ATOM 3043 C C . GLY B 1 16 ? -1.482 29.391 17.906 1 82 16 GLY B C 1
ATOM 3044 O O . GLY B 1 16 ? -2.072 30.422 17.562 1 82 16 GLY B O 1
ATOM 3045 N N . ALA B 1 17 ? -2.129 28.375 18.469 1 83.94 17 ALA B N 1
ATOM 3046 C CA . ALA B 1 17 ? -3.584 28.391 18.594 1 83.94 17 ALA B CA 1
ATOM 3047 C C . ALA B 1 17 ? -4.008 28.141 20.031 1 83.94 17 ALA B C 1
ATOM 3049 O O . ALA B 1 17 ? -5.094 27.609 20.297 1 83.94 17 ALA B O 1
ATOM 3050 N N . THR B 1 18 ? -3.232 28.5 21.016 1 87.88 18 THR B N 1
ATOM 3051 C CA . THR B 1 18 ? -3.5 28.281 22.438 1 87.88 18 THR B CA 1
ATOM 3052 C C . THR B 1 18 ? -4.73 29.078 22.875 1 87.88 18 THR B C 1
ATOM 3054 O O . THR B 1 18 ? -5.539 28.578 23.656 1 87.88 18 THR B O 1
ATOM 3057 N N . THR B 1 19 ? -4.914 30.219 22.375 1 80.94 19 THR B N 1
ATOM 3058 C CA . THR B 1 19 ? -5.988 31.078 22.859 1 80.94 19 THR B CA 1
ATOM 3059 C C . THR B 1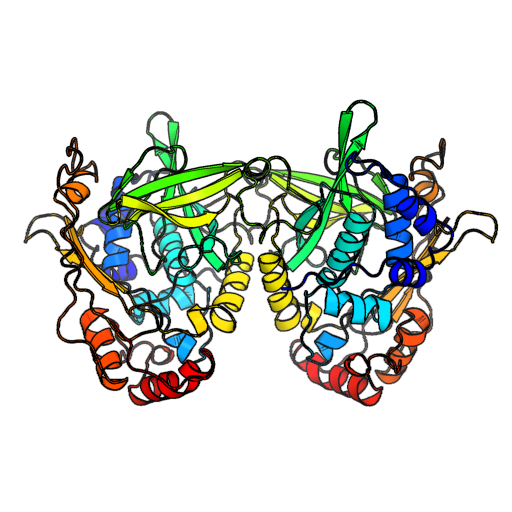 19 ? -7.211 30.969 21.953 1 80.94 19 THR B C 1
ATOM 3061 O O . THR B 1 19 ? -8.305 31.406 22.328 1 80.94 19 THR B O 1
ATOM 3064 N N . THR B 1 20 ? -7.094 30.438 20.781 1 80.19 20 THR B N 1
ATOM 3065 C CA . THR B 1 20 ? -8.18 30.453 19.812 1 80.19 20 THR B CA 1
ATOM 3066 C C . THR B 1 20 ? -8.852 29.094 19.703 1 80.19 20 THR B C 1
ATOM 3068 O O . THR B 1 20 ? -10.055 28.969 19.922 1 80.19 20 THR B O 1
ATOM 3071 N N . LEU B 1 21 ? -8 28.094 19.438 1 86.69 21 LEU B N 1
ATOM 3072 C CA . LEU B 1 21 ? -8.586 26.781 19.156 1 86.69 21 LEU B CA 1
ATOM 3073 C C . LEU B 1 21 ? -8.586 25.906 20.406 1 86.69 21 LEU B C 1
ATOM 3075 O O . LEU B 1 21 ? -9.539 25.172 20.672 1 86.69 21 LEU B O 1
ATOM 3079 N N . LEU B 1 22 ? -7.566 26 21.266 1 90.31 22 LEU B N 1
ATOM 3080 C CA . LEU B 1 22 ? -7.43 25.125 22.422 1 90.31 22 LEU B CA 1
ATOM 3081 C C . LEU B 1 22 ? -8.633 25.25 23.344 1 90.31 22 LEU B C 1
ATOM 3083 O O . LEU B 1 22 ? -9.164 24.25 23.828 1 90.31 22 LEU B O 1
ATOM 3087 N N . PRO B 1 23 ? -9.141 26.422 23.641 1 87.94 23 PRO B N 1
ATOM 3088 C CA . PRO B 1 23 ? -10.305 26.531 24.516 1 87.94 23 PRO B CA 1
ATOM 3089 C C . PRO B 1 23 ? -11.531 25.812 23.969 1 87.94 23 PRO B C 1
ATOM 3091 O O . PRO B 1 23 ? -12.336 25.281 24.734 1 87.94 23 PRO B O 1
ATOM 3094 N N . LEU B 1 24 ? -11.703 25.859 22.625 1 88.69 24 LEU B N 1
ATOM 3095 C CA . LEU B 1 24 ? -12.828 25.156 22 1 88.69 24 LEU B CA 1
ATOM 3096 C C . LEU B 1 24 ? -12.719 23.656 22.219 1 88.69 24 LEU B C 1
ATOM 3098 O O . LEU B 1 24 ? -13.703 22.984 22.516 1 88.69 24 LEU B O 1
ATOM 3102 N N . VAL B 1 25 ? -11.523 23.125 22.078 1 92.75 25 VAL B N 1
ATOM 3103 C CA . VAL B 1 25 ? -11.273 21.703 22.25 1 92.75 25 VAL B CA 1
ATOM 3104 C C . VAL B 1 25 ? -11.508 21.312 23.703 1 92.75 25 VAL B C 1
ATOM 3106 O O . VAL B 1 25 ? -12.141 20.281 23.984 1 92.75 25 VAL B O 1
ATOM 3109 N N . THR B 1 26 ? -11 22.078 24.625 1 94.62 26 THR B N 1
ATOM 3110 C CA . THR B 1 26 ? -11.102 21.781 26.062 1 94.62 26 THR B CA 1
ATOM 3111 C C . THR B 1 26 ? -12.562 21.812 26.5 1 94.62 26 THR B C 1
ATOM 3113 O O . THR B 1 26 ? -12.969 21.031 27.375 1 94.62 26 THR B O 1
ATOM 3116 N N . ALA B 1 27 ? -13.305 22.625 25.906 1 92.81 27 ALA B N 1
ATOM 3117 C CA . ALA B 1 27 ? -14.695 22.812 26.297 1 92.81 27 ALA B CA 1
ATOM 3118 C C . ALA B 1 27 ? -15.602 21.781 25.625 1 92.81 27 ALA B C 1
ATOM 3120 O O . ALA B 1 27 ? -16.75 21.594 26.031 1 92.81 27 ALA B O 1
ATOM 3121 N N . ASN B 1 28 ? -15.102 21.203 24.594 1 92.56 28 ASN B N 1
ATOM 3122 C CA . ASN B 1 28 ? -15.93 20.297 23.812 1 92.56 28 ASN B CA 1
ATOM 3123 C C . ASN B 1 28 ? -16.25 19.016 24.594 1 92.56 28 ASN B C 1
ATOM 3125 O O . ASN B 1 28 ? -15.336 18.25 24.906 1 92.56 28 ASN B O 1
ATOM 3129 N N . THR B 1 29 ? -17.484 18.719 24.859 1 90.62 29 THR B N 1
ATOM 3130 C CA . THR B 1 29 ? -17.922 17.516 25.562 1 90.62 29 THR B CA 1
ATOM 3131 C C . THR B 1 29 ? -18.891 16.703 24.703 1 90.62 29 THR B C 1
ATOM 3133 O O . THR B 1 29 ? -19.469 15.719 25.172 1 90.62 29 THR B O 1
ATOM 3136 N N . SER B 1 30 ? -19.094 17.188 23.516 1 87 30 SER B N 1
ATOM 3137 C CA . SER B 1 30 ? -20.078 16.531 22.672 1 87 30 SER B CA 1
ATOM 3138 C C . SER B 1 30 ? -19.609 15.141 22.25 1 87 30 SER B C 1
ATOM 3140 O O . SER B 1 30 ? -18.422 14.93 21.984 1 87 30 SER B O 1
ATOM 3142 N N . THR B 1 31 ? -20.5 14.297 22.094 1 81.12 31 THR B N 1
ATOM 3143 C CA . THR B 1 31 ? -20.219 12.961 21.594 1 81.12 31 THR B CA 1
ATOM 3144 C C . THR B 1 31 ? -20.547 12.867 20.109 1 81.12 31 THR B C 1
ATOM 3146 O O . THR B 1 31 ? -20.312 11.836 19.469 1 81.12 31 THR B O 1
ATOM 3149 N N . THR B 1 32 ? -21.109 13.961 19.578 1 79.69 32 THR B N 1
ATOM 3150 C CA . THR B 1 32 ? -21.391 14.023 18.141 1 79.69 32 THR B CA 1
ATOM 3151 C C . THR B 1 32 ? -20.094 14.094 17.344 1 79.69 32 THR B C 1
ATOM 3153 O O . THR B 1 32 ? -19.234 14.938 17.609 1 79.69 32 THR B O 1
ATOM 3156 N N . PRO B 1 33 ? -19.953 13.148 16.344 1 77.56 33 PRO B N 1
ATOM 3157 C CA . PRO B 1 33 ? -18.734 13.188 15.539 1 77.56 33 PRO B CA 1
ATOM 3158 C C . PRO B 1 33 ? -18.547 14.523 14.812 1 77.56 33 PRO B C 1
ATOM 3160 O O . PRO B 1 33 ? -19.406 14.93 14.039 1 77.56 33 PRO B O 1
ATOM 3163 N N . GLY B 1 34 ? -17.469 15.148 15.109 1 81.31 34 GLY B N 1
ATOM 3164 C CA . GLY B 1 34 ? -17.156 16.406 14.461 1 81.31 34 GLY B CA 1
ATOM 3165 C C . GLY B 1 34 ? -17.984 17.562 14.992 1 81.31 34 GLY B C 1
ATOM 3166 O O . GLY B 1 34 ? -18.359 18.469 14.234 1 81.31 34 GLY B O 1
ATOM 3167 N N . ALA B 1 35 ? -18.25 17.531 16.188 1 82.25 35 ALA B N 1
ATOM 3168 C CA . ALA B 1 35 ? -19.125 18.531 16.797 1 82.25 35 ALA B CA 1
ATOM 3169 C C . ALA B 1 35 ? -18.516 19.922 16.672 1 82.25 35 ALA B C 1
ATOM 3171 O O . ALA B 1 35 ? -19.25 20.922 16.578 1 82.25 35 ALA B O 1
ATOM 3172 N N . LEU B 1 36 ? -17.234 20.062 16.672 1 88.5 36 LEU B N 1
ATOM 3173 C CA . LEU B 1 36 ? -16.578 21.359 16.562 1 88.5 36 LEU B CA 1
ATOM 3174 C C . LEU B 1 36 ? -16.781 21.938 15.164 1 88.5 36 LEU B C 1
ATOM 3176 O O . LEU B 1 36 ? -16.594 23.141 14.953 1 88.5 36 LEU B O 1
ATOM 3180 N N . GLY B 1 37 ? -17.141 21.031 14.18 1 84.88 37 GLY B N 1
ATOM 3181 C CA . GLY B 1 37 ? -17.625 21.5 12.891 1 84.88 37 GLY B CA 1
ATOM 3182 C C . GLY B 1 37 ? -16.5 21.797 11.906 1 84.88 37 GLY B C 1
ATOM 3183 O O . GLY B 1 37 ? -15.328 21.688 12.25 1 84.88 37 GLY B O 1
ATOM 3184 N N . VAL B 1 38 ? -16.891 22.234 10.719 1 86.25 38 VAL B N 1
ATOM 3185 C CA . VAL B 1 38 ? -15.977 22.406 9.602 1 86.25 38 VAL B CA 1
ATOM 3186 C C . VAL B 1 38 ? -15.164 23.688 9.805 1 86.25 38 VAL B C 1
ATOM 3188 O O . VAL B 1 38 ? -14.008 23.766 9.391 1 86.25 38 VAL B O 1
ATOM 3191 N N . ASN B 1 39 ? -15.781 24.672 10.453 1 80.94 39 ASN B N 1
ATOM 3192 C CA . ASN B 1 39 ? -15.055 25.906 10.688 1 80.94 39 ASN B CA 1
ATOM 3193 C C . ASN B 1 39 ? -13.852 25.688 11.602 1 80.94 39 ASN B C 1
ATOM 3195 O O . ASN B 1 39 ? -12.789 26.281 11.391 1 80.94 39 ASN B O 1
ATOM 3199 N N . PHE B 1 40 ? -14.031 24.938 12.602 1 84.12 40 PHE B N 1
ATOM 3200 C CA . PHE B 1 40 ? -12.906 24.562 13.453 1 84.12 40 PHE B CA 1
ATOM 3201 C C . PHE B 1 40 ? -11.828 23.859 12.633 1 84.12 40 PHE B C 1
ATOM 3203 O O . PHE B 1 40 ? -10.641 24.172 12.766 1 84.12 40 PHE B O 1
ATOM 3210 N N . LEU B 1 41 ? -12.258 22.938 11.797 1 88.38 41 LEU B N 1
ATOM 3211 C CA . LEU B 1 41 ? -11.328 22.172 10.977 1 88.38 41 LEU B CA 1
ATOM 3212 C C . LEU B 1 41 ? -10.555 23.078 10.031 1 88.38 41 LEU B C 1
ATOM 3214 O O . LEU B 1 41 ? -9.344 22.906 9.844 1 88.38 41 LEU B O 1
ATOM 3218 N N . ARG B 1 42 ? -11.211 24.016 9.477 1 83.31 42 ARG B N 1
ATOM 3219 C CA . ARG B 1 42 ? -10.57 24.984 8.586 1 83.31 42 ARG B CA 1
ATOM 3220 C C . ARG B 1 42 ? -9.469 25.734 9.312 1 83.31 42 ARG B C 1
ATOM 3222 O O . ARG B 1 42 ? -8.352 25.875 8.797 1 83.31 42 ARG B O 1
ATOM 3229 N N . ASN B 1 43 ? -9.766 26.188 10.445 1 80.44 43 ASN B N 1
ATOM 3230 C CA . ASN B 1 43 ? -8.797 26.953 11.219 1 80.44 43 ASN B CA 1
ATOM 3231 C C . ASN B 1 43 ? -7.652 26.078 11.711 1 80.44 43 ASN B C 1
ATOM 3233 O O . ASN B 1 43 ? -6.504 26.531 11.766 1 80.44 43 ASN B O 1
ATOM 3237 N N . LEU B 1 44 ? -7.984 24.906 12.086 1 87.75 44 LEU B N 1
ATOM 3238 C CA . LEU B 1 44 ? -6.953 23.969 12.516 1 87.75 44 LEU B CA 1
ATOM 3239 C C . LEU B 1 44 ? -5.961 23.688 11.391 1 87.75 44 LEU B C 1
ATOM 3241 O O . LEU B 1 44 ? -4.746 23.719 11.609 1 87.75 44 LEU B O 1
ATOM 3245 N N . VAL B 1 45 ? -6.5 23.469 10.203 1 88.44 45 VAL B N 1
ATOM 3246 C CA . VAL B 1 45 ? -5.676 23.203 9.031 1 88.44 45 VAL B CA 1
ATOM 3247 C C . VAL B 1 45 ? -4.766 24.391 8.742 1 88.44 45 VAL B C 1
ATOM 3249 O O . VAL B 1 45 ? -3.562 24.219 8.539 1 88.44 45 VAL B O 1
ATOM 3252 N N . LEU B 1 46 ? -5.281 25.516 8.812 1 80.38 46 LEU B N 1
ATOM 3253 C CA . LEU B 1 46 ? -4.512 26.719 8.508 1 80.38 46 LEU B CA 1
ATOM 3254 C C . LEU B 1 46 ? -3.43 26.953 9.555 1 80.38 46 LEU B C 1
ATOM 3256 O O . LEU B 1 46 ? -2.289 27.281 9.219 1 80.38 46 LEU B O 1
ATOM 3260 N N . ALA B 1 47 ? -3.779 26.828 10.805 1 82.31 47 ALA B N 1
ATOM 3261 C CA . ALA B 1 47 ? -2.803 27 11.875 1 82.31 47 ALA B CA 1
ATOM 3262 C C . ALA B 1 47 ? -1.666 26 11.75 1 82.31 47 ALA B C 1
ATOM 3264 O O . ALA B 1 47 ? -0.496 26.344 11.922 1 82.31 47 ALA B O 1
ATOM 3265 N N . HIS B 1 48 ? -2.023 24.766 11.43 1 90.44 48 HIS B N 1
ATOM 3266 C CA . HIS B 1 48 ? -1.049 23.703 11.266 1 90.44 48 HIS B CA 1
ATOM 3267 C C . HIS B 1 48 ? -0.085 24 10.125 1 90.44 48 HIS B C 1
ATOM 3269 O O . HIS B 1 48 ? 1.134 23.984 10.312 1 90.44 48 HIS B O 1
ATOM 3275 N N . LEU B 1 49 ? -0.61 24.391 9.008 1 86.06 49 LEU B N 1
ATOM 3276 C CA . LEU B 1 49 ? 0.171 24.625 7.797 1 86.06 49 LEU B CA 1
ATOM 3277 C C . LEU B 1 49 ? 1.031 25.875 7.938 1 86.06 49 LEU B C 1
ATOM 3279 O O . LEU B 1 49 ? 2.094 25.969 7.32 1 86.06 49 LEU B O 1
ATOM 3283 N N . SER B 1 50 ? 0.619 26.719 8.766 1 78.31 50 SER B N 1
ATOM 3284 C CA . SER B 1 50 ? 1.315 28 8.891 1 78.31 50 SER B CA 1
ATOM 3285 C C . SER B 1 50 ? 2.541 27.875 9.789 1 78.31 50 SER B C 1
ATOM 3287 O O . SER B 1 50 ? 3.402 28.75 9.805 1 78.31 50 SER B O 1
ATOM 3289 N N . THR B 1 51 ? 2.645 26.797 10.461 1 85 51 THR B N 1
ATOM 3290 C CA . THR B 1 51 ? 3.711 26.75 11.453 1 85 51 THR B CA 1
ATOM 3291 C C . THR B 1 51 ? 4.574 25.5 11.242 1 85 51 THR B C 1
ATOM 3293 O O . THR B 1 51 ? 5.785 25.531 11.484 1 85 51 THR B O 1
ATOM 3296 N N . ILE B 1 52 ? 3.973 24.422 10.922 1 92 52 ILE B N 1
ATOM 3297 C CA . ILE B 1 52 ? 4.727 23.188 10.75 1 92 52 ILE B CA 1
ATOM 3298 C C . ILE B 1 52 ? 5.043 22.969 9.266 1 92 52 ILE B C 1
ATOM 3300 O O . ILE B 1 52 ? 4.16 22.625 8.477 1 92 52 ILE B O 1
ATOM 3304 N N . PRO B 1 53 ? 6.254 23.109 8.891 1 88.69 53 PRO B N 1
ATOM 3305 C CA . PRO B 1 53 ? 6.59 23.078 7.461 1 88.69 53 PRO B CA 1
ATOM 3306 C C . PRO B 1 53 ? 6.645 21.656 6.898 1 88.69 53 PRO B C 1
ATOM 3308 O O . PRO B 1 53 ? 6.969 20.719 7.621 1 88.69 53 PRO B O 1
ATOM 3311 N N . PHE B 1 54 ? 6.27 21.594 5.637 1 89.38 54 PHE B N 1
ATOM 3312 C CA . PHE B 1 54 ? 6.637 20.406 4.863 1 89.38 54 PHE B CA 1
ATOM 3313 C C . PHE B 1 54 ? 8.141 20.375 4.617 1 89.38 54 PHE B C 1
ATOM 3315 O O . PHE B 1 54 ? 8.719 21.344 4.141 1 89.38 54 PHE B O 1
ATOM 3322 N N . GLU B 1 55 ? 8.805 19.281 4.973 1 87.44 55 GLU B N 1
ATOM 3323 C CA . GLU B 1 55 ? 10.227 19.125 4.676 1 87.44 55 GLU B CA 1
ATOM 3324 C C . GLU B 1 55 ? 10.641 17.656 4.711 1 87.44 55 GLU B C 1
ATOM 3326 O O . GLU B 1 55 ? 9.969 16.844 5.336 1 87.44 55 GLU B O 1
ATOM 3331 N N . ASN B 1 56 ? 11.688 17.344 3.982 1 86 56 ASN B N 1
ATOM 3332 C CA . ASN B 1 56 ? 12.172 15.969 3.93 1 86 56 ASN B CA 1
ATOM 3333 C C . ASN B 1 56 ? 13.672 15.891 4.195 1 86 56 ASN B C 1
ATOM 3335 O O . ASN B 1 56 ? 14.367 15.055 3.621 1 86 56 ASN B O 1
ATOM 3339 N N . VAL B 1 57 ? 14.18 16.75 5.023 1 86.81 57 VAL B N 1
ATOM 3340 C CA . VAL B 1 57 ? 15.617 16.859 5.266 1 86.81 57 VAL B CA 1
ATOM 3341 C C . VAL B 1 57 ? 16.156 15.555 5.84 1 86.81 57 VAL B C 1
ATOM 3343 O O . VAL B 1 57 ? 17.219 15.078 5.434 1 86.81 57 VAL B O 1
ATOM 3346 N N . ASP B 1 58 ? 15.453 14.953 6.781 1 89.81 58 ASP B N 1
ATOM 3347 C CA . ASP B 1 58 ? 15.914 13.703 7.379 1 89.81 58 ASP B CA 1
ATOM 3348 C C . ASP B 1 58 ? 16.047 12.609 6.324 1 89.81 58 ASP B C 1
ATOM 3350 O O . ASP B 1 58 ? 16.922 11.75 6.422 1 89.81 58 ASP B O 1
ATOM 3354 N N . VAL B 1 59 ? 15.188 12.602 5.367 1 84.62 59 VAL B N 1
ATOM 3355 C CA . VAL B 1 59 ? 15.281 11.633 4.277 1 84.62 59 VAL B CA 1
ATOM 3356 C C . VAL B 1 59 ? 16.594 11.82 3.527 1 84.62 59 VAL B C 1
ATOM 3358 O O . VAL B 1 59 ? 17.281 10.844 3.221 1 84.62 59 VAL B O 1
ATOM 3361 N N . LEU B 1 60 ? 16.922 13.062 3.283 1 77.75 60 LEU B N 1
ATOM 3362 C CA . LEU B 1 60 ? 18.156 13.367 2.57 1 77.75 60 LEU B CA 1
ATOM 3363 C C . LEU B 1 60 ? 19.375 12.961 3.389 1 77.75 60 LEU B C 1
ATOM 3365 O O . LEU B 1 60 ? 20.406 12.57 2.828 1 77.75 60 LEU B O 1
ATOM 3369 N N . LEU B 1 61 ? 19.25 13.055 4.684 1 85.38 61 LEU B N 1
ATOM 3370 C CA . LEU B 1 61 ? 20.328 12.695 5.582 1 85.38 61 LEU B CA 1
ATOM 3371 C C . LEU B 1 61 ? 20.422 11.188 5.766 1 85.38 61 LEU B C 1
ATOM 3373 O O . LEU B 1 61 ? 21.328 10.688 6.438 1 85.38 61 LEU B O 1
ATOM 3377 N N . GLY B 1 62 ? 19.469 10.438 5.227 1 80.69 62 GLY B N 1
ATOM 3378 C CA . GLY B 1 62 ? 19.438 8.992 5.355 1 80.69 62 GLY B CA 1
ATOM 3379 C C . GLY B 1 62 ? 18.906 8.516 6.691 1 80.69 62 GLY B C 1
ATOM 3380 O O . GLY B 1 62 ? 19.188 7.395 7.117 1 80.69 62 GLY B O 1
ATOM 3381 N N . ARG B 1 63 ? 18.219 9.383 7.34 1 86.94 63 ARG B N 1
ATOM 3382 C CA . ARG B 1 63 ? 17.594 9.008 8.602 1 86.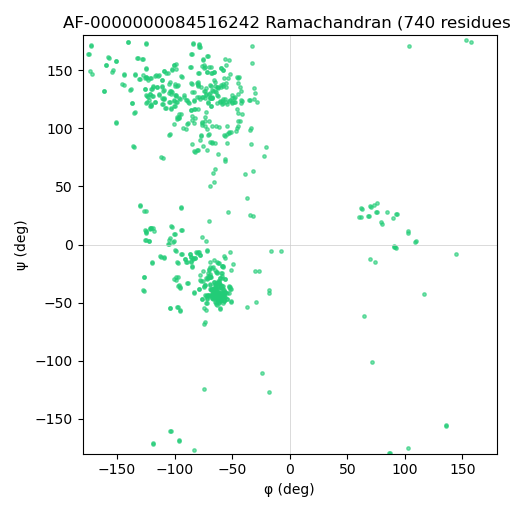94 63 ARG B CA 1
ATOM 3383 C C . ARG B 1 63 ? 16.234 8.367 8.375 1 86.94 63 ARG B C 1
ATOM 3385 O O . ARG B 1 63 ? 15.484 8.781 7.492 1 86.94 63 ARG B O 1
ATOM 3392 N N . PRO B 1 64 ? 15.938 7.32 9.125 1 87.31 64 PRO B N 1
ATOM 3393 C CA . PRO B 1 64 ? 14.602 6.734 8.977 1 87.31 64 PRO B CA 1
ATOM 3394 C C . PRO B 1 64 ? 13.492 7.672 9.438 1 87.31 64 PRO B C 1
ATOM 3396 O O . PRO B 1 64 ? 13.703 8.484 10.344 1 87.31 64 PRO B O 1
ATOM 3399 N N . ILE B 1 65 ? 12.438 7.559 8.836 1 91.62 65 ILE B N 1
ATOM 3400 C CA . ILE B 1 65 ? 11.258 8.328 9.219 1 91.62 65 ILE B CA 1
ATOM 3401 C C . ILE B 1 65 ? 10.266 7.43 9.945 1 91.62 65 ILE B C 1
ATOM 3403 O O . ILE B 1 65 ? 9.805 6.434 9.398 1 91.62 65 ILE B O 1
ATOM 3407 N N . SER B 1 66 ? 9.922 7.805 11.141 1 90.12 66 SER B N 1
ATOM 3408 C CA . SER B 1 66 ? 9.039 7.004 11.984 1 90.12 66 SER B CA 1
ATOM 3409 C C . SER B 1 66 ? 7.586 7.449 11.836 1 90.12 66 SER B C 1
ATOM 3411 O O . SER B 1 66 ? 7.305 8.641 11.719 1 90.12 66 SER B O 1
ATOM 3413 N N . THR B 1 67 ? 6.633 6.473 11.898 1 87.81 67 THR B N 1
ATOM 3414 C CA . THR B 1 67 ? 5.211 6.793 11.914 1 87.81 67 THR B CA 1
ATOM 3415 C C . THR B 1 67 ? 4.629 6.602 13.312 1 87.81 67 THR B C 1
ATOM 3417 O O . THR B 1 67 ? 3.42 6.742 13.508 1 87.81 67 THR B O 1
ATOM 3420 N N . ASN B 1 68 ? 5.48 6.207 14.234 1 86.94 68 ASN B N 1
ATOM 3421 C CA . ASN B 1 68 ? 5.035 6.152 15.625 1 86.94 68 ASN B CA 1
ATOM 3422 C C . ASN B 1 68 ? 4.648 7.531 16.141 1 86.94 68 ASN B C 1
ATOM 3424 O O . ASN B 1 68 ? 5.406 8.492 16 1 86.94 68 ASN B O 1
ATOM 3428 N N . LEU B 1 69 ? 3.523 7.551 16.828 1 90.25 69 LEU B N 1
ATOM 3429 C CA . LEU B 1 69 ? 2.994 8.844 17.234 1 90.25 69 LEU B CA 1
ATOM 3430 C C . LEU B 1 69 ? 3.945 9.539 18.203 1 90.25 69 LEU B C 1
ATOM 3432 O O . LEU B 1 69 ? 4.113 10.758 18.156 1 90.25 69 LEU B O 1
ATOM 3436 N N . ALA B 1 70 ? 4.543 8.805 19.078 1 91.12 70 ALA B N 1
ATOM 3437 C CA . ALA B 1 70 ? 5.484 9.406 20.031 1 91.12 70 ALA B CA 1
ATOM 3438 C C . ALA B 1 70 ? 6.625 10.102 19.297 1 91.12 70 ALA B C 1
ATOM 3440 O O . ALA B 1 70 ? 7.047 11.195 19.672 1 91.12 70 ALA B O 1
ATOM 3441 N N . ASP B 1 71 ? 7.133 9.469 18.281 1 93.06 71 ASP B N 1
ATOM 3442 C CA . ASP B 1 71 ? 8.219 10.039 17.484 1 93.06 71 ASP B CA 1
ATOM 3443 C C . ASP B 1 71 ? 7.738 11.266 16.703 1 93.06 71 ASP B C 1
ATOM 3445 O O . ASP B 1 71 ? 8.477 12.242 16.562 1 93.06 71 ASP B O 1
ATOM 3449 N N . LEU B 1 72 ? 6.535 11.172 16.234 1 95.25 72 LEU B N 1
ATOM 3450 C CA . LEU B 1 72 ? 5.965 12.297 15.5 1 95.25 72 LEU B CA 1
ATOM 3451 C C . LEU B 1 72 ? 5.809 13.508 16.406 1 95.25 72 LEU B C 1
ATOM 3453 O O . LEU B 1 72 ? 6.125 14.633 16.016 1 95.25 72 LEU B O 1
ATOM 3457 N N . TYR B 1 73 ? 5.301 13.266 17.625 1 96.38 73 TYR B N 1
ATOM 3458 C CA . TYR B 1 73 ? 5.168 14.352 18.578 1 96.38 73 TYR B CA 1
ATOM 3459 C C . TYR B 1 73 ? 6.52 14.977 18.891 1 96.38 73 TYR B C 1
ATOM 3461 O O . TYR B 1 73 ? 6.656 16.203 18.922 1 96.38 73 TYR B O 1
ATOM 3469 N N . ASN B 1 74 ? 7.457 14.148 19.062 1 96.19 74 ASN B N 1
ATOM 3470 C CA . ASN B 1 74 ? 8.797 14.625 19.375 1 96.19 74 ASN B CA 1
ATOM 3471 C C . ASN B 1 74 ? 9.367 15.477 18.234 1 96.19 74 ASN B C 1
ATOM 3473 O O . ASN B 1 74 ? 9.852 16.578 18.469 1 96.19 74 ASN B O 1
ATOM 3477 N N . LYS B 1 75 ? 9.258 15.008 17.078 1 96.5 75 LYS B N 1
ATOM 3478 C CA . LYS B 1 75 ? 9.883 15.688 15.938 1 96.5 75 LYS B CA 1
ATOM 3479 C C . LYS B 1 75 ? 9.133 16.969 15.578 1 96.5 75 LYS B C 1
ATOM 3481 O O . LYS B 1 75 ? 9.727 18.031 15.492 1 96.5 75 LYS B O 1
ATOM 3486 N N . LEU B 1 76 ? 7.863 16.906 15.422 1 96.75 76 LEU B N 1
ATOM 3487 C CA . LEU B 1 76 ? 7.105 17.984 14.805 1 96.75 76 LEU B CA 1
ATOM 3488 C C . LEU B 1 76 ? 6.664 19 15.859 1 96.75 76 LEU B C 1
ATOM 3490 O O . LEU B 1 76 ? 6.52 20.188 15.555 1 96.75 76 LEU B O 1
ATOM 3494 N N . ILE B 1 77 ? 6.395 18.547 17.062 1 96.5 77 ILE B N 1
ATOM 3495 C CA . ILE B 1 77 ? 5.891 19.438 18.094 1 96.5 77 ILE B CA 1
ATOM 3496 C C . ILE B 1 77 ? 7.047 19.938 18.953 1 96.5 77 ILE B C 1
ATOM 3498 O O . ILE B 1 77 ? 7.332 21.141 19 1 96.5 77 ILE B O 1
ATOM 3502 N N . HIS B 1 78 ? 7.781 19.016 19.531 1 96.06 78 HIS B N 1
ATOM 3503 C CA . HIS B 1 78 ? 8.734 19.391 20.562 1 96.06 78 HIS B CA 1
ATOM 3504 C C . HIS B 1 78 ? 10.047 19.875 19.953 1 96.06 78 HIS B C 1
ATOM 3506 O O . HIS B 1 78 ? 10.641 20.859 20.422 1 96.06 78 HIS B O 1
ATOM 3512 N N . ALA B 1 79 ? 10.5 19.219 18.922 1 95.81 79 ALA B N 1
ATOM 3513 C CA . ALA B 1 79 ? 11.75 19.625 18.266 1 95.81 79 ALA B CA 1
ATOM 3514 C C . ALA B 1 79 ? 11.508 20.734 17.25 1 95.81 79 ALA B C 1
ATOM 3516 O O . ALA B 1 79 ? 12.461 21.297 16.719 1 95.81 79 ALA B O 1
ATOM 3517 N N . ARG B 1 80 ? 10.258 20.984 16.922 1 94.06 80 ARG B N 1
ATOM 3518 C CA . ARG B 1 80 ? 9.828 22.062 16.047 1 94.06 80 ARG B CA 1
ATOM 3519 C C . ARG B 1 80 ? 10.406 21.891 14.648 1 94.06 80 ARG B C 1
ATOM 3521 O O . ARG B 1 80 ? 10.852 22.859 14.023 1 94.06 80 ARG B O 1
ATOM 3528 N N . ARG B 1 81 ? 10.578 20.656 14.281 1 95.38 81 ARG B N 1
ATOM 3529 C CA . ARG B 1 81 ? 10.875 20.281 12.906 1 95.38 81 ARG B CA 1
ATOM 3530 C C . ARG B 1 81 ? 9.602 20.172 12.078 1 95.38 81 ARG B C 1
ATOM 3532 O O . ARG B 1 81 ? 8.5 20.375 12.602 1 95.38 81 ARG B O 1
ATOM 3539 N N . GLY B 1 82 ? 9.742 19.984 10.82 1 94.38 82 GLY B N 1
ATOM 3540 C CA . GLY B 1 82 ? 8.641 19.641 9.945 1 94.38 82 GLY B CA 1
ATOM 3541 C C . GLY B 1 82 ? 8.625 18.172 9.555 1 94.38 82 GLY B C 1
ATOM 3542 O O . GLY B 1 82 ? 9.148 17.328 10.281 1 94.38 82 GLY B O 1
ATOM 3543 N N . GLY B 1 83 ? 7.945 17.922 8.531 1 93.69 83 GLY B N 1
ATOM 3544 C CA . GLY B 1 83 ? 7.82 16.594 7.973 1 93.69 83 GLY B CA 1
ATOM 3545 C C . GLY B 1 83 ? 7.102 16.562 6.637 1 93.69 83 GLY B C 1
ATOM 3546 O O . GLY B 1 83 ? 6.621 17.594 6.164 1 93.69 83 GLY B O 1
ATOM 3547 N N . TYR B 1 84 ? 7.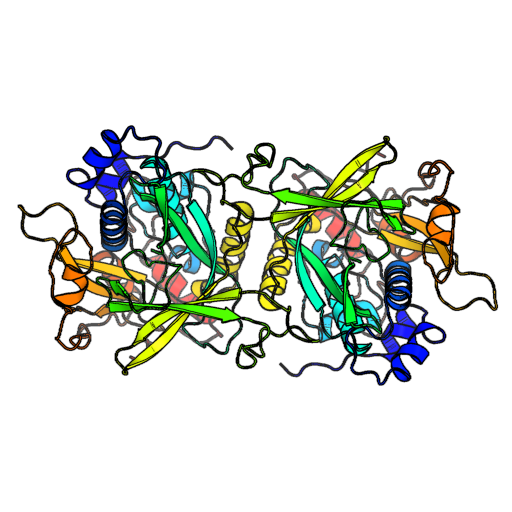148 15.398 6.035 1 90.88 84 TYR B N 1
ATOM 3548 C CA . TYR B 1 84 ? 6.469 15.297 4.75 1 90.88 84 TYR B CA 1
ATOM 3549 C C . TYR B 1 84 ? 5.07 14.719 4.918 1 90.88 84 TYR B C 1
ATOM 3551 O O . TYR B 1 84 ? 4.539 14.68 6.031 1 90.88 84 TYR B O 1
ATOM 3559 N N . CYS B 1 85 ? 4.34 14.32 3.889 1 93.38 85 CYS B N 1
ATOM 3560 C CA . CYS B 1 85 ? 2.896 14.109 3.832 1 93.38 85 CYS B CA 1
ATOM 3561 C C . CYS B 1 85 ? 2.447 13.125 4.906 1 93.38 85 CYS B C 1
ATOM 3563 O O . CYS B 1 85 ? 1.443 13.352 5.586 1 93.38 85 CYS B O 1
ATOM 3565 N N . ILE B 1 86 ? 3.197 12.07 5.113 1 94.12 86 ILE B N 1
ATOM 3566 C CA . ILE B 1 86 ? 2.779 11.031 6.043 1 94.12 86 ILE B CA 1
ATOM 3567 C C . ILE B 1 86 ? 2.869 11.547 7.477 1 94.12 86 ILE B C 1
ATOM 3569 O O . ILE B 1 86 ? 1.949 11.352 8.273 1 94.12 86 ILE B O 1
ATOM 3573 N N . GLU B 1 87 ? 3.936 12.234 7.793 1 95.75 87 GLU B N 1
ATOM 3574 C CA . GLU B 1 87 ? 4.121 12.789 9.133 1 95.75 87 GLU B CA 1
ATOM 3575 C C . GLU B 1 87 ? 3.078 13.867 9.43 1 95.75 87 GLU B C 1
ATOM 3577 O O . GLU B 1 87 ? 2.436 13.836 10.484 1 95.75 87 GLU B O 1
ATOM 3582 N N . GLN B 1 88 ? 2.889 14.711 8.469 1 95.81 88 GLN B N 1
ATOM 3583 C CA . GLN B 1 88 ? 1.977 15.836 8.641 1 95.81 88 GLN B CA 1
ATOM 3584 C C . GLN B 1 88 ? 0.544 15.359 8.852 1 95.81 88 GLN B C 1
ATOM 3586 O O . GLN B 1 88 ? -0.116 15.766 9.812 1 95.81 88 GLN B O 1
ATOM 3591 N N . ASN B 1 89 ? 0.102 14.539 8 1 95.88 89 ASN B N 1
ATOM 3592 C CA . ASN B 1 89 ? -1.292 14.117 8.047 1 95.88 89 ASN B CA 1
ATOM 3593 C C . ASN B 1 89 ? -1.55 13.172 9.219 1 95.88 89 ASN B C 1
ATOM 3595 O O . ASN B 1 89 ? -2.654 13.148 9.766 1 95.88 89 ASN B O 1
ATOM 3599 N N . SER B 1 90 ? -0.541 12.406 9.641 1 93.5 90 SER B N 1
ATOM 3600 C CA . SER B 1 90 ? -0.688 11.578 10.828 1 93.5 90 SER B CA 1
ATOM 3601 C C . SER B 1 90 ? -0.807 12.438 12.086 1 93.5 90 SER B C 1
ATOM 3603 O O . SER B 1 90 ? -1.61 12.141 12.977 1 93.5 90 SER B O 1
ATOM 3605 N N . LEU B 1 91 ? 0.004 13.453 12.164 1 95.94 91 LEU B N 1
ATOM 3606 C CA . LEU B 1 91 ? -0.089 14.359 13.305 1 95.94 91 LEU B CA 1
ATOM 3607 C C . LEU B 1 91 ? -1.44 15.062 13.328 1 95.94 91 LEU B C 1
ATOM 3609 O O . LEU B 1 91 ? -2.07 15.172 14.383 1 95.94 91 LEU B O 1
ATOM 3613 N N . LEU B 1 92 ? -1.871 15.531 12.195 1 95.88 92 LEU B N 1
ATOM 3614 C CA . LEU B 1 92 ? -3.166 16.203 12.133 1 95.88 92 LEU B CA 1
ATOM 3615 C C . LEU B 1 92 ? -4.285 15.258 12.57 1 95.88 92 LEU B C 1
ATOM 3617 O O . LEU B 1 92 ? -5.23 15.68 13.242 1 95.88 92 LEU B O 1
ATOM 3621 N N . ARG B 1 93 ? -4.23 14.031 12.094 1 93.12 93 ARG B N 1
ATOM 3622 C CA . ARG B 1 93 ? -5.223 13.055 12.516 1 93.12 93 ARG B CA 1
ATOM 3623 C C . ARG B 1 93 ? -5.266 12.938 14.039 1 93.12 93 ARG B C 1
ATOM 3625 O O . ARG B 1 93 ? -6.344 12.922 14.633 1 93.12 93 ARG B O 1
ATOM 3632 N N . ALA B 1 94 ? -4.141 12.828 14.656 1 92.19 94 ALA B N 1
ATOM 3633 C CA . ALA B 1 94 ? -4.078 12.727 16.109 1 92.19 94 ALA B CA 1
ATOM 3634 C C . ALA B 1 94 ? -4.711 13.953 16.766 1 92.19 94 ALA B C 1
ATOM 3636 O O . ALA B 1 94 ? -5.422 13.82 17.766 1 92.19 94 ALA B O 1
ATOM 3637 N N . ALA B 1 95 ? -4.43 15.086 16.219 1 94.69 95 ALA B N 1
ATOM 3638 C CA . ALA B 1 95 ? -5.012 16.312 16.734 1 94.69 95 ALA B CA 1
ATOM 3639 C C . ALA B 1 95 ? -6.531 16.312 16.609 1 94.69 95 ALA B C 1
ATOM 3641 O O . ALA B 1 95 ? -7.242 16.703 17.531 1 94.69 95 ALA B O 1
ATOM 3642 N N . MET B 1 96 ? -7.016 15.875 15.477 1 92.88 96 MET B N 1
ATOM 3643 C CA . MET B 1 96 ? -8.453 15.812 15.25 1 92.88 96 MET B CA 1
ATOM 3644 C C . MET B 1 96 ? -9.117 14.836 16.219 1 92.88 96 MET B C 1
ATOM 3646 O O . MET B 1 96 ? -10.188 15.117 16.75 1 92.88 96 MET B O 1
ATOM 3650 N N . VAL B 1 97 ? -8.484 13.719 16.422 1 89.19 97 VAL B N 1
ATOM 3651 C CA . VAL B 1 97 ? -9.008 12.734 17.359 1 89.19 97 VAL B CA 1
ATOM 3652 C C . VAL B 1 97 ? -9.086 13.344 18.766 1 89.19 97 VAL B C 1
ATOM 3654 O O . VAL B 1 97 ? -10.102 13.203 19.453 1 89.19 97 VAL B O 1
ATOM 3657 N N . ASP B 1 98 ? -8.062 13.977 19.141 1 91.12 98 ASP B N 1
ATOM 3658 C CA . ASP B 1 98 ? -8.031 14.609 20.453 1 91.12 98 ASP B CA 1
ATOM 3659 C C . ASP B 1 98 ? -9.125 15.672 20.578 1 91.12 98 ASP B C 1
ATOM 3661 O O . ASP B 1 98 ? -9.688 15.867 21.656 1 91.12 98 ASP B O 1
ATOM 3665 N N . ALA B 1 99 ? -9.438 16.328 19.484 1 92.5 99 ALA B N 1
ATOM 3666 C CA . ALA B 1 99 ? -10.438 17.375 19.469 1 92.5 99 ALA B CA 1
ATOM 3667 C C . ALA B 1 99 ? -11.852 16.797 19.469 1 92.5 99 ALA B C 1
ATOM 3669 O O . ALA B 1 99 ? -12.828 17.547 19.531 1 92.5 99 ALA B O 1
ATOM 3670 N N . GLY B 1 100 ? -11.969 15.5 19.297 1 88.06 100 GLY B N 1
ATOM 3671 C CA . GLY B 1 100 ? -13.266 14.867 19.438 1 88.06 100 GLY B CA 1
ATOM 3672 C C . GLY B 1 100 ? -13.836 14.383 18.109 1 88.06 100 GLY B C 1
ATOM 3673 O O . GLY B 1 100 ? -14.977 13.914 18.047 1 88.06 100 GLY B O 1
ATOM 3674 N N . PHE B 1 101 ? -13.125 14.523 17.031 1 88.56 101 PHE B N 1
ATOM 3675 C CA . PHE B 1 101 ? -13.555 13.922 15.781 1 88.56 101 PHE B CA 1
ATOM 3676 C C . PHE B 1 101 ? -13.438 12.406 15.836 1 88.56 101 PHE B C 1
ATOM 3678 O O . PHE B 1 101 ? -12.367 11.875 16.125 1 88.56 101 PHE B O 1
ATOM 3685 N N . THR B 1 102 ? -14.492 11.672 15.477 1 82.81 102 THR B N 1
ATOM 3686 C CA . THR B 1 102 ? -14.484 10.227 15.688 1 82.81 102 THR B CA 1
ATOM 3687 C C . THR B 1 102 ? -14.625 9.484 14.367 1 82.81 102 THR B C 1
ATOM 3689 O O . THR B 1 102 ? -14.414 8.273 14.305 1 82.81 102 THR B O 1
ATOM 3692 N N . HIS B 1 103 ? -15.023 10.109 13.344 1 85.06 103 HIS B N 1
ATOM 3693 C CA . HIS B 1 103 ? -15.164 9.492 12.031 1 85.06 103 HIS B CA 1
ATOM 3694 C C . HIS B 1 103 ? -14.109 10.016 11.062 1 85.06 103 HIS B C 1
ATOM 3696 O O . HIS B 1 103 ? -14.406 10.844 10.203 1 85.06 103 HIS B O 1
ATOM 3702 N N . ILE B 1 104 ? -12.906 9.492 11.328 1 89.06 104 ILE B N 1
ATOM 3703 C CA . ILE B 1 104 ? -11.773 9.867 10.492 1 89.06 104 ILE B CA 1
ATOM 3704 C C . ILE B 1 104 ? -11.234 8.625 9.773 1 89.06 104 ILE B C 1
ATOM 3706 O O . ILE B 1 104 ? -10.93 7.617 10.406 1 89.06 104 ILE B O 1
ATOM 3710 N N . ARG B 1 105 ? -11.203 8.688 8.469 1 89 105 ARG B N 1
ATOM 3711 C CA . ARG B 1 105 ? -10.617 7.633 7.645 1 89 105 ARG B CA 1
ATOM 3712 C C . ARG B 1 105 ? -9.328 8.102 6.988 1 89 105 ARG B C 1
ATOM 3714 O O . ARG B 1 105 ? -9.305 9.125 6.301 1 89 105 ARG B O 1
ATOM 3721 N N . THR B 1 106 ? -8.258 7.391 7.285 1 90.44 106 THR B N 1
ATOM 3722 C CA . THR B 1 106 ? -7.023 7.672 6.555 1 90.44 106 THR B CA 1
ATOM 3723 C C . THR B 1 106 ? -7.09 7.09 5.145 1 90.44 106 THR B C 1
ATOM 3725 O O . THR B 1 106 ? -7.441 5.926 4.965 1 90.44 106 THR B O 1
ATOM 3728 N N . LEU B 1 107 ? -6.844 7.914 4.211 1 91.88 107 LEU B N 1
ATOM 3729 C CA . LEU B 1 107 ? -6.859 7.512 2.809 1 91.88 107 LEU B CA 1
ATOM 3730 C C . LEU B 1 107 ? -5.449 7.492 2.232 1 91.88 107 LEU B C 1
ATOM 3732 O O . LEU B 1 107 ? -4.57 8.219 2.705 1 91.88 107 LEU B O 1
ATOM 3736 N N . GLY B 1 108 ? -5.266 6.598 1.272 1 91.81 108 GLY B N 1
ATOM 3737 C CA . GLY B 1 108 ? -4.066 6.621 0.451 1 91.81 108 GLY B CA 1
ATOM 3738 C C . GLY B 1 108 ? -4.266 7.316 -0.882 1 91.81 108 GLY B C 1
ATOM 3739 O O . GLY B 1 108 ? -5.316 7.168 -1.514 1 91.81 108 GLY B O 1
ATOM 3740 N N . GLY B 1 109 ? -3.252 8.172 -1.24 1 90.75 109 GLY B N 1
ATOM 3741 C CA . GLY B 1 109 ? -3.338 8.883 -2.502 1 90.75 109 GLY B CA 1
ATOM 3742 C C . GLY B 1 109 ? -2.135 8.664 -3.398 1 90.75 109 GLY B C 1
ATOM 3743 O O . GLY B 1 109 ? -1.042 8.352 -2.914 1 90.75 109 GLY B O 1
ATOM 3744 N N . ARG B 1 110 ? -2.402 8.781 -4.699 1 86.38 110 ARG B N 1
ATOM 3745 C CA . ARG B 1 110 ? -1.366 8.773 -5.727 1 86.38 110 ARG B CA 1
ATOM 3746 C C . ARG B 1 110 ? -1.102 10.188 -6.242 1 86.38 110 ARG B C 1
ATOM 3748 O O . ARG B 1 110 ? -2.006 10.844 -6.758 1 86.38 110 ARG B O 1
ATOM 3755 N N . SER B 1 111 ? 0.096 10.602 -6.016 1 78.69 111 SER B N 1
ATOM 3756 C CA . SER B 1 111 ? 0.448 11.922 -6.516 1 78.69 111 SER B CA 1
ATOM 3757 C C . SER B 1 111 ? 0.567 11.93 -8.039 1 78.69 111 SER B C 1
ATOM 3759 O O . SER B 1 111 ? 1.32 11.133 -8.609 1 78.69 111 SER B O 1
ATOM 3761 N N . VAL B 1 112 ? -0.172 12.742 -8.695 1 69.44 112 VAL B N 1
ATOM 3762 C CA . VAL B 1 112 ? -0.142 12.789 -10.148 1 69.44 112 VAL B CA 1
ATOM 3763 C C . VAL B 1 112 ? 0.24 14.188 -10.617 1 69.44 112 VAL B C 1
ATOM 3765 O O . VAL B 1 112 ? 0.131 14.508 -11.805 1 69.44 112 VAL B O 1
ATOM 3768 N N . ILE B 1 113 ? 0.719 14.922 -9.703 1 60.03 113 ILE B N 1
ATOM 3769 C CA . ILE B 1 113 ? 1.044 16.328 -9.961 1 60.03 113 ILE B CA 1
ATOM 3770 C C . ILE B 1 113 ? 2.143 16.406 -11.016 1 60.03 113 ILE B C 1
ATOM 3772 O O . ILE B 1 113 ? 2.059 17.219 -11.938 1 60.03 113 ILE B O 1
ATOM 3776 N N . PRO B 1 114 ? 3.139 15.562 -10.953 1 52.28 114 PRO B N 1
ATOM 3777 C CA . PRO B 1 114 ? 4.203 15.719 -11.945 1 52.28 114 PRO B CA 1
ATOM 3778 C C . PRO B 1 114 ? 3.779 15.266 -13.344 1 52.28 114 PRO B C 1
ATOM 3780 O O . PRO B 1 114 ? 4.117 15.914 -14.336 1 52.28 114 PRO B O 1
ATOM 3783 N N . ASP B 1 115 ? 3.174 14.219 -13.398 1 56.97 115 ASP B N 1
ATOM 3784 C CA . ASP B 1 115 ? 2.725 13.617 -14.648 1 56.97 115 ASP B CA 1
ATOM 3785 C C . ASP B 1 115 ? 1.469 12.773 -14.438 1 56.97 115 ASP B C 1
ATOM 3787 O O . ASP B 1 115 ? 1.534 11.688 -13.859 1 56.97 115 ASP B O 1
ATOM 3791 N N . GLU B 1 116 ? 0.448 13.406 -14.898 1 59.62 116 GLU B N 1
ATOM 3792 C CA . GLU B 1 116 ? -0.852 12.781 -14.695 1 59.62 116 GLU B CA 1
ATOM 3793 C C . GLU B 1 116 ? -0.921 11.422 -15.383 1 59.62 116 GLU B C 1
ATOM 3795 O O . GLU B 1 116 ? -1.769 10.586 -15.047 1 59.62 116 GLU B O 1
ATOM 3800 N N . ALA B 1 117 ? 0.031 11.281 -16.25 1 57.06 117 ALA B N 1
ATOM 3801 C CA . ALA B 1 117 ? 0.015 10.055 -17.047 1 57.06 117 ALA B CA 1
ATOM 3802 C C . ALA B 1 117 ? 0.804 8.945 -16.359 1 57.06 117 ALA B C 1
ATOM 3804 O O . ALA B 1 117 ? 0.704 7.773 -16.75 1 57.06 117 ALA B O 1
ATOM 3805 N N . VAL B 1 118 ? 1.582 9.398 -15.375 1 56.41 118 VAL B N 1
ATOM 3806 C CA . VAL B 1 118 ? 2.438 8.406 -14.734 1 56.41 118 VAL B CA 1
ATOM 3807 C C . VAL B 1 118 ? 1.682 7.73 -13.594 1 56.41 118 VAL B C 1
ATOM 3809 O O . VAL B 1 118 ? 1.067 8.406 -12.766 1 56.41 118 VAL B O 1
ATOM 3812 N N . ALA B 1 119 ? 1.585 6.438 -13.719 1 59.16 119 ALA B N 1
ATOM 3813 C CA . ALA B 1 119 ? 0.991 5.672 -12.625 1 59.16 119 ALA B CA 1
ATOM 3814 C C . ALA B 1 119 ? 1.91 5.648 -11.406 1 59.16 119 ALA B C 1
ATOM 3816 O O . ALA B 1 119 ? 2.863 4.871 -11.352 1 59.16 119 ALA B O 1
ATOM 3817 N N . THR B 1 120 ? 1.638 6.59 -10.508 1 67 120 THR B N 1
ATOM 3818 C CA . THR B 1 120 ? 2.412 6.609 -9.273 1 67 120 THR B CA 1
ATOM 3819 C C . THR B 1 120 ? 1.791 5.684 -8.227 1 67 120 THR B C 1
ATOM 3821 O O . THR B 1 120 ? 0.644 5.258 -8.375 1 67 120 THR B O 1
ATOM 3824 N N . GLY B 1 121 ? 2.551 5.195 -7.383 1 77.06 121 GLY B N 1
ATOM 3825 C CA . GLY B 1 121 ? 2.037 4.375 -6.301 1 77.06 121 GLY B CA 1
ATOM 3826 C C . GLY B 1 121 ? 1.353 5.18 -5.215 1 77.06 121 GLY B C 1
ATOM 3827 O O . GLY B 1 121 ? 1.42 6.414 -5.211 1 77.06 121 GLY B O 1
ATOM 3828 N N . ARG B 1 122 ? 0.536 4.492 -4.473 1 88.19 122 ARG B N 1
ATOM 3829 C CA . ARG B 1 122 ? -0.122 5.098 -3.32 1 88.19 122 ARG B CA 1
ATOM 3830 C C . ARG B 1 122 ? 0.885 5.426 -2.223 1 88.19 122 ARG B C 1
ATOM 3832 O O . ARG B 1 122 ? 1.124 4.613 -1.328 1 88.19 122 ARG B O 1
ATOM 3839 N N . LEU B 1 123 ? 1.464 6.633 -2.322 1 88.31 123 LEU B N 1
ATOM 3840 C CA . LEU B 1 123 ? 2.553 6.988 -1.417 1 88.31 123 LEU B CA 1
ATOM 3841 C C . LEU B 1 123 ? 2.24 8.281 -0.672 1 88.31 123 LEU B C 1
ATOM 3843 O O . LEU B 1 123 ? 3.133 8.891 -0.078 1 88.31 123 LEU B O 1
ATOM 3847 N N . HIS B 1 124 ? 1.027 8.773 -0.756 1 91.5 124 HIS B N 1
ATOM 3848 C CA . HIS B 1 124 ? 0.512 9.93 -0.032 1 91.5 124 HIS B CA 1
ATOM 3849 C C . HIS B 1 124 ? -0.631 9.539 0.897 1 91.5 124 HIS B C 1
ATOM 3851 O O . HIS B 1 124 ? -1.38 8.602 0.604 1 91.5 124 HIS B O 1
ATOM 3857 N N . VAL B 1 125 ? -0.688 10.211 2.033 1 93.06 125 VAL B N 1
ATOM 3858 C CA . VAL B 1 125 ? -1.8 9.953 2.943 1 93.06 125 VAL B CA 1
ATOM 3859 C C . VAL B 1 125 ? -2.582 11.25 3.174 1 93.06 125 VAL B C 1
ATOM 3861 O O . VAL B 1 125 ? -2.01 12.336 3.156 1 93.06 125 VAL B O 1
ATOM 3864 N N . MET B 1 126 ? -3.883 11.102 3.277 1 94.25 126 MET B N 1
ATOM 3865 C CA . MET B 1 126 ? -4.805 12.172 3.66 1 94.25 126 MET B CA 1
ATOM 3866 C C . MET B 1 126 ? -5.895 11.641 4.586 1 94.25 126 MET B C 1
ATOM 3868 O O . MET B 1 126 ? -5.941 10.445 4.879 1 94.25 126 MET B O 1
ATOM 3872 N N . ASN B 1 127 ? -6.715 12.523 5.09 1 92.69 127 ASN B N 1
ATOM 3873 C CA . ASN B 1 127 ? -7.781 12.109 5.996 1 92.69 127 ASN B CA 1
ATOM 3874 C C . ASN B 1 127 ? -9.156 12.477 5.445 1 92.69 127 ASN B C 1
ATOM 3876 O O . ASN B 1 127 ? -9.336 13.555 4.879 1 92.69 127 ASN B O 1
ATOM 3880 N N . LEU B 1 128 ? -10.062 11.547 5.508 1 93.19 128 LEU B N 1
ATOM 3881 C CA . LEU B 1 128 ? -11.484 11.789 5.273 1 93.19 128 LEU B CA 1
ATOM 3882 C C . LEU B 1 128 ? -12.242 11.898 6.594 1 93.19 128 LEU B C 1
ATOM 3884 O O . LEU B 1 128 ? -12.258 10.953 7.387 1 93.19 128 LEU B O 1
ATOM 3888 N N . VAL B 1 129 ? -12.844 13.07 6.801 1 91.44 129 VAL B N 1
ATOM 3889 C CA . VAL B 1 129 ? -13.523 13.352 8.062 1 91.44 129 VAL B CA 1
ATOM 3890 C C . VAL B 1 129 ? -15.023 13.492 7.809 1 91.44 129 VAL B C 1
ATOM 3892 O O . VAL B 1 129 ? -15.445 14.219 6.91 1 91.44 129 VAL B O 1
ATOM 3895 N N . THR B 1 130 ? -15.789 12.797 8.57 1 89.12 130 THR B N 1
ATOM 3896 C CA . THR B 1 130 ? -17.234 12.953 8.523 1 89.12 130 THR B CA 1
ATOM 3897 C C . THR B 1 130 ? -17.719 13.859 9.656 1 89.12 130 THR B C 1
ATOM 3899 O O . THR B 1 130 ? -17.438 13.602 10.828 1 89.12 130 THR B O 1
ATOM 3902 N N . ILE B 1 131 ? -18.391 14.922 9.281 1 88.94 131 ILE B N 1
ATOM 3903 C CA . ILE B 1 131 ? -18.969 15.844 10.25 1 88.94 131 ILE B CA 1
ATOM 3904 C C . ILE B 1 131 ? -20.5 15.711 10.242 1 88.94 131 ILE B C 1
ATOM 3906 O O . ILE B 1 131 ? -21.125 15.781 9.188 1 88.94 131 ILE B O 1
ATOM 3910 N N . HIS B 1 132 ? -20.969 15.484 11.383 1 84.94 132 HIS B N 1
ATOM 3911 C CA . HIS B 1 132 ? -22.406 15.328 11.531 1 84.94 132 HIS B CA 1
ATOM 3912 C C . HIS B 1 132 ? -23.078 16.641 11.953 1 84.94 132 HIS B C 1
ATOM 3914 O O . HIS B 1 132 ? -22.547 17.359 12.812 1 84.94 132 HIS B O 1
ATOM 3920 N N . GLY B 1 133 ? -24.078 17.062 11.172 1 75.12 133 GLY B N 1
ATOM 3921 C CA . GLY B 1 133 ? -24.844 18.234 11.539 1 75.12 133 GLY B CA 1
ATOM 3922 C C . GLY B 1 133 ? -25.875 17.953 12.609 1 75.12 133 GLY B C 1
ATOM 3923 O O . GLY B 1 133 ? -26.016 16.828 13.07 1 75.12 133 GLY B O 1
ATOM 3924 N N . GLU B 1 134 ? -26.469 19.078 13.078 1 66.5 134 GLU B N 1
ATOM 3925 C CA . GLU B 1 134 ? -27.469 19 14.133 1 66.5 134 GLU B CA 1
ATOM 3926 C C . GLU B 1 134 ? -28.656 18.156 13.695 1 66.5 134 GLU B C 1
ATOM 3928 O O . GLU B 1 134 ? -29.266 17.453 14.508 1 66.5 134 GLU B O 1
ATOM 3933 N N . GLU B 1 135 ? -29.031 18.172 12.508 1 70.69 135 GLU B N 1
ATOM 3934 C CA . GLU B 1 135 ? -30.188 17.438 12.047 1 70.69 135 GLU B CA 1
ATOM 3935 C C . GLU B 1 135 ? -29.797 16.062 11.5 1 70.69 135 GLU B C 1
ATOM 3937 O O . GLU B 1 135 ? -30.578 15.414 10.797 1 70.69 135 GLU B O 1
ATOM 3942 N N . GLY B 1 136 ? -28.609 15.695 11.758 1 71.56 136 GLY B N 1
ATOM 3943 C CA . GLY B 1 136 ? -28.188 14.352 11.375 1 71.56 136 GLY B CA 1
ATOM 3944 C C . GLY B 1 136 ? -27.562 14.297 10 1 71.56 136 GLY B C 1
ATOM 3945 O O . GLY B 1 136 ? -27.25 13.219 9.5 1 71.56 136 GLY B O 1
ATOM 3946 N N . GLU B 1 137 ? -27.547 15.445 9.383 1 81.12 137 GLU B N 1
ATOM 3947 C CA . GLU B 1 137 ? -26.891 15.453 8.086 1 81.12 137 GLU B CA 1
ATOM 3948 C C . GLU B 1 137 ? -25.391 15.156 8.227 1 81.12 137 GLU B C 1
ATOM 3950 O O . GLU B 1 137 ? -24.781 15.516 9.227 1 81.12 137 GLU B O 1
ATOM 3955 N N . GLU B 1 138 ? -24.922 14.312 7.332 1 86.94 138 GLU B N 1
ATOM 3956 C CA . GLU B 1 138 ? -23.5 13.969 7.336 1 86.94 138 GLU B CA 1
ATOM 3957 C C . GLU B 1 138 ? -22.781 14.547 6.117 1 86.94 138 GLU B C 1
ATOM 3959 O O . GLU B 1 138 ? -23.312 14.523 5.008 1 86.94 138 GLU B O 1
ATOM 3964 N N . GLU B 1 139 ? -21.75 15.273 6.363 1 89.69 139 GLU B N 1
ATOM 3965 C CA . GLU B 1 139 ? -20.875 15.742 5.297 1 89.69 139 GLU B CA 1
ATOM 3966 C C . GLU B 1 139 ? -19.469 15.141 5.434 1 89.69 139 GLU B C 1
ATOM 3968 O O . GLU B 1 139 ? -18.938 15.055 6.539 1 89.69 139 GLU B O 1
ATOM 3973 N N . ARG B 1 140 ? -18.953 14.695 4.293 1 94.19 140 ARG B N 1
ATOM 3974 C CA . ARG B 1 140 ? -17.609 14.148 4.27 1 94.19 140 ARG B CA 1
ATOM 3975 C C . ARG B 1 140 ? -16.625 15.148 3.674 1 94.19 140 ARG B C 1
ATOM 3977 O O . ARG B 1 140 ? -16.875 15.719 2.613 1 94.19 140 ARG B O 1
ATOM 3984 N N . TRP B 1 141 ? -15.5 15.305 4.43 1 93.31 141 TRP B N 1
ATOM 3985 C CA . TRP B 1 141 ? -14.492 16.297 4.059 1 93.31 141 TRP B CA 1
ATOM 3986 C C . TRP B 1 141 ? -13.117 15.648 3.908 1 93.31 141 TRP B C 1
ATOM 3988 O O . TRP B 1 141 ? -12.664 14.93 4.797 1 93.31 141 TRP B O 1
ATOM 3998 N N . VAL B 1 142 ? -12.469 15.914 2.748 1 95 142 VAL B N 1
ATOM 3999 C CA . VAL B 1 142 ? -11.07 15.539 2.568 1 95 142 VAL B CA 1
ATOM 4000 C C . VAL B 1 142 ? -10.172 16.609 3.178 1 95 142 VAL B C 1
ATOM 4002 O O . VAL B 1 142 ? -10.297 17.797 2.857 1 95 142 VAL B O 1
ATOM 4005 N N . VAL B 1 143 ? -9.32 16.188 4.086 1 94.81 143 VAL B N 1
ATOM 4006 C CA . VAL B 1 143 ? -8.406 17.078 4.777 1 94.81 143 VAL B CA 1
ATOM 4007 C C . VAL B 1 143 ? -6.961 16.656 4.516 1 94.81 143 VAL B C 1
ATOM 4009 O O . VAL B 1 143 ? -6.582 15.523 4.812 1 94.81 143 VAL B O 1
ATOM 4012 N N . ASP B 1 144 ? -6.195 17.531 3.943 1 93.75 144 ASP B N 1
ATOM 4013 C CA . ASP B 1 144 ? -4.809 17.25 3.582 1 93.75 144 ASP B CA 1
ATOM 4014 C C . ASP B 1 144 ? -3.896 18.422 3.943 1 93.75 144 ASP B C 1
ATOM 4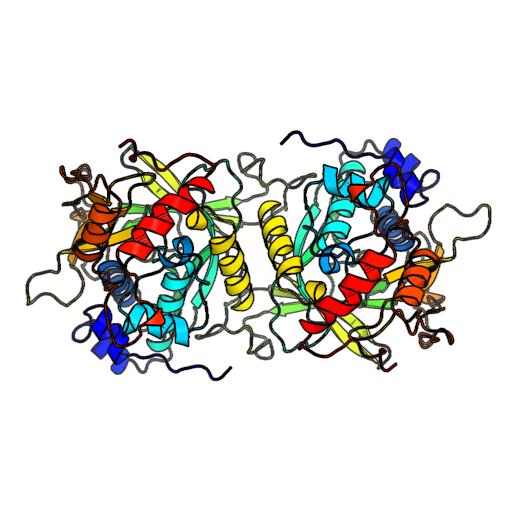016 O O . ASP B 1 144 ? -4.07 19.531 3.439 1 93.75 144 ASP B O 1
ATOM 4020 N N . VAL B 1 145 ? -2.893 18.125 4.785 1 93.31 145 VAL B N 1
ATOM 4021 C CA . VAL B 1 145 ? -1.927 19.156 5.172 1 93.31 145 VAL B CA 1
ATOM 4022 C C . VAL B 1 145 ? -0.521 18.719 4.766 1 93.31 145 VAL B C 1
ATOM 4024 O O . VAL B 1 145 ? 0.47 19.219 5.297 1 93.31 145 VAL B O 1
ATOM 4027 N N . GLY B 1 146 ? -0.472 17.672 3.891 1 90.62 146 GLY B N 1
ATOM 4028 C CA . GLY B 1 146 ? 0.825 17.094 3.6 1 90.62 146 GLY B CA 1
ATOM 4029 C C . GLY B 1 146 ? 1.207 17.188 2.135 1 90.62 146 GLY B C 1
ATOM 4030 O O . GLY B 1 146 ? 2.111 16.484 1.675 1 90.62 146 GLY B O 1
ATOM 4031 N N . THR B 1 147 ? 0.564 17.969 1.339 1 81.38 147 THR B N 1
ATOM 4032 C CA . THR B 1 147 ? 0.918 18.172 -0.063 1 81.38 147 THR B CA 1
ATOM 4033 C C . THR B 1 147 ? 1.896 19.328 -0.219 1 81.38 147 THR B C 1
ATOM 4035 O O . THR B 1 147 ? 1.669 20.422 0.321 1 81.38 147 THR B O 1
ATOM 4038 N N . SER B 1 148 ? 3.004 19.016 -0.844 1 65.19 148 SER B N 1
ATOM 4039 C CA . SER B 1 148 ? 4.066 20 -0.962 1 65.19 148 SER B CA 1
ATOM 4040 C C . SER B 1 148 ? 3.676 21.125 -1.922 1 65.19 148 SER B C 1
ATOM 4042 O O . SER B 1 148 ? 4 22.297 -1.69 1 65.19 148 SER B O 1
ATOM 4044 N N . ALA B 1 149 ? 3.096 20.688 -3.055 1 63.16 149 ALA B N 1
ATOM 4045 C CA . ALA B 1 149 ? 2.67 21.688 -4.039 1 63.16 149 ALA B CA 1
ATOM 4046 C C . ALA B 1 149 ? 1.171 21.594 -4.305 1 63.16 149 ALA B C 1
ATOM 4048 O O . ALA B 1 149 ? 0.658 20.516 -4.625 1 63.16 149 ALA B O 1
ATOM 4049 N N . GLY B 1 150 ? 0.472 22.703 -4.008 1 64.94 150 GLY B N 1
ATOM 4050 C CA . GLY B 1 150 ? -0.959 22.703 -4.266 1 64.94 150 GLY B CA 1
ATOM 4051 C C . GLY B 1 150 ? -1.783 22.281 -3.066 1 64.94 150 GLY B C 1
ATOM 4052 O O . GLY B 1 150 ? -2.812 21.625 -3.219 1 64.94 150 GLY B O 1
ATOM 4053 N N . VAL B 1 151 ? -1.245 22.5 -1.951 1 75.06 151 VAL B N 1
ATOM 4054 C CA . VAL B 1 151 ? -1.996 22.156 -0.745 1 75.06 151 VAL B CA 1
ATOM 4055 C C . VAL B 1 151 ? -3.244 23.047 -0.656 1 75.06 151 VAL B C 1
ATOM 4057 O O . VAL B 1 151 ? -3.172 24.25 -0.851 1 75.06 151 VAL B O 1
ATOM 4060 N N . PRO B 1 152 ? -4.379 22.5 -0.417 1 76.75 152 PRO B N 1
ATOM 4061 C CA . PRO B 1 152 ? -5.625 23.281 -0.428 1 76.75 152 PRO B CA 1
ATOM 4062 C C . PRO B 1 152 ? -5.73 24.234 0.75 1 76.75 152 PRO B C 1
ATOM 4064 O O . PRO B 1 152 ? -6.488 25.219 0.687 1 76.75 152 PRO B O 1
ATOM 4067 N N . MET B 1 153 ? -5.066 24.062 1.833 1 78.62 153 MET B N 1
ATOM 4068 C CA . MET B 1 153 ? -5.094 24.906 3.031 1 78.62 153 MET B CA 1
ATOM 4069 C C . MET B 1 153 ? -6.488 24.938 3.643 1 78.62 153 MET B C 1
ATOM 4071 O O . MET B 1 153 ? -6.902 25.938 4.211 1 78.62 153 MET B O 1
ATOM 4075 N N . GLY B 1 154 ? -7.246 24 3.406 1 83.44 154 GLY B N 1
ATOM 4076 C CA . GLY B 1 154 ? -8.57 23.797 3.961 1 83.44 154 GLY B CA 1
ATOM 4077 C C . GLY B 1 154 ? -9.188 22.469 3.545 1 83.44 154 GLY B C 1
ATOM 4078 O O . GLY B 1 154 ? -8.727 21.844 2.596 1 83.44 154 GLY B O 1
ATOM 4079 N N . PRO B 1 155 ? -10.266 22.109 4.336 1 91 155 PRO B N 1
ATOM 4080 C CA . PRO B 1 155 ? -10.969 20.891 3.957 1 91 155 PRO B CA 1
ATOM 4081 C C . PRO B 1 155 ? -11.797 21.047 2.686 1 91 155 PRO B C 1
ATOM 4083 O O . PRO B 1 155 ? -12.266 22.156 2.389 1 91 155 PRO B O 1
ATOM 4086 N N . LEU B 1 156 ? -11.945 20.016 1.929 1 92.12 156 LEU B N 1
ATOM 4087 C CA . LEU B 1 156 ? -12.773 19.984 0.726 1 92.12 156 LEU B CA 1
ATOM 4088 C C . LEU B 1 156 ? -13.891 18.953 0.864 1 92.12 156 LEU B C 1
ATOM 4090 O O . LEU B 1 156 ? -13.656 17.828 1.33 1 92.12 156 LEU B O 1
ATOM 4094 N N . ARG B 1 157 ? -15.086 19.359 0.457 1 93.56 157 ARG B N 1
ATOM 4095 C CA . ARG B 1 157 ? -16.203 18.422 0.469 1 93.56 157 ARG B CA 1
ATOM 4096 C C . ARG B 1 157 ? -15.984 17.297 -0.553 1 93.56 157 ARG B C 1
ATOM 4098 O O . ARG B 1 157 ? -15.648 17.578 -1.71 1 93.56 157 ARG B O 1
ATOM 4105 N N . LEU B 1 158 ? -16.188 16.094 -0.131 1 94 158 LEU B N 1
ATOM 4106 C CA . LEU B 1 158 ? -15.977 14.938 -1.003 1 94 158 LEU B CA 1
ATOM 4107 C C . LEU B 1 158 ? -17.156 14.758 -1.952 1 94 158 LEU B C 1
ATOM 4109 O O . LEU B 1 158 ? -16.969 14.414 -3.123 1 94 158 LEU B O 1
ATOM 4113 N N . ASP B 1 159 ? -18.344 14.984 -1.48 1 92.12 159 ASP B N 1
ATOM 4114 C CA . ASP B 1 159 ? -19.547 14.492 -2.156 1 92.12 159 ASP B CA 1
ATOM 4115 C C . ASP B 1 159 ? -20.125 15.555 -3.09 1 92.12 159 ASP B C 1
ATOM 4117 O O . ASP B 1 159 ? -21.344 15.719 -3.176 1 92.12 159 ASP B O 1
ATOM 4121 N N . THR B 1 160 ? -19.344 16.375 -3.674 1 92.06 160 THR B N 1
ATOM 4122 C CA . THR B 1 160 ? -19.703 17.328 -4.715 1 92.06 160 THR B CA 1
ATOM 4123 C C . THR B 1 160 ? -18.578 17.484 -5.734 1 92.06 160 THR B C 1
ATOM 4125 O O . THR B 1 160 ? -17.406 17.422 -5.379 1 92.06 160 THR B O 1
ATOM 4128 N N . THR B 1 161 ? -18.969 17.688 -6.957 1 92.25 161 THR B N 1
ATOM 4129 C CA . THR B 1 161 ? -17.984 17.938 -8.008 1 92.25 161 THR B CA 1
ATOM 4130 C C . THR B 1 161 ? -17.891 19.438 -8.32 1 92.25 161 THR B C 1
ATOM 4132 O O . THR B 1 161 ? -17.141 19.844 -9.195 1 92.25 161 THR B O 1
ATOM 4135 N N . ALA B 1 162 ? -18.641 20.188 -7.574 1 90.94 162 ALA B N 1
ATOM 4136 C CA . ALA B 1 162 ? -18.609 21.625 -7.762 1 90.94 162 ALA B CA 1
ATOM 4137 C C . ALA B 1 162 ? -17.281 22.203 -7.297 1 90.94 162 ALA B C 1
ATOM 4139 O O . ALA B 1 162 ? -16.609 21.641 -6.43 1 90.94 162 ALA B O 1
ATOM 4140 N N . SER B 1 163 ? -16.922 23.297 -7.883 1 87.88 163 SER B N 1
ATOM 4141 C CA . SER B 1 163 ? -15.711 23.984 -7.445 1 87.88 163 SER B CA 1
ATOM 4142 C C . SER B 1 163 ? -15.867 24.516 -6.023 1 87.88 163 SER B C 1
ATOM 4144 O O . SER B 1 163 ? -16.953 24.953 -5.629 1 87.88 163 SER B O 1
ATOM 4146 N N . GLN B 1 164 ? -14.773 24.391 -5.32 1 83.69 164 GLN B N 1
ATOM 4147 C CA . GLN B 1 164 ? -14.688 24.859 -3.939 1 83.69 164 GLN B CA 1
ATOM 4148 C C . GLN B 1 164 ? -13.516 25.812 -3.752 1 83.69 164 GLN B C 1
ATOM 4150 O O . GLN B 1 164 ? -12.445 25.609 -4.316 1 83.69 164 GLN B O 1
ATOM 4155 N N . PHE B 1 165 ? -13.742 26.781 -2.936 1 74.56 165 PHE B N 1
ATOM 4156 C CA . PHE B 1 165 ? -12.703 27.781 -2.734 1 74.56 165 PHE B CA 1
ATOM 4157 C C . PHE B 1 165 ? -12.094 27.656 -1.346 1 74.56 165 PHE B C 1
ATOM 4159 O O . PHE B 1 165 ? -12.805 27.453 -0.363 1 74.56 165 PHE B O 1
ATOM 4166 N N . THR B 1 166 ? -10.758 27.672 -1.305 1 75.06 166 THR B N 1
ATOM 4167 C CA . THR B 1 166 ? -9.953 27.719 -0.089 1 75.06 166 THR B CA 1
ATOM 4168 C C . THR B 1 166 ? -8.984 28.891 -0.127 1 75.06 166 THR B C 1
ATOM 4170 O O . THR B 1 166 ? -8.867 29.578 -1.146 1 75.06 166 THR B O 1
ATOM 4173 N N . PRO B 1 167 ? -8.289 29.109 1.007 1 67.38 167 PRO B N 1
ATOM 4174 C CA . PRO B 1 167 ? -7.289 30.188 0.972 1 67.38 167 PRO B CA 1
ATOM 4175 C C . PRO B 1 167 ? -6.223 29.969 -0.097 1 67.38 167 PRO B C 1
ATOM 4177 O O . PRO B 1 167 ? -5.598 30.922 -0.561 1 67.38 167 PRO B O 1
ATOM 4180 N N . ALA B 1 168 ? -6.062 28.781 -0.577 1 70.69 168 ALA B N 1
ATOM 4181 C CA . ALA B 1 168 ? -5.027 28.453 -1.556 1 70.69 168 ALA B CA 1
ATOM 4182 C C . ALA B 1 168 ? -5.551 28.609 -2.98 1 70.69 168 ALA B C 1
ATOM 4184 O O . ALA B 1 168 ? -4.777 28.609 -3.938 1 70.69 168 ALA B O 1
ATOM 4185 N N . GLY B 1 169 ? -6.82 28.75 -3.096 1 72 169 GLY B N 1
ATOM 4186 C CA . GLY B 1 169 ? -7.383 28.859 -4.434 1 72 169 GLY B CA 1
ATOM 4187 C C . GLY B 1 169 ? -8.625 28.016 -4.633 1 72 169 GLY B C 1
ATOM 4188 O O . GLY B 1 169 ? -9.398 27.812 -3.699 1 72 169 GLY B O 1
ATOM 4189 N N . GLU B 1 170 ? -8.773 27.734 -5.969 1 77.56 170 GLU B N 1
ATOM 4190 C CA . GLU B 1 170 ? -9.945 26.969 -6.379 1 77.56 170 GLU B CA 1
ATOM 4191 C C . GLU B 1 170 ? -9.609 25.484 -6.57 1 77.56 170 GLU B C 1
ATOM 4193 O O . GLU B 1 170 ? -8.625 25.156 -7.238 1 77.56 170 GLU B O 1
ATOM 4198 N N . PHE B 1 171 ? -10.445 24.719 -5.895 1 84.81 171 PHE B N 1
ATOM 4199 C CA . PHE B 1 171 ? -10.219 23.281 -5.941 1 84.81 171 PHE B CA 1
ATOM 4200 C C . PHE B 1 171 ? -11.523 22.531 -6.234 1 84.81 171 PHE B C 1
ATOM 4202 O O . PHE B 1 171 ? -12.609 23.109 -6.117 1 84.81 171 PHE B O 1
ATOM 4209 N N . ARG B 1 172 ? -11.375 21.312 -6.684 1 91.19 172 ARG B N 1
ATOM 4210 C CA . ARG B 1 172 ? -12.547 20.453 -6.812 1 91.19 172 ARG B CA 1
ATOM 4211 C C . ARG B 1 172 ? -12.164 18.984 -6.637 1 91.19 172 ARG B C 1
ATOM 4213 O O . ARG B 1 172 ? -10.984 18.625 -6.703 1 91.19 172 ARG B O 1
ATOM 4220 N N . ILE B 1 173 ? -13.164 18.188 -6.289 1 94 173 ILE B N 1
ATOM 4221 C CA . ILE B 1 173 ? -13.047 16.734 -6.273 1 94 173 ILE B CA 1
ATOM 4222 C C . ILE B 1 173 ? -13.844 16.141 -7.438 1 94 173 ILE B C 1
ATOM 4224 O O . ILE B 1 173 ? -15.055 16.375 -7.551 1 94 173 ILE B O 1
ATOM 4228 N N . SER B 1 174 ? -13.117 15.5 -8.281 1 91.38 174 SER B N 1
ATOM 4229 C CA . SER B 1 174 ? -13.781 14.812 -9.383 1 91.38 174 SER B CA 1
ATOM 4230 C C . SER B 1 174 ? -13.906 13.32 -9.102 1 91.38 174 SER B C 1
ATOM 4232 O O . SER B 1 174 ? -13.164 12.766 -8.289 1 91.38 174 SER B O 1
ATOM 4234 N N . LYS B 1 175 ? -14.93 12.789 -9.758 1 87.12 175 LYS B N 1
ATOM 4235 C CA . LYS B 1 175 ? -15.195 11.359 -9.633 1 87.12 175 LYS B CA 1
ATOM 4236 C C . LYS B 1 175 ? -15.094 10.664 -10.984 1 87.12 175 LYS B C 1
ATOM 4238 O O . LYS B 1 175 ? -15.633 11.148 -11.977 1 87.12 175 LYS B O 1
ATOM 4243 N N . TYR B 1 176 ? -14.258 9.586 -10.906 1 77.94 176 TYR B N 1
ATOM 4244 C CA . TYR B 1 176 ? -14.078 8.82 -12.141 1 77.94 176 TYR B CA 1
ATOM 4245 C C . TYR B 1 176 ? -14.383 7.348 -11.914 1 77.94 176 TYR B C 1
ATOM 4247 O O . TYR B 1 176 ? -14.039 6.785 -10.875 1 77.94 176 TYR B O 1
ATOM 4255 N N . ASP B 1 177 ? -15.148 6.816 -12.859 1 71 177 ASP B N 1
ATOM 4256 C CA . ASP B 1 177 ? -15.312 5.367 -12.898 1 71 177 ASP B CA 1
ATOM 4257 C C . ASP B 1 177 ? -14.188 4.707 -13.688 1 71 177 ASP B C 1
ATOM 4259 O O . ASP B 1 177 ? -13.969 5.039 -14.859 1 71 177 ASP B O 1
ATOM 4263 N N . LEU B 1 178 ? -13.422 3.941 -13.047 1 64.31 178 LEU B N 1
ATOM 4264 C CA . LEU B 1 178 ? -12.242 3.34 -13.672 1 64.31 178 LEU B CA 1
ATOM 4265 C C . LEU B 1 178 ? -12.641 2.467 -14.852 1 64.31 178 LEU B C 1
ATOM 4267 O O . LEU B 1 178 ? -11.844 2.254 -15.773 1 64.31 178 LEU B O 1
ATOM 4271 N N . CYS B 1 179 ? -13.789 1.894 -14.875 1 56.66 179 CYS B N 1
ATOM 4272 C CA . CYS B 1 179 ? -14.211 1.046 -15.984 1 56.66 179 CYS B CA 1
ATOM 4273 C C . CYS B 1 179 ? -14.453 1.873 -17.25 1 56.66 179 CYS B C 1
ATOM 4275 O O . CYS B 1 179 ? -14.203 1.404 -18.359 1 56.66 179 CYS B O 1
ATOM 4277 N N . THR B 1 180 ? -14.906 3.029 -17.062 1 54.06 180 THR B N 1
ATOM 4278 C CA . THR B 1 180 ? -15.352 3.785 -18.234 1 54.06 180 THR B CA 1
ATOM 4279 C C . THR B 1 180 ? -14.289 4.793 -18.656 1 54.06 180 THR B C 1
ATOM 4281 O O . THR B 1 180 ? -14.312 5.281 -19.797 1 54.06 180 THR B O 1
ATOM 4284 N N . ASN B 1 181 ? -13.633 5.188 -17.734 1 52.22 181 ASN B N 1
ATOM 4285 C CA . ASN B 1 181 ? -12.672 6.215 -18.125 1 52.22 181 ASN B CA 1
ATOM 4286 C C . ASN B 1 181 ? -11.391 5.602 -18.688 1 52.22 181 ASN B C 1
ATOM 4288 O O . ASN B 1 181 ? -10.453 5.305 -17.953 1 52.22 181 ASN B O 1
ATOM 4292 N N . LYS B 1 182 ? -11.531 5.242 -19.938 1 49.62 182 LYS B N 1
ATOM 4293 C CA . LYS B 1 182 ? -10.469 4.648 -20.734 1 49.62 182 LYS B CA 1
ATOM 4294 C C . LYS B 1 182 ? -9.195 5.488 -20.672 1 49.62 182 LYS B C 1
ATOM 4296 O O . LYS B 1 182 ? -8.109 5 -20.984 1 49.62 182 LYS B O 1
ATOM 4301 N N . GLU B 1 183 ? -9.531 6.816 -20.641 1 45.12 183 GLU B N 1
ATOM 4302 C CA . GLU B 1 183 ? -8.359 7.695 -20.625 1 45.12 183 GLU B CA 1
ATOM 4303 C C . GLU B 1 183 ? -7.477 7.426 -19.422 1 45.12 183 GLU B C 1
ATOM 4305 O O . GLU B 1 183 ? -6.344 7.91 -19.344 1 45.12 183 GLU B O 1
ATOM 4310 N N . MET B 1 184 ? -8.281 6.996 -18.625 1 45.06 184 MET B N 1
ATOM 4311 C CA . MET B 1 184 ? -7.453 6.773 -17.453 1 45.06 184 MET B CA 1
ATOM 4312 C C . MET B 1 184 ? -6.27 5.867 -17.781 1 45.06 184 MET B C 1
ATOM 4314 O O . MET B 1 184 ? -6.355 5.031 -18.672 1 45.06 184 MET B O 1
ATOM 4318 N N . MET B 1 185 ? -5.234 5.961 -17.078 1 45.84 185 MET B N 1
ATOM 4319 C CA . MET B 1 185 ? -3.805 5.773 -17.312 1 45.84 185 MET B CA 1
ATOM 4320 C C . MET B 1 185 ? -3.512 4.336 -17.734 1 45.84 185 MET B C 1
ATOM 4322 O O . MET B 1 185 ? -4.012 3.391 -17.125 1 45.84 185 MET B O 1
ATOM 4326 N N . HIS B 1 186 ? -3.346 4.238 -18.953 1 44.75 186 HIS B N 1
ATOM 4327 C CA . HIS B 1 186 ? -2.602 3.113 -19.516 1 44.75 186 HIS B CA 1
ATOM 4328 C C . HIS B 1 186 ? -1.751 2.436 -18.438 1 44.75 186 HIS B C 1
ATOM 4330 O O . HIS B 1 186 ? -1.551 1.22 -18.484 1 44.75 186 HIS B O 1
ATOM 4336 N N . TYR B 1 187 ? -1.258 3.406 -17.688 1 42.25 187 TYR B N 1
ATOM 4337 C CA . TYR B 1 187 ? -0.231 2.854 -16.812 1 42.25 187 TYR B CA 1
ATOM 4338 C C . TYR B 1 187 ? -0.847 1.935 -15.766 1 42.25 187 TYR B C 1
ATOM 4340 O O . TYR B 1 187 ? -0.163 1.075 -15.211 1 42.25 187 TYR B O 1
ATOM 4348 N N . ALA B 1 188 ? -2.139 2.332 -15.508 1 46.53 188 ALA B N 1
ATOM 4349 C CA . ALA B 1 188 ? -2.789 1.604 -14.414 1 46.53 188 ALA B CA 1
ATOM 4350 C C . ALA B 1 188 ? -3.428 0.314 -14.922 1 46.53 188 ALA B C 1
ATOM 4352 O O . ALA B 1 188 ? -3.84 -0.536 -14.133 1 46.53 188 ALA B O 1
ATOM 4353 N N . ARG B 1 189 ? -3.539 0.289 -16.203 1 48.75 189 ARG B N 1
ATOM 4354 C CA . ARG B 1 189 ? -4.324 -0.852 -16.672 1 48.75 189 ARG B CA 1
ATOM 4355 C C . ARG B 1 189 ? -3.498 -2.135 -16.625 1 48.75 189 ARG B C 1
ATOM 4357 O O . ARG B 1 189 ? -2.486 -2.25 -17.328 1 48.75 189 ARG B O 1
ATOM 4364 N N . PRO B 1 190 ? -3.699 -2.746 -15.484 1 49.44 190 PRO B N 1
ATOM 4365 C CA . PRO B 1 190 ? -3.035 -4.051 -15.547 1 49.44 190 PRO B CA 1
ATOM 4366 C C . PRO B 1 190 ? -3.277 -4.777 -16.875 1 49.44 190 PRO B C 1
ATOM 4368 O O . PRO B 1 190 ? -4.234 -4.465 -17.578 1 49.44 190 PRO B O 1
ATOM 4371 N N . VAL B 1 191 ? -2.215 -5.438 -17.219 1 47.31 191 VAL B N 1
ATOM 4372 C CA . VAL B 1 191 ? -2.426 -6.355 -18.328 1 47.31 191 VAL B CA 1
ATOM 4373 C C . VAL B 1 191 ? -3.752 -7.09 -18.156 1 47.31 191 VAL B C 1
ATOM 4375 O O . VAL B 1 191 ? -4.02 -7.652 -17.094 1 47.31 191 VAL B O 1
ATOM 4378 N N . GLY B 1 192 ? -4.703 -7.043 -19.141 1 49.34 192 GLY B N 1
ATOM 4379 C CA . GLY B 1 192 ? -5.941 -7.801 -19.219 1 49.34 192 GLY B CA 1
ATOM 4380 C C . GLY B 1 192 ? -7.164 -6.988 -18.844 1 49.34 192 GLY B C 1
ATOM 4381 O O . GLY B 1 192 ? -8.281 -7.512 -18.812 1 49.34 192 GLY B O 1
ATOM 4382 N N . GLY B 1 193 ? -7.098 -5.762 -18.719 1 49.12 193 GLY B N 1
ATOM 4383 C CA . GLY B 1 193 ? -8.258 -4.883 -18.734 1 49.12 193 GLY B CA 1
ATOM 4384 C C . GLY B 1 193 ? -8.672 -4.414 -17.359 1 49.12 193 GLY B C 1
ATOM 4385 O O . GLY B 1 193 ? -7.977 -4.668 -16.375 1 49.12 193 GLY B O 1
ATOM 4386 N N . PHE B 1 194 ? -9.961 -3.578 -17.359 1 51.47 194 PHE B N 1
ATOM 4387 C CA . PHE B 1 194 ? -10.5 -2.654 -16.375 1 51.47 194 PHE B CA 1
ATOM 4388 C C . PHE B 1 194 ? -11.195 -3.414 -15.25 1 51.47 194 PHE B C 1
ATOM 4390 O O . PHE B 1 194 ? -11.773 -4.477 -15.477 1 51.47 194 PHE B O 1
ATOM 4397 N N . ASP B 1 195 ? -10.734 -3.057 -14.039 1 54.47 195 ASP B N 1
ATOM 4398 C CA . ASP B 1 195 ? -11.5 -3.303 -12.828 1 54.47 195 ASP B CA 1
ATOM 4399 C C . ASP B 1 195 ? -12.922 -2.752 -12.945 1 54.47 195 ASP B C 1
ATOM 4401 O O . ASP B 1 195 ? -13.117 -1.607 -13.359 1 54.47 195 ASP B O 1
ATOM 4405 N N . GLU B 1 196 ? -13.961 -3.553 -13.312 1 58.91 196 GLU B N 1
ATOM 4406 C CA . GLU B 1 196 ? -15.328 -3.059 -13.43 1 58.91 196 GLU B CA 1
ATOM 4407 C C . GLU B 1 196 ? -15.82 -2.471 -12.109 1 58.91 196 GLU B C 1
ATOM 4409 O O . GLU B 1 196 ? -15.797 -3.143 -11.07 1 58.91 196 GLU B O 1
ATOM 4414 N N . GLY B 1 197 ? -16.234 -1.161 -12.242 1 65.62 197 GLY B N 1
ATOM 4415 C CA . GLY B 1 197 ? -17.109 -0.573 -11.25 1 65.62 197 GLY B CA 1
ATOM 4416 C C . GLY B 1 197 ? -16.375 -0.028 -10.039 1 65.62 197 GLY B C 1
ATOM 4417 O O . GLY B 1 197 ? -16.844 -0.164 -8.906 1 65.62 197 GLY B O 1
ATOM 4418 N N . TRP B 1 198 ? -15.094 0.405 -10.203 1 76.12 198 TRP B N 1
ATOM 4419 C CA . TRP B 1 198 ? -14.414 1.037 -9.078 1 76.12 198 TRP B CA 1
ATOM 4420 C C . TRP B 1 198 ? -14.32 2.547 -9.273 1 76.12 198 TRP B C 1
ATOM 4422 O O . TRP B 1 198 ? -13.977 3.016 -10.359 1 76.12 198 TRP B O 1
ATOM 4432 N N . THR B 1 199 ? -14.711 3.264 -8.266 1 82 199 THR B N 1
ATOM 4433 C CA . THR B 1 199 ? -14.695 4.719 -8.328 1 82 199 THR B CA 1
ATOM 4434 C C . THR B 1 199 ? -13.375 5.27 -7.793 1 82 199 THR B C 1
ATOM 4436 O O . THR B 1 199 ? -12.93 4.891 -6.707 1 82 199 THR B O 1
ATOM 4439 N N . GLU B 1 200 ? -12.797 6.059 -8.57 1 85.19 200 GLU B N 1
ATOM 4440 C CA . GLU B 1 200 ? -11.633 6.824 -8.133 1 85.19 200 GLU B CA 1
ATOM 4441 C C . GLU B 1 200 ? -11.945 8.32 -8.094 1 85.19 200 GLU B C 1
ATOM 4443 O O . GLU B 1 200 ? -12.719 8.82 -8.898 1 85.19 200 GLU B O 1
ATOM 4448 N N . TYR B 1 201 ? -11.344 8.977 -7.156 1 91.06 201 TYR B N 1
ATOM 4449 C CA . TYR B 1 201 ? -11.484 10.422 -6.984 1 91.06 201 TYR B CA 1
ATOM 4450 C C . TYR B 1 201 ? -10.211 11.148 -7.406 1 91.06 201 TYR B C 1
ATOM 4452 O O . TYR B 1 201 ? -9.125 10.57 -7.379 1 91.06 201 TYR B O 1
ATOM 4460 N N . ALA B 1 202 ? -10.422 12.328 -7.914 1 88.94 202 ALA B N 1
ATOM 4461 C CA . ALA B 1 202 ? -9.289 13.219 -8.188 1 88.94 202 ALA B CA 1
ATOM 4462 C C . ALA B 1 202 ? -9.453 14.555 -7.477 1 88.94 202 ALA B C 1
ATOM 4464 O O . ALA B 1 202 ? -10.484 15.219 -7.625 1 88.94 202 ALA B O 1
ATOM 4465 N N . PHE B 1 203 ? -8.469 14.82 -6.695 1 88.12 203 PHE B N 1
ATOM 4466 C CA . PHE B 1 203 ? -8.297 16.156 -6.117 1 88.12 203 PHE B CA 1
ATOM 4467 C C . PHE B 1 203 ? -7.59 17.078 -7.098 1 88.12 203 PHE B C 1
ATOM 4469 O O . PHE B 1 203 ? -6.441 16.828 -7.477 1 88.12 203 PHE B O 1
ATOM 4476 N N . GLU B 1 204 ? -8.359 18.172 -7.523 1 86.94 204 GLU B N 1
ATOM 4477 C CA . GLU B 1 204 ? -7.836 19 -8.602 1 86.94 204 GLU B CA 1
ATOM 4478 C C . GLU B 1 204 ? -7.766 20.469 -8.188 1 86.94 204 GLU B C 1
ATOM 4480 O O . GLU B 1 204 ? -8.609 20.953 -7.434 1 86.94 204 GLU B O 1
ATOM 4485 N N . MET B 1 205 ? -6.719 21.094 -8.695 1 82.75 205 MET B N 1
ATOM 4486 C CA . MET B 1 205 ? -6.543 22.531 -8.5 1 82.75 205 MET B CA 1
ATOM 4487 C C . MET B 1 205 ? -6.723 23.281 -9.812 1 82.75 205 MET B C 1
ATOM 4489 O O . MET B 1 205 ? -6.281 22.812 -10.867 1 82.75 205 MET B O 1
ATOM 4493 N N . HIS B 1 206 ? -7.438 24.344 -9.695 1 80.19 206 HIS B N 1
ATOM 4494 C CA . HIS B 1 206 ? -7.523 25.25 -10.836 1 80.19 206 HIS B CA 1
ATOM 4495 C C . HIS B 1 206 ? -6.254 26.078 -10.984 1 80.19 206 HIS B C 1
ATOM 4497 O O . HIS B 1 206 ? -6.031 27.016 -10.211 1 80.19 206 HIS B O 1
ATOM 4503 N N . ALA B 1 207 ? -5.492 25.688 -11.961 1 68.81 207 ALA B N 1
ATOM 4504 C CA . ALA B 1 207 ? -4.199 26.328 -12.148 1 68.81 207 ALA B CA 1
ATOM 4505 C C . ALA B 1 207 ? -4.375 27.75 -12.688 1 68.81 207 ALA B C 1
ATOM 4507 O O . ALA B 1 207 ? -5.434 28.094 -13.227 1 68.81 207 ALA B O 1
ATOM 4508 N N . HIS B 1 208 ? -3.348 28.469 -12.531 1 61.38 208 HIS B N 1
ATOM 4509 C CA . HIS B 1 208 ? -3.355 29.844 -13.008 1 61.38 208 HIS B CA 1
ATOM 4510 C C . HIS B 1 208 ? -3.514 29.906 -14.523 1 61.38 208 HIS B C 1
ATOM 4512 O O . HIS B 1 208 ? -4.012 30.891 -15.062 1 61.38 208 HIS B O 1
ATOM 4518 N N . SER B 1 209 ? -3.125 28.844 -15.125 1 61.38 209 SER B N 1
ATOM 4519 C CA . SER B 1 209 ? -3.248 28.766 -16.578 1 61.38 209 SER B CA 1
ATOM 4520 C C . SER B 1 209 ? -4.703 28.609 -17 1 61.38 209 SER B C 1
ATOM 4522 O O . SER B 1 209 ? -5.023 28.703 -18.188 1 61.38 209 SER B O 1
ATOM 4524 N N . GLY B 1 210 ? -5.582 28.469 -16.047 1 69.12 210 GLY B N 1
ATOM 4525 C CA . GLY B 1 210 ? -6.996 28.297 -16.344 1 69.12 210 GLY B CA 1
ATOM 4526 C C . GLY B 1 210 ? -7.398 26.844 -16.5 1 69.12 210 GLY B C 1
ATOM 4527 O O . GLY B 1 210 ? -8.578 26.531 -16.688 1 69.12 210 GLY B O 1
ATOM 4528 N N . THR B 1 211 ? -6.488 26.094 -16.375 1 77.94 211 THR B N 1
ATOM 4529 C CA . THR B 1 211 ? -6.77 24.672 -16.547 1 77.94 211 THR B CA 1
ATOM 4530 C C . THR B 1 211 ? -6.855 23.969 -15.188 1 77.94 211 THR B C 1
ATOM 4532 O O . THR B 1 211 ? -6.297 24.453 -14.203 1 77.94 211 THR B O 1
ATOM 4535 N N . TRP B 1 212 ? -7.652 22.922 -15.156 1 83 212 TRP B N 1
ATOM 4536 C CA . TRP B 1 212 ? -7.695 22.078 -13.961 1 83 212 TRP B CA 1
ATOM 4537 C C . TRP B 1 212 ? -6.582 21.031 -13.992 1 83 212 TRP B C 1
ATOM 4539 O O . TRP B 1 212 ? -6.336 20.406 -15.023 1 83 212 TRP B O 1
ATOM 4549 N N . ARG B 1 213 ? -5.906 20.984 -12.852 1 79.81 213 ARG B N 1
ATOM 4550 C CA . ARG B 1 213 ? -4.82 20.016 -12.711 1 79.81 213 ARG B CA 1
ATOM 4551 C C . ARG B 1 213 ? -5.07 19.078 -11.539 1 79.81 213 ARG B C 1
ATOM 4553 O O . ARG B 1 213 ? -5.344 19.531 -10.422 1 79.81 213 ARG B O 1
ATOM 4560 N N . ALA B 1 214 ? -4.93 17.766 -11.867 1 84.56 214 ALA B N 1
ATOM 4561 C CA . ALA B 1 214 ? -5.047 16.797 -10.789 1 84.56 214 ALA B CA 1
ATOM 4562 C C . ALA B 1 214 ? -3.797 16.797 -9.914 1 84.56 214 ALA B C 1
ATOM 4564 O O . ALA B 1 214 ? -2.674 16.812 -10.422 1 84.56 214 ALA B O 1
ATOM 4565 N N . ILE B 1 215 ? -3.99 16.844 -8.625 1 83.31 215 ILE B N 1
ATOM 4566 C CA . ILE B 1 215 ? -2.887 16.797 -7.672 1 83.31 215 ILE B CA 1
ATOM 4567 C C . ILE B 1 215 ? -2.697 15.375 -7.156 1 83.31 215 ILE B C 1
ATOM 4569 O O . ILE B 1 215 ? -1.609 14.805 -7.27 1 83.31 215 ILE B O 1
ATOM 4573 N N . HIS B 1 216 ? -3.764 14.812 -6.656 1 87.94 216 HIS B N 1
ATOM 4574 C CA . HIS B 1 216 ? -3.77 13.438 -6.172 1 87.94 216 HIS B CA 1
ATOM 4575 C C . HIS B 1 216 ? -4.992 12.68 -6.676 1 87.94 216 HIS B C 1
ATOM 4577 O O . HIS B 1 216 ? -6.062 13.266 -6.848 1 87.94 216 HIS B O 1
ATOM 4583 N N . ARG B 1 217 ? -4.801 11.445 -6.906 1 88.5 217 ARG B N 1
ATOM 4584 C CA . ARG B 1 217 ? -5.898 10.508 -7.117 1 88.5 217 ARG B CA 1
ATOM 4585 C C . ARG B 1 217 ? -6.008 9.523 -5.953 1 88.5 217 ARG B C 1
ATOM 4587 O O . ARG B 1 217 ? -4.996 9.117 -5.383 1 88.5 217 ARG B O 1
ATOM 4594 N N . PHE B 1 218 ? -7.246 9.242 -5.641 1 90.44 218 PHE B N 1
ATOM 4595 C CA . PHE B 1 218 ? -7.445 8.375 -4.48 1 90.44 218 PHE B CA 1
ATOM 4596 C C . PHE B 1 218 ? -8.805 7.691 -4.543 1 90.44 218 PHE B C 1
ATOM 4598 O O . PHE B 1 218 ? -9.641 8.039 -5.379 1 90.44 218 PHE B O 1
ATOM 4605 N N . ASP B 1 219 ? -8.945 6.656 -3.811 1 89.62 219 ASP B N 1
ATOM 4606 C CA . ASP B 1 219 ? -10.242 6.059 -3.512 1 89.62 219 ASP B CA 1
ATOM 4607 C C . ASP B 1 219 ? -10.523 6.07 -2.01 1 89.62 219 ASP B C 1
ATOM 4609 O O . ASP B 1 219 ? -9.828 6.754 -1.252 1 89.62 219 ASP B O 1
ATOM 4613 N N . LEU B 1 220 ? -11.562 5.422 -1.578 1 88.5 220 LEU B N 1
ATOM 4614 C CA . LEU B 1 220 ? -12 5.609 -0.199 1 88.5 220 LEU B CA 1
ATOM 4615 C C . LEU B 1 220 ? -11.57 4.434 0.671 1 88.5 220 LEU B C 1
ATOM 4617 O O . LEU B 1 220 ? -12.07 4.266 1.787 1 88.5 220 LEU B O 1
ATOM 4621 N N . GLN B 1 221 ? -10.656 3.613 0.182 1 86.44 221 GLN B N 1
ATOM 4622 C CA . GLN B 1 221 ? -10.18 2.504 1.002 1 86.44 221 GLN B CA 1
ATOM 4623 C C . GLN B 1 221 ? -9.469 3.012 2.25 1 86.44 221 GLN B C 1
ATOM 4625 O O . GLN B 1 221 ? -8.562 3.846 2.16 1 86.44 221 GLN B O 1
ATOM 4630 N N . PRO B 1 222 ? -9.875 2.496 3.387 1 86.38 222 PRO B N 1
ATOM 4631 C CA . PRO B 1 222 ? -9.156 2.891 4.598 1 86.38 222 PRO B CA 1
ATOM 4632 C C . PRO B 1 222 ? -7.734 2.332 4.648 1 86.38 222 PRO B C 1
ATOM 4634 O O . PRO B 1 222 ? -7.504 1.19 4.246 1 86.38 222 PRO B O 1
ATOM 4637 N N . GLN B 1 223 ? -6.867 3.152 5.043 1 86.94 223 GLN B N 1
ATOM 4638 C CA . GLN B 1 223 ? -5.492 2.74 5.305 1 86.94 223 GLN B CA 1
ATOM 4639 C C . GLN B 1 223 ? -5.25 2.543 6.797 1 86.94 223 GLN B C 1
ATOM 4641 O O . GLN B 1 223 ? -5.41 3.479 7.586 1 86.94 223 GLN B O 1
ATOM 4646 N N . TYR B 1 224 ? -4.805 1.378 7.129 1 79.69 224 TYR B N 1
ATOM 4647 C CA . TYR B 1 224 ? -4.48 1.076 8.516 1 79.69 224 TYR B CA 1
ATOM 4648 C C . TYR B 1 224 ? -3.057 1.507 8.852 1 79.69 224 TYR B C 1
ATOM 4650 O O . TYR B 1 224 ? -2.258 1.778 7.953 1 79.69 224 TYR B O 1
ATOM 4658 N N . PRO B 1 225 ? -2.736 1.594 10.156 1 80.12 225 PRO B N 1
ATOM 4659 C CA . PRO B 1 225 ? -1.411 2.076 10.555 1 80.12 225 PRO B CA 1
ATOM 4660 C C . PRO B 1 225 ? -0.278 1.31 9.875 1 80.12 225 PRO B C 1
ATOM 4662 O O . PRO B 1 225 ? 0.737 1.903 9.5 1 80.12 225 PRO B O 1
ATOM 4665 N N . ARG B 1 226 ? -0.415 0.071 9.664 1 81.69 226 ARG B N 1
ATOM 4666 C CA . ARG B 1 226 ? 0.643 -0.716 9.039 1 81.69 226 ARG B CA 1
ATOM 4667 C C . ARG B 1 226 ? 0.742 -0.414 7.547 1 81.69 226 ARG B C 1
ATOM 4669 O O . ARG B 1 226 ? 1.823 -0.501 6.961 1 81.69 226 ARG B O 1
ATOM 4676 N N . ASP B 1 227 ? -0.438 -0.161 6.961 1 84.44 227 ASP B N 1
ATOM 4677 C CA . ASP B 1 227 ? -0.402 0.299 5.574 1 84.44 227 ASP B CA 1
ATOM 4678 C C . ASP B 1 227 ? 0.35 1.622 5.453 1 84.44 227 ASP B C 1
ATOM 4680 O O . ASP B 1 227 ? 1.146 1.809 4.531 1 84.44 227 ASP B O 1
ATOM 4684 N N . VAL B 1 228 ? 0.094 2.482 6.402 1 87.94 228 VAL B N 1
ATOM 4685 C CA . VAL B 1 228 ? 0.751 3.785 6.426 1 87.94 228 VAL B CA 1
ATOM 4686 C C . VAL B 1 228 ? 2.252 3.604 6.645 1 87.94 228 VAL B C 1
ATOM 4688 O O . VAL B 1 228 ? 3.064 4.281 6.012 1 87.94 228 VAL B O 1
ATOM 4691 N N . PHE B 1 229 ? 2.584 2.729 7.512 1 85.5 229 PHE B N 1
ATOM 4692 C CA . PHE B 1 229 ? 3.986 2.41 7.75 1 85.5 229 PHE B CA 1
ATOM 4693 C C . PHE B 1 229 ? 4.664 1.949 6.465 1 85.5 229 PHE B C 1
ATOM 4695 O O . PHE B 1 229 ? 5.766 2.395 6.145 1 85.5 229 PHE B O 1
ATOM 4702 N N . ALA B 1 230 ? 4.02 1.039 5.777 1 84.44 230 ALA B N 1
ATOM 4703 C CA . ALA B 1 230 ? 4.578 0.516 4.535 1 84.44 230 ALA B CA 1
ATOM 4704 C C . ALA B 1 230 ? 4.758 1.627 3.504 1 84.44 230 ALA B C 1
ATOM 4706 O O . ALA B 1 230 ? 5.797 1.71 2.848 1 84.44 230 ALA B O 1
ATOM 4707 N N . MET B 1 231 ? 3.74 2.449 3.346 1 88.38 231 MET B N 1
ATOM 4708 C CA . MET B 1 231 ? 3.832 3.586 2.436 1 88.38 231 MET B CA 1
ATOM 4709 C C . MET B 1 231 ? 5.008 4.484 2.805 1 88.38 231 MET B C 1
ATOM 4711 O O . MET B 1 231 ? 5.754 4.93 1.931 1 88.38 231 MET B O 1
ATOM 4715 N N . ASN B 1 232 ? 5.121 4.734 4.094 1 89.19 232 ASN B N 1
ATOM 4716 C CA . ASN B 1 232 ? 6.195 5.582 4.594 1 89.19 232 ASN B CA 1
ATOM 4717 C C . ASN B 1 232 ? 7.57 5.008 4.254 1 89.19 232 ASN B C 1
ATOM 4719 O O . ASN B 1 232 ? 8.453 5.73 3.787 1 89.19 232 ASN B O 1
ATOM 4723 N N . TYR B 1 233 ? 7.734 3.754 4.406 1 84.25 233 TYR B N 1
ATOM 4724 C CA . TYR B 1 233 ? 9.008 3.09 4.145 1 84.25 233 TYR B CA 1
ATOM 4725 C C . TYR B 1 233 ? 9.398 3.215 2.678 1 84.25 233 TYR B C 1
ATOM 4727 O O . TYR B 1 233 ? 10.539 3.555 2.361 1 84.25 233 TYR B O 1
ATOM 4735 N N . VAL B 1 234 ? 8.477 2.98 1.883 1 84.06 234 VAL B N 1
ATOM 4736 C CA . VAL B 1 234 ? 8.742 3.064 0.451 1 84.06 234 VAL B CA 1
ATOM 4737 C C . VAL B 1 234 ? 9.047 4.512 0.065 1 84.06 234 VAL B C 1
ATOM 4739 O O . VAL B 1 234 ? 9.93 4.773 -0.754 1 84.06 234 VAL B O 1
ATOM 4742 N N . THR B 1 235 ? 8.32 5.395 0.631 1 84.5 235 THR B N 1
ATOM 4743 C CA . THR B 1 235 ? 8.438 6.809 0.29 1 84.5 235 THR B CA 1
ATOM 4744 C C . THR B 1 235 ? 9.844 7.32 0.604 1 84.5 235 THR B C 1
ATOM 4746 O O 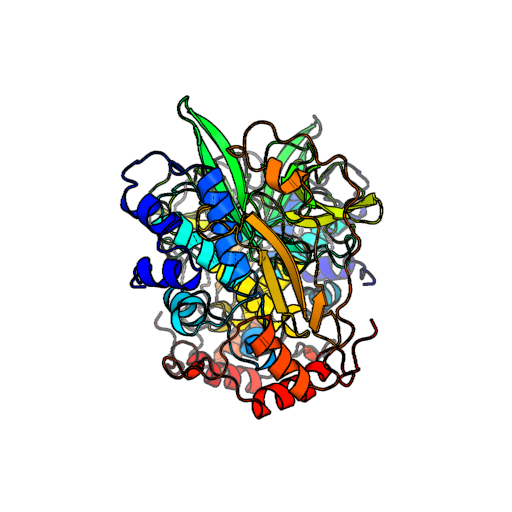. THR B 1 235 ? 10.5 7.91 -0.254 1 84.5 235 THR B O 1
ATOM 4749 N N . TYR B 1 236 ? 10.336 7.078 1.762 1 82 236 TYR B N 1
ATOM 4750 C CA . TYR B 1 236 ? 11.609 7.695 2.107 1 82 236 TYR B CA 1
ATOM 4751 C C . TYR B 1 236 ? 12.781 6.84 1.634 1 82 236 TYR B C 1
ATOM 4753 O O . TYR B 1 236 ? 13.922 7.305 1.595 1 82 236 TYR B O 1
ATOM 4761 N N . GLN B 1 237 ? 12.492 5.633 1.154 1 76.5 237 GLN B N 1
ATOM 4762 C CA . GLN B 1 237 ? 13.562 4.789 0.636 1 76.5 237 GLN B CA 1
ATOM 4763 C C . GLN B 1 237 ? 13.695 4.934 -0.878 1 76.5 237 GLN B C 1
ATOM 4765 O O . GLN B 1 237 ? 14.797 4.875 -1.422 1 76.5 237 GLN B O 1
ATOM 4770 N N . LEU B 1 238 ? 12.508 5.07 -1.545 1 71.12 238 LEU B N 1
ATOM 4771 C CA . LEU B 1 238 ? 12.555 4.898 -2.992 1 71.12 238 LEU B CA 1
ATOM 4772 C C . LEU B 1 238 ? 11.945 6.102 -3.703 1 71.12 238 LEU B C 1
ATOM 4774 O O . LEU B 1 238 ? 12.211 6.332 -4.887 1 71.12 238 LEU B O 1
ATOM 4778 N N . ALA B 1 239 ? 11.039 6.777 -3.113 1 62.97 239 ALA B N 1
ATOM 4779 C CA . ALA B 1 239 ? 10.242 7.773 -3.818 1 62.97 239 ALA B CA 1
ATOM 4780 C C . ALA B 1 239 ? 11.023 9.07 -4.012 1 62.97 239 ALA B C 1
ATOM 4782 O O . ALA B 1 239 ? 12.133 9.219 -3.494 1 62.97 239 ALA B O 1
ATOM 4783 N N . VAL B 1 240 ? 10.398 9.867 -4.809 1 57.88 240 VAL B N 1
ATOM 4784 C CA . VAL B 1 240 ? 10.977 11.141 -5.215 1 57.88 240 VAL B CA 1
ATOM 4785 C C . VAL B 1 240 ? 11.312 11.977 -3.982 1 57.88 240 VAL B C 1
ATOM 4787 O O . VAL B 1 240 ? 12.297 12.711 -3.973 1 57.88 240 VAL B O 1
ATOM 4790 N N . ILE B 1 241 ? 10.594 11.797 -2.992 1 60.16 241 ILE B N 1
ATOM 4791 C CA . ILE B 1 241 ? 10.836 12.492 -1.734 1 60.16 241 ILE B CA 1
ATOM 4792 C C . ILE B 1 241 ? 12.234 12.164 -1.22 1 60.16 241 ILE B C 1
ATOM 4794 O O . ILE B 1 241 ? 12.859 12.969 -0.526 1 60.16 241 ILE B O 1
ATOM 4798 N N . GLY B 1 242 ? 12.617 11.07 -1.673 1 56.78 242 GLY B N 1
ATOM 4799 C CA . GLY B 1 242 ? 13.906 10.617 -1.18 1 56.78 242 GLY B CA 1
ATOM 4800 C C . GLY B 1 242 ? 15.078 11.172 -1.971 1 56.78 242 GLY B C 1
ATOM 4801 O O . GLY B 1 242 ? 16.219 11.125 -1.515 1 56.78 242 GLY B O 1
ATOM 4802 N N . TYR B 1 243 ? 14.711 11.773 -3.08 1 60.34 243 TYR B N 1
ATOM 4803 C CA . TYR B 1 243 ? 15.844 12.148 -3.914 1 60.34 243 TYR B CA 1
ATOM 4804 C C . TYR B 1 243 ? 15.812 13.641 -4.234 1 60.34 243 TYR B C 1
ATOM 4806 O O . TYR B 1 243 ? 16.625 14.133 -5.016 1 60.34 243 TYR B O 1
ATOM 4814 N N . SER B 1 244 ? 14.875 14.258 -3.67 1 65.31 244 SER B N 1
ATOM 4815 C CA . SER B 1 244 ? 14.773 15.703 -3.873 1 65.31 244 SER B CA 1
ATOM 4816 C C . SER B 1 244 ? 14.414 16.422 -2.578 1 65.31 244 SER B C 1
ATOM 4818 O O . SER B 1 244 ? 13.516 15.984 -1.852 1 65.31 244 SER B O 1
ATOM 4820 N N . LEU B 1 245 ? 15.211 17.5 -2.387 1 75.19 245 LEU B N 1
ATOM 4821 C CA . LEU B 1 245 ? 14.867 18.297 -1.219 1 75.19 245 LEU B CA 1
ATOM 4822 C C . LEU B 1 245 ? 13.586 19.078 -1.453 1 75.19 245 LEU B C 1
ATOM 4824 O O . LEU B 1 245 ? 13.406 19.703 -2.51 1 75.19 245 LEU B O 1
ATOM 4828 N N . ARG B 1 246 ? 12.758 18.938 -0.545 1 75.19 246 ARG B N 1
ATOM 4829 C CA . ARG B 1 246 ? 11.5 19.672 -0.567 1 75.19 246 ARG B CA 1
ATOM 4830 C C . ARG B 1 246 ? 11.242 20.359 0.769 1 75.19 246 ARG B C 1
ATOM 4832 O O . ARG B 1 246 ? 11.586 19.828 1.825 1 75.19 246 ARG B O 1
ATOM 4839 N N . GLY B 1 247 ? 10.68 21.531 0.615 1 78.12 247 GLY B N 1
ATOM 4840 C CA . GLY B 1 247 ? 10.289 22.312 1.777 1 78.12 247 GLY B CA 1
ATOM 4841 C C . GLY B 1 247 ? 9.273 23.406 1.454 1 78.12 247 GLY B C 1
ATOM 4842 O O . GLY B 1 247 ? 9.383 24.078 0.431 1 78.12 247 GLY B O 1
ATOM 4843 N N . SER B 1 248 ? 8.273 23.422 2.264 1 75.94 248 SER B N 1
ATOM 4844 C CA . SER B 1 248 ? 7.281 24.484 2.07 1 75.94 248 SER B CA 1
ATOM 4845 C C . SER B 1 248 ? 6.562 24.812 3.375 1 75.94 248 SER B C 1
ATOM 4847 O O . SER B 1 248 ? 6.527 23.984 4.297 1 75.94 248 SER B O 1
ATOM 4849 N N . ARG B 1 249 ? 6.164 26.062 3.465 1 75.88 249 ARG B N 1
ATOM 4850 C CA . ARG B 1 249 ? 5.328 26.531 4.566 1 75.88 249 ARG B CA 1
ATOM 4851 C C . ARG B 1 249 ? 4.344 27.609 4.098 1 75.88 249 ARG B C 1
ATOM 4853 O O . ARG B 1 249 ? 4.695 28.469 3.291 1 75.88 249 ARG B O 1
ATOM 4860 N N . THR B 1 250 ? 3.18 27.438 4.613 1 67.38 250 THR B N 1
ATOM 4861 C CA . THR B 1 250 ? 2.178 28.469 4.355 1 67.38 250 THR B CA 1
ATOM 4862 C C . THR B 1 250 ? 2.398 29.688 5.258 1 67.38 250 THR B C 1
ATOM 4864 O O . THR B 1 250 ? 2.672 29.531 6.453 1 67.38 250 THR B O 1
ATOM 4867 N N . VAL B 1 251 ? 2.479 30.797 4.574 1 63 251 VAL B N 1
ATOM 4868 C CA . VAL B 1 251 ? 2.621 32.031 5.336 1 63 251 VAL B CA 1
ATOM 4869 C C . VAL B 1 251 ? 1.259 32.719 5.488 1 63 251 VAL B C 1
ATOM 4871 O O . VAL B 1 251 ? 0.598 33.031 4.492 1 63 251 VAL B O 1
ATOM 4874 N N . THR B 1 252 ? 0.826 32.656 6.723 1 58.19 252 THR B N 1
ATOM 4875 C CA . THR B 1 252 ? -0.474 33.281 6.988 1 58.19 252 THR B CA 1
ATOM 4876 C C . THR B 1 252 ? -0.311 34.625 7.66 1 58.19 252 THR B C 1
ATOM 4878 O O . THR B 1 252 ? 0.73 34.906 8.258 1 58.19 252 THR B O 1
ATOM 4881 N N . THR B 1 253 ? -1.068 35.656 7.062 1 50.28 253 THR B N 1
ATOM 4882 C CA . THR B 1 253 ? -1.15 36.938 7.758 1 50.28 253 THR B CA 1
ATOM 4883 C C . THR B 1 253 ? -2.225 36.906 8.836 1 50.28 253 THR B C 1
ATOM 4885 O O . THR B 1 253 ? -3.297 36.312 8.641 1 50.28 253 THR B O 1
ATOM 4888 N N . TRP B 1 254 ? -1.608 36.906 10.031 1 46.19 254 TRP B N 1
ATOM 4889 C CA . TRP B 1 254 ? -2.531 36.875 11.164 1 46.19 254 TRP B CA 1
ATOM 4890 C C . TRP B 1 254 ? -3.213 38.25 11.328 1 46.19 254 TRP B C 1
ATOM 4892 O O . TRP B 1 254 ? -2.625 39.281 11.023 1 46.19 254 TRP B O 1
ATOM 4902 N N . ALA B 1 255 ? -4.555 38.188 11.352 1 40.41 255 ALA B N 1
ATOM 4903 C CA . ALA B 1 255 ? -5.297 39.406 11.648 1 40.41 255 ALA B CA 1
ATOM 4904 C C . ALA B 1 255 ? -4.652 40.156 12.797 1 40.41 255 ALA B C 1
ATOM 4906 O O . ALA B 1 255 ? -4.012 39.562 13.664 1 40.41 255 ALA B O 1
ATOM 4907 N N . PRO B 1 256 ? -4.539 41.562 12.594 1 34.56 256 PRO B N 1
ATOM 4908 C CA . PRO B 1 256 ? -4.094 42.406 13.695 1 34.56 256 PRO B CA 1
ATOM 4909 C C . PRO B 1 256 ? -4.539 41.906 15.062 1 34.56 256 PRO B C 1
ATOM 4911 O O . PRO B 1 256 ? -5.488 41.125 15.148 1 34.56 256 PRO B O 1
ATOM 4914 N N . GLU B 1 257 ? -3.994 42.531 16.172 1 33.56 257 GLU B N 1
ATOM 4915 C CA . GLU B 1 257 ? -4.301 42.5 17.609 1 33.56 257 GLU B CA 1
ATOM 4916 C C . GLU B 1 257 ? -5.801 42.625 17.844 1 33.56 257 GLU B C 1
ATOM 4918 O O . GLU B 1 257 ? -6.465 43.469 17.234 1 33.56 257 GLU B O 1
ATOM 4923 N N . GLY B 1 258 ? -6.516 41.75 18.375 1 33.03 258 GLY B N 1
ATOM 4924 C CA . GLY B 1 258 ? -7.898 41.531 18.766 1 33.03 258 GLY B CA 1
ATOM 4925 C C . GLY B 1 258 ? -8.578 40.406 18.031 1 33.03 258 GLY B C 1
ATOM 4926 O O . GLY B 1 258 ? -9.734 40.062 18.312 1 33.03 258 GLY B O 1
ATOM 4927 N N . THR B 1 259 ? -8.297 40.406 16.688 1 34.47 259 THR B N 1
ATOM 4928 C CA . THR B 1 259 ? -9.016 39.375 15.969 1 34.47 259 THR B CA 1
ATOM 4929 C C . THR B 1 259 ? -8.43 38 16.281 1 34.47 259 THR B C 1
ATOM 4931 O O . THR B 1 259 ? -7.246 37.875 16.609 1 34.47 259 THR B O 1
ATOM 4934 N N . GLN B 1 260 ? -9.203 37 16.547 1 35.41 260 GLN B N 1
ATOM 4935 C CA . GLN B 1 260 ? -8.961 35.625 16.984 1 35.41 260 GLN B CA 1
ATOM 4936 C C . GLN B 1 260 ? -7.914 34.969 16.094 1 35.41 260 GLN B C 1
ATOM 4938 O O . GLN B 1 260 ? -7.75 35.344 14.93 1 35.41 260 GLN B O 1
ATOM 4943 N N . GLY B 1 261 ? -6.766 34.312 16.641 1 39 261 GLY B N 1
ATOM 4944 C CA . GLY B 1 261 ? -5.609 33.469 16.406 1 39 261 GLY B CA 1
ATOM 4945 C C . GLY B 1 261 ? -5.68 32.719 15.086 1 39 261 GLY B C 1
ATOM 4946 O O . GLY B 1 261 ? -4.973 31.734 14.891 1 39 261 GLY B O 1
ATOM 4947 N N . ILE B 1 262 ? -6.727 32.844 14.477 1 41.06 262 ILE B N 1
ATOM 4948 C CA . ILE B 1 262 ? -6.797 32.062 13.266 1 41.06 262 ILE B CA 1
ATOM 4949 C C . ILE B 1 262 ? -6.152 32.812 12.102 1 41.06 262 ILE B C 1
ATOM 4951 O O . ILE B 1 262 ? -6.402 34 11.922 1 41.06 262 ILE B O 1
ATOM 4955 N N . PRO B 1 263 ? -5.145 32.344 11.734 1 44.75 263 PRO B N 1
ATOM 4956 C CA . PRO B 1 263 ? -4.637 32.938 10.492 1 44.75 263 PRO B CA 1
ATOM 4957 C C . PRO B 1 263 ? -5.754 33.344 9.531 1 44.75 263 PRO B C 1
ATOM 4959 O O . PRO B 1 263 ? -6.73 32.594 9.375 1 44.75 263 PRO B O 1
ATOM 4962 N N . ASN B 1 264 ? -6.195 34.75 9.484 1 41.72 264 ASN B N 1
ATOM 4963 C CA . ASN B 1 264 ? -7.262 35.281 8.633 1 41.72 264 ASN B CA 1
ATOM 4964 C C . ASN B 1 264 ? -6.797 35.438 7.191 1 41.72 264 ASN B C 1
ATOM 4966 O O . ASN B 1 264 ? -7.477 36.062 6.383 1 41.72 264 ASN B O 1
ATOM 4970 N N . GLY B 1 265 ? -5.566 34.938 6.984 1 43.19 265 GLY B N 1
ATOM 4971 C CA . GLY B 1 265 ? -5.18 35.031 5.586 1 43.19 265 GLY B CA 1
ATOM 4972 C C . GLY B 1 265 ? -3.891 34.312 5.266 1 43.19 265 GLY B C 1
ATOM 4973 O O . GLY B 1 265 ? -3.215 33.812 6.168 1 43.19 265 GLY B O 1
ATOM 4974 N N . VAL B 1 266 ? -3.844 33.781 4.039 1 45.91 266 VAL B N 1
ATOM 4975 C CA . VAL B 1 266 ? -2.629 33.156 3.533 1 45.91 266 VAL B CA 1
ATOM 4976 C C . VAL B 1 266 ? -1.799 34.188 2.764 1 45.91 266 VAL B C 1
ATOM 4978 O O . VAL B 1 266 ? -2.303 34.812 1.849 1 45.91 266 VAL B O 1
ATOM 4981 N N . GLY B 1 267 ? -0.783 34.688 3.48 1 43.66 267 GLY B N 1
ATOM 4982 C CA . GLY B 1 267 ? 0.11 35.625 2.838 1 43.66 267 GLY B CA 1
ATOM 4983 C C . GLY B 1 267 ? 0.982 35 1.768 1 43.66 267 GLY B C 1
ATOM 4984 O O . GLY B 1 267 ? 1.613 35.719 0.979 1 43.66 267 GLY B O 1
ATOM 4985 N N . GLY B 1 268 ? 1.096 33.75 1.702 1 46.88 268 GLY B N 1
ATOM 4986 C CA . GLY B 1 268 ? 1.931 33.125 0.68 1 46.88 268 GLY B CA 1
ATOM 4987 C C . GLY B 1 268 ? 2.467 31.781 1.083 1 46.88 268 GLY B C 1
ATOM 4988 O O . GLY B 1 268 ? 1.938 31.141 1.996 1 46.88 268 GLY B O 1
ATOM 4989 N N . TRP B 1 269 ? 3.164 31.203 0.07 1 48.75 269 TRP B N 1
ATOM 4990 C CA . TRP B 1 269 ? 3.811 29.922 0.295 1 48.75 269 TRP B CA 1
ATOM 4991 C C . TRP B 1 269 ? 5.305 30 0.001 1 48.75 269 TRP B C 1
ATOM 4993 O O . TRP B 1 269 ? 5.727 30.719 -0.913 1 48.75 269 TRP B O 1
ATOM 5003 N N . VAL B 1 270 ? 6.016 29.562 1.017 1 44.41 270 VAL B N 1
ATOM 5004 C CA . VAL B 1 270 ? 7.449 29.422 0.8 1 44.41 270 VAL B CA 1
ATOM 5005 C C . VAL B 1 270 ? 7.777 27.984 0.424 1 44.41 270 VAL B C 1
ATOM 5007 O O . VAL B 1 270 ? 7.281 27.047 1.053 1 44.41 270 VAL B O 1
ATOM 5010 N N . CYS B 1 271 ? 8.211 27.719 -0.798 1 53.34 271 CYS B N 1
ATOM 5011 C CA . CYS B 1 271 ? 8.531 26.344 -1.155 1 53.34 271 CYS B CA 1
ATOM 5012 C C . CYS B 1 271 ? 9.93 26.234 -1.747 1 53.34 271 CYS B C 1
ATOM 5014 O O . CYS B 1 271 ? 10.445 27.219 -2.295 1 53.34 271 CYS B O 1
ATOM 5016 N N . VAL B 1 272 ? 10.547 25.031 -1.412 1 46.78 272 VAL B N 1
ATOM 5017 C CA . VAL B 1 272 ? 11.742 24.641 -2.148 1 46.78 272 VAL B CA 1
ATOM 5018 C C . VAL B 1 272 ? 11.359 24.188 -3.553 1 46.78 272 VAL B C 1
ATOM 5020 O O . VAL B 1 272 ? 10.484 23.328 -3.715 1 46.78 272 VAL B O 1
ATOM 5023 N N . PRO B 1 273 ? 11.5 24.922 -4.656 1 39.22 273 PRO B N 1
ATOM 5024 C CA . PRO B 1 273 ? 11.102 24.5 -6 1 39.22 273 PRO B CA 1
ATOM 5025 C C . PRO B 1 273 ? 11.547 23.078 -6.332 1 39.22 273 PRO B C 1
ATOM 5027 O O . PRO B 1 273 ? 12.547 22.594 -5.781 1 39.22 273 PRO B O 1
ATOM 5030 N N . ARG B 1 274 ? 10.633 22.297 -7.137 1 39.84 274 ARG B N 1
ATOM 5031 C CA . ARG B 1 274 ? 10.914 20.969 -7.672 1 39.84 274 ARG B CA 1
ATOM 5032 C C . ARG B 1 274 ? 12.242 20.953 -8.422 1 39.84 274 ARG B C 1
ATOM 5034 O O . ARG B 1 274 ? 12.531 21.859 -9.203 1 39.84 274 ARG B O 1
ATOM 5041 N N . GLY B 1 275 ? 12.961 19.734 -8.328 1 35.5 275 GLY B N 1
ATOM 5042 C CA . GLY B 1 275 ? 14.273 19.594 -8.938 1 35.5 275 GLY B CA 1
ATOM 5043 C C . GLY B 1 275 ? 15.32 20.5 -8.312 1 35.5 275 GLY B C 1
ATOM 5044 O O . GLY B 1 275 ? 16.516 20.297 -8.5 1 35.5 275 GLY B O 1
ATOM 5045 N N . VAL B 1 276 ? 15.148 22.031 -8.367 1 31.89 276 VAL B N 1
ATOM 5046 C CA . VAL B 1 276 ? 16.016 23.094 -7.863 1 31.89 276 VAL B CA 1
ATOM 5047 C C . VAL B 1 276 ? 15.75 23.328 -6.379 1 31.89 276 VAL B C 1
ATOM 5049 O O . VAL B 1 276 ? 14.719 22.906 -5.855 1 31.89 276 VAL B O 1
ATOM 5052 N N . HIS B 1 277 ? 16.703 24.656 -5.789 1 30.88 277 HIS B N 1
ATOM 5053 C CA . HIS B 1 277 ? 16.938 25.484 -4.613 1 30.88 277 HIS B CA 1
ATOM 5054 C C . HIS B 1 277 ? 15.633 26.078 -4.098 1 30.88 277 HIS B C 1
ATOM 5056 O O . HIS B 1 277 ? 14.641 26.156 -4.828 1 30.88 277 HIS B O 1
ATOM 5062 N N . GLY B 1 278 ? 15.703 26.422 -2.898 1 30.53 278 GLY B N 1
ATOM 5063 C CA . GLY B 1 278 ? 14.875 27.188 -1.981 1 30.53 278 GLY B CA 1
ATOM 5064 C C . GLY B 1 278 ? 14.219 28.391 -2.631 1 30.53 278 GLY B C 1
ATOM 5065 O O . GLY B 1 278 ? 14.906 29.281 -3.119 1 30.53 278 GLY B O 1
ATOM 5066 N N . LEU B 1 279 ? 13.422 28.109 -3.629 1 31.3 279 LEU B N 1
ATOM 5067 C CA . LEU B 1 279 ? 12.773 29.359 -4.023 1 31.3 279 LEU B CA 1
ATOM 5068 C C . LEU B 1 279 ? 11.719 29.781 -3.006 1 31.3 279 LEU B C 1
ATOM 5070 O O . LEU B 1 279 ? 10.922 28.938 -2.566 1 31.3 279 LEU B O 1
ATOM 5074 N N . ARG B 1 280 ? 12.172 30.75 -2.357 1 34.34 280 ARG B N 1
ATOM 5075 C CA . ARG B 1 280 ? 11.141 31.453 -1.61 1 34.34 280 ARG B CA 1
ATOM 5076 C C . ARG B 1 280 ? 10.102 32.062 -2.551 1 34.34 280 ARG B C 1
ATOM 5078 O O . ARG B 1 280 ? 10.453 32.781 -3.494 1 34.34 280 ARG B O 1
ATOM 5085 N N . VAL B 1 281 ? 9.32 31.234 -2.951 1 32 281 VAL B N 1
ATOM 5086 C CA . VAL B 1 281 ? 8.234 31.953 -3.617 1 32 281 VAL B CA 1
ATOM 5087 C C . VAL B 1 281 ? 7.375 32.656 -2.58 1 32 281 VAL B C 1
ATOM 5089 O O . VAL B 1 281 ? 6.824 32.031 -1.672 1 32 281 VAL B O 1
ATOM 5092 N N . GLU B 1 282 ? 7.984 33.781 -2.26 1 32.97 282 GLU B N 1
ATOM 5093 C CA . GLU B 1 282 ? 7.07 34.594 -1.479 1 32.97 282 GLU B CA 1
ATOM 5094 C C . GLU B 1 282 ? 5.758 34.844 -2.227 1 32.97 282 GLU B C 1
ATOM 5096 O O . GLU B 1 282 ? 5.766 35.281 -3.381 1 32.97 282 GLU B O 1
ATOM 5101 N N . THR B 1 283 ? 5.125 33.844 -2.262 1 33.38 283 THR B N 1
ATOM 5102 C CA . THR B 1 283 ? 3.873 34.188 -2.92 1 33.38 283 THR B CA 1
ATOM 5103 C C . THR B 1 283 ? 3.082 35.188 -2.072 1 33.38 283 THR B C 1
ATOM 5105 O O . THR B 1 283 ? 2.805 34.906 -0.9 1 33.38 283 THR B O 1
ATOM 5108 N N . GLU B 1 284 ? 3.586 36.344 -1.903 1 31.58 284 GLU B N 1
ATOM 5109 C CA . GLU B 1 284 ? 2.477 37.219 -1.535 1 31.58 284 GLU B CA 1
ATOM 5110 C C . GLU B 1 284 ? 1.195 36.812 -2.264 1 31.58 284 GLU B C 1
ATOM 5112 O O . GLU B 1 284 ? 0.919 37.312 -3.359 1 31.58 284 GLU B O 1
ATOM 5117 N N . SER B 1 285 ? 1.221 35.688 -2.561 1 33.66 285 SER B N 1
ATOM 5118 C CA . SER B 1 285 ? -0.038 35.344 -3.209 1 33.66 285 SER B CA 1
ATOM 5119 C C . SER B 1 285 ? -1.233 35.875 -2.42 1 33.66 285 SER B C 1
ATOM 5121 O O . SER B 1 285 ? -1.284 35.719 -1.196 1 33.66 285 SER B O 1
ATOM 5123 N N . ARG B 1 286 ? -1.636 36.938 -2.873 1 32.53 286 ARG B N 1
ATOM 5124 C CA . ARG B 1 286 ? -2.936 37.5 -2.561 1 32.53 286 ARG B CA 1
ATOM 5125 C C . ARG B 1 286 ? -3.982 36.438 -2.328 1 32.53 286 ARG B C 1
ATOM 5127 O O . ARG B 1 286 ? -4.332 35.688 -3.252 1 32.53 286 ARG B O 1
ATOM 5134 N N . VAL B 1 287 ? -3.875 35.625 -1.375 1 34.44 287 VAL B N 1
ATOM 5135 C CA . VAL B 1 287 ? -5.184 35.094 -1.007 1 34.44 287 VAL B CA 1
ATOM 5136 C C . VAL B 1 287 ? -6.281 36.031 -1.501 1 34.44 287 VAL B C 1
ATOM 5138 O O . VAL B 1 287 ? -6.289 37.219 -1.157 1 34.44 287 VAL B O 1
ATOM 5141 N N . SER B 1 288 ? -6.562 35.844 -2.607 1 32.56 288 SER B N 1
ATOM 5142 C CA . SER B 1 288 ? -7.602 36.719 -3.104 1 32.56 288 SER B CA 1
ATOM 5143 C C . SER B 1 288 ? -8.57 37.125 -1.992 1 32.56 288 SER B C 1
ATOM 5145 O O . SER B 1 288 ? -8.734 36.375 -1.016 1 32.56 288 SER B O 1
ATOM 5147 N N . VAL B 1 289 ? -8.82 38.281 -1.878 1 31.94 289 VAL B N 1
ATOM 5148 C CA . VAL B 1 289 ? -10.008 38.688 -1.118 1 31.94 289 VAL B CA 1
ATOM 5149 C C . VAL B 1 289 ? -11.039 37.562 -1.164 1 31.94 289 VAL B C 1
ATOM 5151 O O . VAL B 1 289 ? -11.922 37.469 -0.301 1 31.94 289 VAL B O 1
ATOM 5154 N N . ARG B 1 290 ? -10.969 36.719 -2.131 1 32.47 290 ARG B N 1
ATOM 5155 C CA . ARG B 1 290 ? -11.898 35.625 -2.383 1 32.47 290 ARG B CA 1
ATOM 5156 C C . ARG B 1 290 ? -11.719 34.5 -1.363 1 32.47 290 ARG B C 1
ATOM 5158 O O . ARG B 1 290 ? -12.695 33.906 -0.918 1 32.47 290 ARG B O 1
ATOM 5165 N N . THR B 1 291 ? -10.625 33.938 -1.193 1 34.25 291 THR B N 1
ATOM 5166 C CA . THR B 1 291 ? -10.367 32.875 -0.254 1 34.25 291 THR B CA 1
ATOM 5167 C C . THR B 1 291 ? -10.742 33.281 1.167 1 34.25 291 THR B C 1
ATOM 5169 O O . THR B 1 291 ? -11.086 32.438 1.993 1 34.25 291 THR B O 1
ATOM 5172 N N . LEU B 1 292 ? -10.359 34.406 1.474 1 33.28 292 LEU B N 1
ATOM 5173 C CA . LEU B 1 292 ? -10.672 34.875 2.818 1 33.28 292 LEU B CA 1
ATOM 5174 C C . LEU B 1 292 ? -12.164 34.75 3.111 1 33.28 292 LEU B C 1
ATOM 5176 O O . LEU B 1 292 ? -12.555 34.438 4.238 1 33.28 292 LEU B O 1
ATOM 5180 N N . ASN B 1 293 ? -12.984 35.094 2.158 1 31.19 293 ASN B N 1
ATOM 5181 C CA . ASN B 1 293 ? -14.391 35.125 2.533 1 31.19 293 ASN B CA 1
ATOM 5182 C C . ASN B 1 293 ? -14.977 33.719 2.656 1 31.19 293 ASN B C 1
ATOM 5184 O O . ASN B 1 293 ? -16.141 33.562 3.01 1 31.19 293 ASN B O 1
ATOM 5188 N N . ALA B 1 294 ? -14.438 32.719 2.047 1 31.77 294 ALA B N 1
ATOM 5189 C CA . ALA B 1 294 ? -15.117 31.422 1.978 1 31.77 294 ALA B CA 1
ATOM 5190 C C . ALA B 1 294 ? -15.164 30.75 3.35 1 31.77 294 ALA B C 1
ATOM 5192 O O . ALA B 1 294 ? -15.711 29.656 3.496 1 31.77 294 ALA B O 1
ATOM 5193 N N . TYR B 1 295 ? -14.383 30.938 4.152 1 32.06 295 TYR B N 1
ATOM 5194 C CA . TYR B 1 295 ? -14.547 30.312 5.457 1 32.06 295 TYR B CA 1
ATOM 5195 C C . TYR B 1 295 ? -15.781 30.844 6.164 1 32.06 295 TYR B C 1
ATOM 5197 O O . TYR B 1 295 ? -15.844 32 6.527 1 32.06 295 TYR B O 1
ATOM 5205 N N . PRO B 1 296 ? -16.891 30.219 5.898 1 34.06 296 PRO B N 1
ATOM 5206 C CA . PRO B 1 296 ? -18.172 30.766 6.395 1 34.06 296 PRO B CA 1
ATOM 5207 C C . PRO B 1 296 ? -18.047 31.391 7.777 1 34.06 296 PRO B C 1
ATOM 5209 O O . PRO B 1 296 ? -18.844 32.25 8.148 1 34.06 296 PRO B O 1
ATOM 5212 N N . GLY B 1 297 ? -17.641 30.969 8.742 1 30.91 297 GLY B N 1
ATOM 5213 C CA . GLY B 1 297 ? -17.812 32.031 9.727 1 30.91 297 GLY B CA 1
ATOM 5214 C C . GLY B 1 297 ? -17.234 33.344 9.281 1 30.91 297 GLY B C 1
ATOM 5215 O O . GLY B 1 297 ? -17.156 34.281 10.062 1 30.91 297 GLY B O 1
ATOM 5216 N N . ALA B 1 298 ? -16.516 33.469 8.133 1 30.88 298 ALA B N 1
ATOM 5217 C CA . ALA B 1 298 ? -16.828 34.625 7.27 1 30.88 298 ALA B CA 1
ATOM 5218 C C . ALA B 1 298 ? -18 34.312 6.34 1 30.88 298 ALA B C 1
ATOM 5220 O O . ALA B 1 298 ? -17.953 33.312 5.586 1 30.88 298 ALA B O 1
ATOM 5221 N N . PRO B 1 299 ? -19.562 34.469 6.609 1 30.94 299 PRO B N 1
ATOM 5222 C CA . PRO B 1 299 ? -20.766 34.156 5.832 1 30.94 299 PRO B CA 1
ATOM 5223 C C . PRO B 1 299 ? -20.469 33.969 4.348 1 30.94 299 PRO B C 1
ATOM 5225 O O . PRO B 1 299 ? -20.688 32.875 3.816 1 30.94 299 PRO B O 1
ATOM 5228 N N . ASP B 1 300 ? -21.312 34.812 3.289 1 28.55 300 ASP B N 1
ATOM 5229 C CA . ASP B 1 300 ? -21.656 35.188 1.925 1 28.55 300 ASP B CA 1
ATOM 5230 C C . ASP B 1 300 ? -20.422 35.625 1.145 1 28.55 300 ASP B C 1
ATOM 5232 O O . ASP B 1 300 ? -20.359 36.75 0.658 1 28.55 300 ASP B O 1
ATOM 5236 N N . ALA B 1 301 ? -19.391 35.188 1.449 1 31.92 301 ALA B N 1
ATOM 5237 C CA . ALA B 1 301 ? -18.391 35.969 0.718 1 31.92 301 ALA B CA 1
ATOM 5238 C C . ALA B 1 301 ? -18.438 35.656 -0.775 1 31.92 301 ALA B C 1
ATOM 5240 O O . ALA B 1 301 ? -18.594 34.5 -1.171 1 31.92 301 ALA B O 1
ATOM 5241 N N . ALA B 1 302 ? -18.922 36.469 -1.533 1 30.94 302 ALA B N 1
ATOM 5242 C CA . ALA B 1 302 ? -18.953 36.469 -2.992 1 30.94 302 ALA B CA 1
ATOM 5243 C C . ALA B 1 302 ? -17.688 35.875 -3.574 1 30.94 302 ALA B C 1
ATOM 5245 O O . ALA B 1 302 ? -16.609 35.938 -2.971 1 30.94 302 ALA B O 1
ATOM 5246 N N . PRO B 1 303 ? -17.859 34.781 -4.469 1 35.62 303 PRO B N 1
ATOM 5247 C CA . PRO B 1 303 ? -16.688 34.312 -5.199 1 35.62 303 PRO B CA 1
ATOM 5248 C C . PRO B 1 303 ? -15.648 35.406 -5.449 1 35.62 303 PRO B C 1
ATOM 5250 O O . PRO B 1 303 ? -16 36.562 -5.645 1 35.62 303 PRO B O 1
ATOM 5253 N N . PRO B 1 304 ? -14.531 35.125 -4.988 1 33.16 304 PRO B N 1
ATOM 5254 C CA . PRO B 1 304 ? -13.586 36.188 -5.344 1 33.16 304 PRO B CA 1
ATOM 5255 C C . PRO B 1 304 ? -13.602 36.531 -6.832 1 33.16 304 PRO B C 1
ATOM 5257 O O . PRO B 1 304 ? -13.742 35.625 -7.664 1 33.16 304 PRO B O 1
ATOM 5260 N N . THR B 1 305 ? -14.273 37.469 -7.184 1 35.66 305 THR B N 1
ATOM 5261 C CA . THR B 1 305 ? -14.336 37.875 -8.578 1 35.66 305 THR B CA 1
ATOM 5262 C C . THR B 1 305 ? -12.945 38.188 -9.125 1 35.66 305 THR B C 1
ATOM 5264 O O . THR B 1 305 ? -12.781 38.438 -10.32 1 35.66 305 THR B O 1
ATOM 5267 N N . GLY B 1 306 ? -11.828 38.25 -8.109 1 35.5 306 GLY B N 1
ATOM 5268 C CA . GLY B 1 306 ? -10.633 38.781 -8.75 1 35.5 306 GLY B CA 1
ATOM 5269 C C . GLY B 1 306 ? -9.656 37.688 -9.172 1 35.5 306 GLY B C 1
ATOM 5270 O O . GLY B 1 306 ? -9.844 36.531 -8.852 1 35.5 306 GLY B O 1
ATOM 5271 N N . GLU B 1 307 ? -8.766 37.969 -10.219 1 38.62 307 GLU B N 1
ATOM 5272 C CA . GLU B 1 307 ? -7.727 37.125 -10.805 1 38.62 307 GLU B CA 1
ATOM 5273 C C . GLU B 1 307 ? -6.645 36.781 -9.781 1 38.62 307 GLU B C 1
ATOM 5275 O O . GLU B 1 307 ? -6.34 37.594 -8.906 1 38.62 307 GLU B O 1
ATOM 5280 N N . LEU B 1 308 ? -6.344 35.625 -9.469 1 42.38 308 LEU B N 1
ATOM 5281 C CA . LEU B 1 308 ? -5.199 35.219 -8.672 1 42.38 308 LEU B CA 1
ATOM 5282 C C . LEU B 1 308 ? -3.932 35.938 -9.102 1 42.38 308 LEU B C 1
ATOM 5284 O O . LEU B 1 308 ? -3.643 36.031 -10.297 1 42.38 308 LEU B O 1
ATOM 5288 N N . ALA B 1 309 ? -3.391 36.812 -8.188 1 39.34 309 ALA B N 1
ATOM 5289 C CA . ALA B 1 309 ? -2.123 37.438 -8.555 1 39.34 309 ALA B CA 1
ATOM 5290 C C . ALA B 1 309 ? -1.04 36.406 -8.789 1 39.34 309 ALA B C 1
ATOM 5292 O O . ALA B 1 309 ? -1.043 35.344 -8.156 1 39.34 309 ALA B O 1
ATOM 5293 N N . PRO B 1 310 ? -0.242 36.531 -9.859 1 45.69 310 PRO B N 1
ATOM 5294 C CA . PRO B 1 310 ? 0.854 35.625 -10.148 1 45.69 310 PRO B CA 1
ATOM 5295 C C . PRO B 1 310 ? 1.854 35.5 -8.992 1 45.69 310 PRO B C 1
ATOM 5297 O O . PRO B 1 310 ? 2.045 36.469 -8.25 1 45.69 310 PRO B O 1
ATOM 5300 N N . PRO B 1 311 ? 2.357 34.375 -8.672 1 47.53 311 PRO B N 1
ATOM 5301 C CA . PRO B 1 311 ? 3.439 34.219 -7.695 1 47.53 311 PRO B CA 1
ATOM 5302 C C . PRO B 1 311 ? 4.598 35.188 -7.949 1 47.53 311 PRO B C 1
ATOM 5304 O O . PRO B 1 311 ? 4.941 35.469 -9.102 1 47.53 311 PRO B O 1
ATOM 5307 N N . VAL B 1 312 ? 5 36.094 -6.898 1 45.31 312 VAL B N 1
ATOM 5308 C CA . VAL B 1 312 ? 6.156 36.969 -7.023 1 45.31 312 VAL B CA 1
ATOM 5309 C C . VAL B 1 312 ? 7.406 36.25 -6.516 1 45.31 312 VAL B C 1
ATOM 5311 O O . VAL B 1 312 ? 7.496 35.906 -5.332 1 45.31 312 VAL B O 1
ATOM 5314 N N . PRO B 1 313 ? 8.25 35.781 -7.473 1 49.53 313 PRO B N 1
ATOM 5315 C CA . PRO B 1 313 ? 9.5 35.188 -7.027 1 49.53 313 PRO B CA 1
ATOM 5316 C C . PRO B 1 313 ? 10.328 36.094 -6.145 1 49.53 313 PRO B C 1
ATOM 5318 O O . PRO B 1 313 ? 10.352 37.312 -6.367 1 49.53 313 PRO B O 1
ATOM 5321 N N . HIS B 1 314 ? 10.648 35.625 -4.922 1 53.75 314 HIS B N 1
ATOM 5322 C CA . HIS B 1 314 ? 11.648 36.375 -4.16 1 53.75 314 HIS B CA 1
ATOM 5323 C C . HIS B 1 314 ? 12.945 36.5 -4.949 1 53.75 314 HIS B C 1
ATOM 5325 O O . HIS B 1 314 ? 13.398 35.562 -5.586 1 53.75 314 HIS B O 1
ATOM 5331 N N . GLU B 1 315 ? 13.375 37.656 -5.121 1 53.75 315 GLU B N 1
ATOM 5332 C CA . GLU B 1 315 ? 14.531 38 -5.949 1 53.75 315 GLU B CA 1
ATOM 5333 C C . GLU B 1 315 ? 15.781 37.281 -5.473 1 53.75 315 GLU B C 1
ATOM 5335 O O . GLU B 1 315 ? 16.625 36.875 -6.285 1 53.75 315 GLU B O 1
ATOM 5340 N N . GLU B 1 316 ? 15.93 37.094 -4.09 1 56.47 316 GLU B N 1
ATOM 5341 C CA . GLU B 1 316 ? 17.172 36.5 -3.598 1 56.47 316 GLU B CA 1
ATOM 5342 C C . GLU B 1 316 ? 16.984 35 -3.271 1 56.47 316 GLU B C 1
ATOM 5344 O O . GLU B 1 316 ? 16.188 34.656 -2.404 1 56.47 316 GLU B O 1
ATOM 5349 N N . HIS B 1 317 ? 17.5 34.125 -4.172 1 61.03 317 HIS B N 1
ATOM 5350 C CA . HIS B 1 317 ? 17.438 32.688 -3.955 1 61.03 317 HIS B CA 1
ATOM 5351 C C . HIS B 1 317 ? 18.797 32.156 -3.516 1 61.03 317 HIS B C 1
ATOM 5353 O O . HIS B 1 317 ? 19.844 32.656 -3.936 1 61.03 317 HIS B O 1
ATOM 5359 N N . PRO B 1 318 ? 18.672 31.172 -2.5 1 68.81 318 PRO B N 1
ATOM 5360 C CA . PRO B 1 318 ? 19.938 30.547 -2.105 1 68.81 318 PRO B CA 1
ATOM 5361 C C . PRO B 1 318 ? 20.656 29.875 -3.277 1 68.81 318 PRO B C 1
ATOM 5363 O O . PRO B 1 318 ? 20.016 29.266 -4.133 1 68.81 318 PRO B O 1
ATOM 5366 N N . THR B 1 319 ? 21.984 30.094 -3.326 1 65.75 319 THR B N 1
ATOM 5367 C CA . THR B 1 319 ? 22.766 29.547 -4.43 1 65.75 319 THR B CA 1
ATOM 5368 C C . THR B 1 319 ? 23.719 28.453 -3.938 1 65.75 319 THR B C 1
ATOM 5370 O O . THR B 1 319 ? 24.359 27.781 -4.742 1 65.75 319 THR B O 1
ATOM 5373 N N . THR B 1 320 ? 23.844 28.312 -2.637 1 71.38 320 THR B N 1
ATOM 5374 C CA . THR B 1 320 ? 24.672 27.266 -2.049 1 71.38 320 THR B CA 1
ATOM 5375 C C . THR B 1 320 ? 23.875 26.453 -1.022 1 71.38 320 THR B C 1
ATOM 5377 O O . THR B 1 320 ? 22.875 26.938 -0.481 1 71.38 320 THR B O 1
ATOM 5380 N N . PRO B 1 321 ? 24.391 25.281 -0.781 1 76.75 321 PRO B N 1
ATOM 5381 C CA . PRO B 1 321 ? 23.734 24.484 0.266 1 76.75 321 PRO B CA 1
ATOM 5382 C C . PRO B 1 321 ? 23.703 25.203 1.611 1 76.75 321 PRO B C 1
ATOM 5384 O O . PRO B 1 321 ? 22.719 25.094 2.352 1 76.75 321 PRO B O 1
ATOM 5387 N N . GLY B 1 322 ? 24.766 25.875 1.88 1 79.81 322 GLY B N 1
ATOM 5388 C CA . GLY B 1 322 ? 24.797 26.641 3.119 1 79.81 322 GLY B CA 1
ATOM 5389 C C . GLY B 1 322 ? 23.75 27.734 3.174 1 79.81 322 GLY B C 1
ATOM 5390 O O . GLY B 1 322 ? 23.094 27.922 4.199 1 79.81 322 GLY B O 1
ATOM 5391 N N . GLU B 1 323 ? 23.594 28.453 2.104 1 76 323 GLU B N 1
ATOM 5392 C CA . GLU B 1 323 ? 22.562 29.484 2.016 1 76 323 GLU B CA 1
ATOM 5393 C C . GLU B 1 323 ? 21.156 28.875 2.107 1 76 323 GLU B C 1
ATOM 5395 O O . GLU B 1 323 ? 20.25 29.469 2.689 1 76 323 GLU B O 1
ATOM 5400 N N . LEU B 1 324 ? 21.047 27.75 1.564 1 78.56 324 LEU B N 1
ATOM 5401 C CA . LEU B 1 324 ? 19.75 27.062 1.627 1 78.56 324 LEU B CA 1
ATOM 5402 C C . LEU B 1 324 ? 19.438 26.656 3.059 1 78.56 324 LEU B C 1
ATOM 5404 O O . LEU B 1 324 ? 18.281 26.734 3.486 1 78.56 324 LEU B O 1
ATOM 5408 N N . TYR B 1 325 ? 20.438 26.125 3.715 1 83.81 325 TYR B N 1
ATOM 5409 C CA . TYR B 1 325 ? 20.281 25.797 5.129 1 83.81 325 TYR B CA 1
ATOM 5410 C C . TYR B 1 325 ? 19.734 27 5.902 1 83.81 325 TYR B C 1
ATOM 5412 O O . TYR B 1 325 ? 18.734 26.875 6.629 1 83.81 325 TYR B O 1
ATOM 5420 N N . ASP B 1 326 ? 20.328 28.141 5.695 1 83.38 326 ASP B N 1
ATOM 5421 C CA . ASP B 1 326 ? 19.906 29.375 6.379 1 83.38 326 ASP B CA 1
ATOM 5422 C C . ASP B 1 326 ? 18.5 29.781 5.957 1 83.38 326 ASP B C 1
ATOM 5424 O O . ASP B 1 326 ? 17.719 30.25 6.781 1 83.38 326 ASP B O 1
ATOM 5428 N N . TRP B 1 327 ? 18.281 29.656 4.77 1 75.62 327 TRP B N 1
ATOM 5429 C CA . TRP B 1 327 ? 16.969 30 4.227 1 75.62 327 TRP B CA 1
ATOM 5430 C C . TRP B 1 327 ? 15.867 29.156 4.863 1 75.62 327 TRP B C 1
ATOM 5432 O O . TRP B 1 327 ? 14.812 29.688 5.234 1 75.62 327 TRP B O 1
ATOM 5442 N N . MET B 1 328 ? 16.031 27.891 4.965 1 81.62 328 MET B N 1
ATOM 5443 C CA . MET B 1 328 ? 15.047 26.984 5.555 1 81.62 328 MET B CA 1
ATOM 5444 C C . MET B 1 328 ? 14.789 27.344 7.016 1 81.62 328 MET B C 1
ATOM 5446 O O . MET B 1 328 ? 13.641 27.344 7.469 1 81.62 328 MET B O 1
ATOM 5450 N N . VAL B 1 329 ? 15.852 27.625 7.703 1 85 329 VAL B N 1
ATOM 5451 C CA . VAL B 1 329 ? 15.719 28.016 9.102 1 85 329 VAL B CA 1
ATOM 5452 C C . VAL B 1 329 ? 14.906 29.297 9.219 1 85 329 VAL B C 1
ATOM 5454 O O . VAL B 1 329 ? 13.984 29.391 10.031 1 85 329 VAL B O 1
ATOM 5457 N N . GLU B 1 330 ? 15.18 30.203 8.391 1 79.06 330 GLU B N 1
ATOM 5458 C CA . GLU B 1 330 ? 14.57 31.531 8.469 1 79.06 330 GLU B CA 1
ATOM 5459 C C . GLU B 1 330 ? 13.133 31.516 7.961 1 79.06 330 GLU B C 1
ATOM 5461 O O . GLU B 1 330 ? 12.227 32.031 8.617 1 79.06 330 GLU B O 1
ATOM 5466 N N . TYR B 1 331 ? 12.938 30.875 6.801 1 75.56 331 TYR B N 1
ATOM 5467 C CA . TYR B 1 331 ? 11.664 31.047 6.113 1 75.56 331 TYR B CA 1
ATOM 5468 C C . TYR B 1 331 ? 10.711 29.906 6.418 1 75.56 331 TYR B C 1
ATOM 5470 O O . TYR B 1 331 ? 9.492 30.062 6.383 1 75.56 331 TYR B O 1
ATOM 5478 N N . LEU B 1 332 ? 11.25 28.734 6.707 1 80.88 332 LEU B N 1
ATOM 5479 C CA . LEU B 1 332 ? 10.375 27.625 7.055 1 80.88 332 LEU B CA 1
ATOM 5480 C C . LEU B 1 332 ? 10.203 27.516 8.562 1 80.88 332 LEU B C 1
ATOM 5482 O O . LEU B 1 332 ? 9.352 26.766 9.047 1 80.88 332 LEU B O 1
ATOM 5486 N N . GLY B 1 333 ? 10.984 28.312 9.305 1 82.12 333 GLY B N 1
ATOM 5487 C CA . GLY B 1 333 ? 10.859 28.312 10.75 1 82.12 333 GLY B CA 1
ATOM 5488 C C . GLY B 1 333 ? 11.312 27.016 11.391 1 82.12 333 GLY B C 1
ATOM 5489 O O . GLY B 1 333 ? 10.812 26.625 12.445 1 82.12 333 GLY B O 1
ATOM 5490 N N . ILE B 1 334 ? 12.18 26.297 10.727 1 86.81 334 ILE B N 1
ATOM 5491 C CA . ILE B 1 334 ? 12.703 25.031 11.234 1 86.81 334 ILE B CA 1
ATOM 5492 C C . ILE B 1 334 ? 13.805 25.312 12.258 1 86.81 334 ILE B C 1
ATOM 5494 O O . ILE B 1 334 ? 14.641 26.203 12.055 1 86.81 334 ILE B O 1
ATOM 5498 N N . ASP B 1 335 ? 13.797 24.594 13.312 1 88.44 335 ASP B N 1
ATOM 5499 C CA . ASP B 1 335 ? 14.859 24.688 14.305 1 88.44 335 ASP B CA 1
ATOM 5500 C C . ASP B 1 335 ? 15.805 23.5 14.227 1 88.44 335 ASP B C 1
ATOM 5502 O O . ASP B 1 335 ? 15.617 22.5 14.938 1 88.44 335 ASP B O 1
ATOM 5506 N N . PHE B 1 336 ? 16.875 23.609 13.523 1 92.12 336 PHE B N 1
ATOM 5507 C CA . PHE B 1 336 ? 17.844 22.531 13.305 1 92.12 336 PHE B CA 1
ATOM 5508 C C . PHE B 1 336 ? 18.781 22.406 14.492 1 92.12 336 PHE B C 1
ATOM 5510 O O . PHE B 1 336 ? 19.531 21.422 14.586 1 92.12 336 PHE B O 1
ATOM 5517 N N . THR B 1 337 ? 18.703 23.344 15.445 1 89.12 337 THR B N 1
ATOM 5518 C CA . THR B 1 337 ? 19.75 23.406 16.469 1 89.12 337 THR B CA 1
ATOM 5519 C C . THR B 1 337 ? 19.125 23.328 17.859 1 89.12 337 THR B C 1
ATOM 5521 O O . THR B 1 337 ? 19.812 23.547 18.859 1 89.12 337 THR B O 1
ATOM 5524 N N . GLN B 1 338 ? 17.906 23 17.906 1 84.31 338 GLN B N 1
ATOM 5525 C CA . GLN B 1 338 ? 17.266 22.875 19.203 1 84.31 338 GLN B CA 1
ATOM 5526 C C . GLN B 1 338 ? 17.953 21.812 20.062 1 84.31 338 GLN B C 1
ATOM 5528 O O . GLN B 1 338 ? 18.547 20.875 19.531 1 84.31 338 GLN B O 1
ATOM 5533 N N . THR B 1 339 ? 17.859 22.016 21.328 1 82.12 339 THR B N 1
ATOM 5534 C CA . THR B 1 339 ? 18.688 21.172 22.188 1 82.12 339 THR B CA 1
ATOM 5535 C C . THR B 1 339 ? 17.828 20.188 22.953 1 82.12 339 THR B C 1
ATOM 5537 O O . THR B 1 339 ? 18.344 19.266 23.594 1 82.12 339 THR B O 1
ATOM 5540 N N . ARG B 1 340 ? 16.609 20.25 23 1 85 340 ARG B N 1
ATOM 5541 C CA . ARG B 1 340 ? 15.727 19.391 23.781 1 85 340 ARG B CA 1
ATOM 5542 C C . ARG B 1 340 ? 15.773 17.953 23.266 1 85 340 ARG B C 1
ATOM 5544 O O . ARG B 1 340 ? 15.734 17 24.047 1 85 340 ARG B O 1
ATOM 5551 N N . LEU B 1 341 ? 15.859 17.812 21.906 1 92.31 341 LEU B N 1
ATOM 5552 C CA . LEU B 1 341 ? 15.875 16.516 21.25 1 92.31 341 LEU B CA 1
ATOM 5553 C C . LEU B 1 341 ? 16.938 16.469 20.156 1 92.31 341 LEU B C 1
ATOM 5555 O O . LEU B 1 341 ? 16.625 16.562 18.969 1 92.31 341 LEU B O 1
ATOM 5559 N N . PRO B 1 342 ? 18.141 16.172 20.547 1 91 342 PRO B N 1
ATOM 5560 C CA . PRO B 1 342 ? 19.297 16.344 19.656 1 91 342 PRO B CA 1
ATOM 5561 C C . PRO B 1 342 ? 19.25 15.422 18.438 1 91 342 PRO B C 1
ATOM 5563 O O . PRO B 1 342 ? 19.875 15.703 17.422 1 91 342 PRO B O 1
ATOM 5566 N N . GLN B 1 343 ? 18.516 14.344 18.531 1 91.06 343 GLN B N 1
ATOM 5567 C CA . GLN B 1 343 ? 18.453 13.414 17.422 1 91.06 343 GLN B CA 1
ATOM 5568 C C . GLN B 1 343 ? 17.781 14.055 16.203 1 91.06 343 GLN B C 1
ATOM 5570 O O . GLN B 1 343 ? 17.891 13.539 15.086 1 91.06 343 GLN B O 1
ATOM 5575 N N . TYR B 1 344 ? 17.141 15.195 16.438 1 93.31 344 TYR B N 1
ATOM 5576 C CA . TYR B 1 344 ? 16.453 15.859 15.336 1 93.31 344 TYR B CA 1
ATOM 5577 C C . TYR B 1 344 ? 17.25 17.078 14.859 1 93.31 344 TYR B C 1
ATOM 5579 O O . TYR B 1 344 ? 16.812 17.797 13.969 1 93.31 344 TYR B O 1
ATOM 5587 N N . ASN B 1 345 ? 18.406 17.266 15.43 1 94.06 345 ASN B N 1
ATOM 5588 C CA . ASN B 1 345 ? 19.266 18.359 14.977 1 94.06 345 ASN B CA 1
ATOM 5589 C C . ASN B 1 345 ? 19.906 18.047 13.633 1 94.06 345 ASN B C 1
ATOM 5591 O O . ASN B 1 345 ? 20.078 16.875 13.281 1 94.06 345 ASN B O 1
ATOM 5595 N N . VAL B 1 346 ? 20.219 19.078 12.898 1 93.94 346 VAL B N 1
ATOM 5596 C CA . VAL B 1 346 ? 20.922 18.969 11.633 1 93.94 346 VAL B CA 1
ATOM 5597 C C . VAL B 1 346 ? 22.016 20.031 11.57 1 93.94 346 VAL B C 1
ATOM 5599 O O . VAL B 1 346 ? 21.734 21.234 11.531 1 93.94 346 VAL B O 1
ATOM 5602 N N . SER B 1 347 ? 23.234 19.578 11.578 1 93.44 347 SER B N 1
ATOM 5603 C CA . SER B 1 347 ? 24.312 20.547 11.438 1 93.44 347 SER B CA 1
ATOM 5604 C C . SER B 1 347 ? 24.422 21.047 10.008 1 93.44 347 SER B C 1
ATOM 5606 O O . SER B 1 347 ? 24.016 20.359 9.062 1 93.44 347 SER B O 1
ATOM 5608 N N . ARG B 1 348 ? 24.969 22.25 9.945 1 91.38 348 ARG B N 1
ATOM 5609 C CA . ARG B 1 348 ? 25.219 22.812 8.625 1 91.38 348 ARG B CA 1
ATOM 5610 C C . ARG B 1 348 ? 26.094 21.875 7.789 1 91.38 348 ARG B C 1
ATOM 5612 O O . ARG B 1 348 ? 25.812 21.672 6.602 1 91.38 348 ARG B O 1
ATOM 5619 N N . GLU B 1 349 ? 27.031 21.312 8.344 1 91.75 349 GLU B N 1
ATOM 5620 C CA . GLU B 1 349 ? 27.953 20.422 7.652 1 91.75 349 GLU B CA 1
ATOM 5621 C C . GLU B 1 349 ? 27.25 19.172 7.148 1 91.75 349 GLU B C 1
ATOM 5623 O O . GLU B 1 349 ? 27.453 18.75 6.004 1 91.75 349 GLU B O 1
ATOM 5628 N N . GLU B 1 350 ? 26.484 18.656 7.996 1 89.5 350 GLU B N 1
ATOM 5629 C CA . GLU B 1 350 ? 25.75 17.453 7.613 1 89.5 350 GLU B CA 1
ATOM 5630 C C . GLU B 1 350 ? 24.781 17.734 6.477 1 89.5 350 GLU B C 1
ATOM 5632 O O . GLU B 1 350 ? 24.609 16.922 5.57 1 89.5 350 GLU B O 1
ATOM 5637 N N . PHE B 1 351 ? 24.125 18.812 6.609 1 88.31 351 PHE B N 1
ATOM 5638 C CA . PHE B 1 351 ? 23.156 19.234 5.59 1 88.31 351 PHE B CA 1
ATOM 5639 C C . PHE B 1 351 ? 23.859 19.422 4.246 1 88.31 351 PHE B C 1
ATOM 5641 O O . PHE B 1 351 ? 23.406 18.891 3.23 1 88.31 351 PHE B O 1
ATOM 5648 N N . GLU B 1 352 ? 24.969 20.078 4.23 1 82.12 352 GLU B N 1
ATOM 5649 C CA . GLU B 1 352 ? 25.719 20.344 3.004 1 82.12 352 GLU B CA 1
ATOM 5650 C C . GLU B 1 352 ? 26.266 19.047 2.393 1 82.12 352 GLU B C 1
ATOM 5652 O O . GLU B 1 352 ? 26.203 18.859 1.175 1 82.12 352 GLU B O 1
ATOM 5657 N N . LYS B 1 353 ? 26.766 18.234 3.191 1 82.25 353 LYS B N 1
ATOM 5658 C CA . LYS B 1 353 ? 27.297 16.953 2.729 1 82.25 353 LYS B CA 1
ATOM 5659 C C . LYS B 1 353 ? 26.203 16.109 2.08 1 82.25 353 LYS B C 1
ATOM 5661 O O . LYS B 1 353 ? 26.438 15.484 1.041 1 82.25 353 LYS B O 1
ATOM 5666 N N . ALA B 1 354 ? 25.094 16.047 2.734 1 77.5 354 ALA B N 1
ATOM 5667 C CA . ALA B 1 354 ? 23.984 15.258 2.221 1 77.5 354 ALA B CA 1
ATOM 5668 C C . ALA B 1 354 ? 23.516 15.773 0.866 1 77.5 354 ALA B C 1
ATOM 5670 O O . ALA B 1 354 ? 23.219 14.992 -0.036 1 77.5 354 ALA B O 1
ATOM 5671 N N . LEU B 1 355 ? 23.406 17.047 0.788 1 73.62 355 LEU B N 1
ATOM 5672 C CA . LEU B 1 355 ? 22.953 17.641 -0.466 1 73.62 355 LEU B CA 1
ATOM 5673 C C . LEU B 1 355 ? 23.953 17.391 -1.581 1 73.62 355 LEU B C 1
ATOM 5675 O O . LEU B 1 355 ? 23.578 17.188 -2.734 1 73.62 355 LEU B O 1
ATOM 5679 N N . ARG B 1 356 ? 25.156 17.391 -1.181 1 68.19 356 ARG B N 1
ATOM 5680 C CA . ARG B 1 356 ? 26.203 17.172 -2.176 1 68.19 356 ARG B CA 1
ATOM 5681 C C . ARG B 1 356 ? 26.25 15.703 -2.588 1 68.19 356 ARG B C 1
ATOM 5683 O O . ARG B 1 356 ? 26.562 15.383 -3.738 1 68.19 356 ARG B O 1
ATOM 5690 N N . ALA B 1 357 ? 26.016 14.773 -1.712 1 63.06 357 ALA B N 1
ATOM 5691 C CA . ALA B 1 357 ? 26.062 13.336 -1.981 1 63.06 357 ALA B CA 1
ATOM 5692 C C . ALA B 1 357 ? 24.844 12.891 -2.791 1 63.06 357 ALA B C 1
ATOM 5694 O O . ALA B 1 357 ? 24.969 12.078 -3.713 1 63.06 357 ALA B O 1
ATOM 5695 N N . ARG B 1 358 ? 23.703 12.945 -2.266 1 52.81 358 ARG B N 1
ATOM 5696 C CA . ARG B 1 358 ? 22.484 12.305 -2.729 1 52.81 358 ARG B CA 1
ATOM 5697 C C . ARG B 1 358 ? 21.906 13.031 -3.934 1 52.81 358 ARG B C 1
ATOM 5699 O O . ARG B 1 358 ? 21.141 12.453 -4.715 1 52.81 358 ARG B O 1
ATOM 5706 N N . VAL B 1 359 ? 22.094 14.312 -4.02 1 45.72 359 VAL B N 1
ATOM 5707 C CA . VAL B 1 359 ? 21.594 14.836 -5.285 1 45.72 359 VAL B CA 1
ATOM 5708 C C . VAL B 1 359 ? 22.109 13.984 -6.441 1 45.72 359 VAL B C 1
ATOM 5710 O O . VAL B 1 359 ? 21.453 13.867 -7.48 1 45.72 359 VAL B O 1
ATOM 5713 N N . VAL B 1 360 ? 23.078 13.242 -6.18 1 38.28 360 VAL B N 1
ATOM 5714 C CA . VAL B 1 360 ? 23.594 12.352 -7.219 1 38.28 360 VAL B CA 1
ATOM 5715 C C . VAL B 1 360 ? 22.594 11.211 -7.453 1 38.28 360 VAL B C 1
ATOM 5717 O O . VAL B 1 360 ? 22.406 10.773 -8.586 1 38.28 360 VAL B O 1
ATOM 5720 N N . LEU B 1 361 ? 22.172 10.688 -6.488 1 36.09 361 LEU B N 1
ATOM 5721 C CA . LEU B 1 361 ? 21.281 9.594 -6.875 1 36.09 361 LEU B CA 1
ATOM 5722 C C . LEU B 1 361 ? 20.141 10.109 -7.738 1 36.09 361 LEU B C 1
ATOM 5724 O O . LEU B 1 361 ? 19.312 9.328 -8.211 1 36.09 361 LEU B O 1
ATOM 5728 N N . PHE B 1 362 ? 19.938 11.312 -7.66 1 34.94 362 PHE B N 1
ATOM 5729 C CA . PHE B 1 362 ? 19.016 12.102 -8.477 1 34.94 362 PHE B CA 1
ATOM 5730 C C . PHE B 1 362 ? 19.469 12.117 -9.93 1 34.94 362 PHE B C 1
ATOM 5732 O O . PHE B 1 362 ? 19.797 13.18 -10.477 1 34.94 362 PHE B O 1
ATOM 5739 N N . GLY B 1 363 ? 19.625 11.031 -10.359 1 39.06 363 GLY B N 1
ATOM 5740 C CA . GLY B 1 363 ? 20.047 10.883 -11.742 1 39.06 363 GLY B CA 1
ATOM 5741 C C . GLY B 1 363 ? 21.516 11.203 -11.945 1 39.06 363 GLY B C 1
ATOM 5742 O O . GLY B 1 363 ? 21.938 11.477 -13.07 1 39.06 363 GLY B O 1
ATOM 5743 N N . GLY B 1 364 ? 22.234 10.961 -10.836 1 40.41 364 GLY B N 1
ATOM 5744 C CA . GLY B 1 364 ? 23.688 11.039 -10.93 1 40.41 364 GLY B CA 1
ATOM 5745 C C . GLY B 1 364 ? 24.188 12.461 -11.125 1 40.41 364 GLY B C 1
ATOM 5746 O O . GLY B 1 364 ? 25.344 12.664 -11.484 1 40.41 364 GLY B O 1
ATOM 5747 N N . LYS B 1 365 ? 23.406 13.391 -11.414 1 41.41 365 LYS B N 1
ATOM 5748 C CA . LYS B 1 365 ? 24 14.688 -11.742 1 41.41 365 LYS B CA 1
ATOM 5749 C C . LYS B 1 365 ? 24.391 15.453 -10.484 1 41.41 365 LYS B C 1
ATOM 5751 O O . LYS B 1 365 ? 23.797 15.242 -9.422 1 41.41 365 LYS B O 1
ATOM 5756 N N . GLU B 1 366 ? 25.469 16.078 -10.516 1 44.38 366 GLU B N 1
ATOM 5757 C CA . GLU B 1 366 ? 25.984 17 -9.5 1 44.38 366 GLU B CA 1
ATOM 5758 C C . GLU B 1 366 ? 24.984 18.078 -9.18 1 44.38 366 GLU B C 1
ATOM 5760 O O . GLU B 1 366 ? 24.141 18.438 -10.016 1 44.38 366 GLU B O 1
ATOM 5765 N N . TRP B 1 367 ? 24.906 18.469 -7.988 1 43.34 367 TRP B N 1
ATOM 5766 C CA . TRP B 1 367 ? 24.062 19.594 -7.594 1 43.34 367 TRP B CA 1
ATOM 5767 C C . TRP B 1 367 ? 24.219 20.766 -8.57 1 43.34 367 TRP B C 1
ATOM 5769 O O . TRP B 1 367 ? 25.344 21.141 -8.922 1 43.34 367 TRP B O 1
ATOM 5779 N N . GLU B 1 368 ? 23.234 20.969 -9.391 1 45.97 368 GLU B N 1
ATOM 5780 C CA . GLU B 1 368 ? 23.188 22.203 -10.148 1 45.97 368 GLU B CA 1
ATOM 5781 C C . GLU B 1 368 ? 22.234 23.203 -9.523 1 45.97 368 GLU B C 1
ATOM 5783 O O . GLU B 1 368 ? 21.234 22.812 -8.922 1 45.97 368 GLU B O 1
ATOM 5788 N N . PRO B 1 369 ? 22.766 24.391 -9.5 1 38.41 369 PRO B N 1
ATOM 5789 C CA . PRO B 1 369 ? 21.844 25.422 -9.016 1 38.41 369 PRO B CA 1
ATOM 5790 C C . PRO B 1 369 ? 20.484 25.344 -9.688 1 38.41 369 PRO B C 1
ATOM 5792 O O . PRO B 1 369 ? 20.391 25.062 -10.883 1 38.41 369 PRO B O 1
ATOM 5795 N N . PRO B 1 370 ? 19.5 25.281 -8.961 1 35.5 370 PRO B N 1
ATOM 5796 C CA . PRO B 1 370 ? 18.172 25.219 -9.586 1 35.5 370 PRO B CA 1
ATOM 5797 C C . PRO B 1 370 ? 17.969 26.297 -10.641 1 35.5 370 PRO B C 1
ATOM 5799 O O . PRO B 1 370 ? 18.5 27.406 -10.508 1 35.5 370 PRO B O 1
ATOM 5802 N N . VAL B 1 371 ? 17.641 25.891 -12 1 33.53 371 VAL B N 1
ATOM 5803 C CA . VAL B 1 371 ? 17.219 26.875 -12.992 1 33.53 371 VAL B CA 1
ATOM 5804 C C . VAL B 1 371 ? 15.805 27.328 -12.688 1 33.53 371 VAL B C 1
ATOM 5806 O O . VAL B 1 371 ? 14.891 26.516 -12.555 1 33.53 371 VAL B O 1
ATOM 5809 N N . TYR B 1 372 ? 15.664 28.5 -12.266 1 27.27 372 TYR B N 1
ATOM 5810 C CA . TYR B 1 372 ? 14.406 29.156 -11.93 1 27.27 372 TYR B CA 1
ATOM 5811 C C . TYR B 1 372 ? 13.68 29.609 -13.188 1 27.27 372 TYR B C 1
ATOM 5813 O O . TYR B 1 372 ? 14.297 30.172 -14.102 1 27.27 372 TYR B O 1
#

Sequence (744 aa):
MTSVPFPREAYYERIGATTTLLPLVTANTSTTPGALGVNFLRNLVLAHLSTIPFENVDVLLGRPISTNLADLYNKLIHARRGGYCIEQNSLLRAAMVDAGFTHIRTLGGRSVIPDEAVATGRLHVMNLVTIHGEEGEEERWVVDVGTSAGVPMGPLRLDTTASQFTPAGEFRISKYDLCTNKEMMHYARPVGGFDEGWTEYAFEMHAHSGTWRAIHRFDLQPQYPRDVFAMNYVTYQLAVIGYSLRGSRTVTTWAPEGTQGIPNGVGGWVCVPRGVHGLRVETESRVSVRTLNAYPGAPDAAPPTGELAPPVPHEEHPTTPGELYDWMVEYLGIDFTQTRLPQYNVSREEFEKALRARVVLFGGKEWEPPVYMTSVPFPREAYYERIGATTTLLPLVTANTSTTPGALGVNFLRNLVLAHLSTIPFENVDVLLGRPISTNLADLYNKLIHARRGGYCIEQNSLLRAAMVDAGFTHIRTLGGRSVIPDEAVATGRLHVMNLVTIHGEEGEEERWVVDVGTSAGVPMGPLRLDTTASQFTPAGEFRISKYDLCTNKEMMHYARPVGGFDEGWTEYAFEMHAHSGTWRAIHRFDLQPQYPRDVFAMNYVTYQLAVIGYSLRGSRTVTTWAPEGTQGIPNGVGGWVCVPRGVHGLRVETESRVSVRTLNAYPGAPDAAPPTGELAPPVPHEEHPTTPGELYDWMVEYLGIDFTQTRLPQYNVSREEFEKALRARVVLFGGKEWEPPVY

Solvent-accessible surface area (backbone atoms only — not comparable to full-atom values): 38384 Å² total; per-residue (Å²): 125,88,80,67,77,79,61,61,70,58,44,28,52,57,32,59,21,52,85,50,51,42,55,55,41,73,67,55,78,65,84,48,34,20,62,75,41,66,55,49,49,30,40,50,41,36,24,42,36,45,44,46,16,36,27,32,62,52,31,49,66,69,43,86,80,68,79,49,63,63,56,42,43,43,39,41,43,73,37,34,30,50,27,41,22,58,54,36,32,51,51,48,46,53,50,41,30,74,52,43,31,33,34,45,28,37,25,44,21,21,59,20,58,90,39,73,63,49,60,50,35,60,60,36,42,33,34,38,35,41,31,45,45,94,87,66,48,74,46,46,28,40,39,48,72,29,51,82,76,83,41,43,51,30,62,39,60,56,92,42,68,58,80,41,56,22,42,62,39,46,31,31,31,43,80,41,48,51,51,70,40,69,81,48,39,72,56,44,46,48,84,36,38,53,50,77,82,41,68,35,34,31,40,27,35,55,41,92,87,70,45,80,39,54,40,31,36,31,49,86,58,71,48,35,64,43,40,49,44,49,28,49,52,44,29,52,70,69,32,67,58,30,49,41,72,42,32,22,23,38,34,48,40,57,46,64,91,86,46,69,57,34,52,64,32,35,34,21,41,31,30,34,29,77,81,32,27,47,34,38,26,45,10,74,32,48,31,36,67,19,17,56,18,48,44,70,82,48,82,80,46,57,71,40,83,67,79,74,56,75,71,44,69,45,84,78,48,41,85,43,61,66,45,39,54,51,44,42,36,67,71,37,56,37,40,41,74,46,74,93,46,58,90,66,41,55,52,72,65,57,53,37,50,28,51,58,54,43,27,24,76,44,78,61,40,68,74,53,76,34,82,129,126,86,80,67,77,78,61,61,70,57,43,28,51,56,33,56,20,54,85,49,51,42,55,55,41,72,65,55,77,65,84,49,34,22,63,73,41,67,64,49,49,31,42,51,42,38,25,41,36,44,43,46,16,38,27,32,65,51,32,50,65,69,43,86,82,69,81,50,63,64,55,42,44,43,41,41,45,73,36,34,30,52,26,40,22,58,53,37,31,52,51,50,48,54,52,41,31,72,54,44,31,32,34,45,28,38,25,45,21,20,59,20,58,90,38,73,64,49,61,51,35,60,60,36,41,31,36,38,36,41,33,46,46,95,87,65,47,74,44,47,29,42,39,48,74,29,52,81,75,83,42,43,51,32,64,39,61,57,91,41,67,57,80,42,67,25,42,64,40,45,30,33,31,43,81,40,47,52,49,71,41,70,81,48,40,71,56,46,46,47,85,33,40,51,50,78,82,43,67,35,35,31,41,28,36,54,40,94,89,72,42,80,38,55,39,34,35,31,47,85,57,72,48,33,64,43,40,49,46,50,29,49,52,44,29,52,70,70,32,67,58,30,46,40,72,43,35,24,21,38,35,50,40,58,51,63,96,84,53,68,56,38,54,63,33,40,40,21,39,36,32,28,36,82,100,25,44,43,32,42,29,42,13,63,24,52,31,39,80,20,21,51,22,50,49,42,97,41,76,82,45,61,72,44,85,69,77,72,57,70,72,44,69,46,87,81,54,46,80,43,61,66,46,32,54,52,44,41,36,69,70,36,55,38,40,40,74,46,74,90,48,58,89,67,41,54,50,71,65,56,52,37,49,28,51,60,56,42,30,20,76,46,77,62,39,68,75,59,71,41,88,127

Radius of gyration: 27.93 Å; Cα contacts (8 Å, |Δi|>4): 1673; chains: 2; bounding box: 58×84×56 Å

InterPro domains:
  IPR001447 Arylamine N-acetyltransferase [PF00797] (39-231)
  IPR001447 Arylamine N-acetyltransferase [PR01543] (37-60)
  IPR001447 Arylamine N-acetyltransferase [PR01543] (61-84)
  IPR001447 Arylamine N-acetyltransferase [PR01543] (85-107)
  IPR001447 Arylamine N-acetyltransferase [PR01543] (214-236)
  IPR001447 Arylamine N-acetyltransferase [PTHR11786] (9-236)
  IPR038765 Papain-like cysteine peptidase superfamily [SSF54001] (6-237)
  IPR053710 Arylamine N-acetyltransferase domain-containing protein [G3DSA:3.30.2140.20] (8-262)

Organism: Leptomonas pyrrhocoris (NCBI:txid157538)

Secondary structure (DSSP, 8-state):
---PPP-HHHHHHHTT-TTTTHHHHHH----STTTTHHHHHHHHHHHHHHHS-EE-HHHHTT------HHHHIIIIIIS---B-HHHHHHHHHHHHHHTT---EEEEEEEE-SS-TTS---EEEEEEEEEEE-TTS-EEEEEE----SSS--SS-EESS--S-EEETTEEEEEEEEETTT-TTS-TTT--TT---TT-EEEEEEEE-TTS-EEEEEEEEEEEPPHHHHHHHHHHHHHHSGGGTS--EEEEEEEE--TTS-SSEEEEEEEEE--SSS--EEEE------HHHHHHSTTS-------S--PPPEE-S----SHHHHHHHHHHHH---TT-SS-GGG---HHHHHHHHHHHHHHTTT---PPP--/---PPP-HHHHHHHTT-TTTTHHHHHH----STTTTHHHHHHHHHHHHHHHS-EE-HHHHTT------HHHHIIIIIIS---B-HHHHHHHHHHHHHHTT---EEEEEEEE-SS-TTS---EEEEEEEEEEE-TTS-EEEEEE----SSS--SS-EESS--S-EEETTEEEEEEEEETTT-TTS-TTT--TT---TT-EEEEEEEE-TTS-EEEEEEEEEEEPPHHHHHHHHHHHHHHSGGGTS--EEEEEEEE--TTS-SSEEEEEEEEE--SSSS-B-EE------HHHHHTSTTS-S-----S--PPPEE-S----SHHHHHHHHHHHH---TT-SS-GGG---HHHHHHHHHHHGGGTTT---PPP--

Foldseek 3Di:
DPQPADPLCLQCVQLQANPFLSVLLVPDPDLAAAPVHQLSQLLLLLSLQFGAKAWLLCLLLVHADDLRPVVLCCQCRVQVHHYAQLSSQSSVVSNSVSSNHDDKFKWFKFFCQVPVQDDGDRQGIWIWGWGADPVGDIWIWIGTNHQQPPHQSGIDTAPDQDWAAALSGIKGKDKDFQQPPPPHHPNPAPPPGDDGDFIKIFIWGCDLVRDIDTGIITGRDGDDPVNSVVSSVCCSPPNPSNQWIKMKGFNACQDPPPDRSRRLHGQFMFMQPTQAFRWGQRCPWCSQLQNSCRSPVVPDSPHRPDRTDDGDTDPDTDQAQLSRVVCCCVPVVRDQPDDPDVVSHDDSVSSRVSLQPRNCVVVHDGRDHDDD/DPQPADPLCLQCVQLQANPFLSVLLVPDPDLAAAPVHQLSQLLLLLSLQFGAKAWLLCLLLVHADDLRPVVLCCQCRVQVHHYAQLSSQSSVVSNSVSSNHDDKFKWFKFFCQVPVQDDGDRQGIWIWGWGADPVGDIWIWIGTNHAQPPHQSGIDTAPDQDWDFALSGIKGKDKDFQQPPPPRHPNPAPDPGTPHDFIKIFIWGQDLVRDIDTGIITGRDGDDPVNSVVSSVCCSPPNPSSQDIKMKGFHADQPPPPDRSRRLHGCAMFMQDPPAFGWGQSQNFPSQVQNSCRSPVSPPRPHRPDRTDDGDTDPDTDQAQLSRVVVCCVPVVRDQPDDPDVVSHDDSVSSRVSQQPRNCVVVHDGDDHDDD

pLDDT: mean 72.02, std 21.52, range [27.27, 97.69]